Protein 5Z9A (pdb70)

InterPro domains:
  IPR000453 Chorismate synthase [MF_00300] (10-351)
  IPR000453 Chorismate synthase [PF01264] (10-344)
  IPR000453 Chorismate synthase [PIRSF001456] (4-350)
  IPR000453 Chorismate synthase [PTHR21085] (4-356)
  IPR000453 Chorismate synthase [TIGR00033] (10-349)
  IPR000453 Chorismate synthase [cd07304] (10-341)
  IPR020541 Chorismate synthase, conserved site [PS00787] (16-31)
  IPR020541 Chorismate synthase, conserved site [PS00788] (124-140)
  IPR020541 Chorismate synthase, conserved site [PS00789] (318-334)
  IPR035904 Chorismate synthase AroC superfamily [G3DSA:3.60.150.10] (1-361)
  IPR035904 Chorismate synthase AroC superfamily [SSF103263] (4-354)

Organism: Pseudomonas aeruginosa (strain LESB58) (NCBI:txid557722)

Sequence (497 aa):
MSGNTYGKLFTVTTAGESHGPALVAIVDGCPPGLELSARDLQRDLDRRKEVEILSGVFEGKTTGTPIGLLIRNTTAMRVAAGAIAKKYLAGLGIQVRGYMSQLGPIEIPFRSWDSVEQNAFFSPDPDKVPELEAYMDQLRRDQDSVGAKITVVAEGVPPGLGEPIFDRLDAELAHALMSINAVKGVEIGAGFASIAQSNNAGGILGGISSGQPIVAHLALKPTRATPIAEAMMAIVLLDQLLRQRGQMSGNTYGKLFTVTTAGESHGPALVAIVDGCPPGLELSARDLQRDLDRRKDEVEILSGVFEGKTTGTPIGLLIRNTRETAMRVAAGAIAKKYLAGLGIQVRGYMSQLGPIEIPFRSWDSVEQNAFFSPDPDKVPELEAYMDQLRRDQDSVGAKITVVAEGVPPGLGEPIFDRLDAELAHALMSINAVKGVEIGAGFASIAQSNNAGGILGGISSGQPIVAHLALKPTRATPIAEAMMAIVLLDQLLRQRGQ

Solvent-accessible surface area: 21501 Å² total; per-residue (Å²): 182,71,2,45,66,13,28,122,96,0,16,0,53,22,53,46,132,86,184,19,120,21,31,54,0,87,1,70,21,5,18,95,48,20,77,2,32,41,146,12,0,54,144,20,15,89,64,72,182,103,13,87,35,98,49,7,46,143,156,36,117,6,47,40,74,66,0,9,0,19,10,142,48,169,103,17,10,17,3,0,0,0,5,0,0,40,63,30,1,57,67,78,53,5,92,8,67,1,28,21,18,22,22,0,80,16,127,8,49,79,159,43,58,116,9,2,97,139,26,74,19,15,0,0,8,72,122,53,21,86,84,0,90,64,51,91,90,82,28,166,169,70,157,74,50,23,1,11,38,1,2,0,13,0,61,49,2,51,90,34,2,5,14,19,44,1,10,19,0,5,0,13,0,0,12,0,0,0,0,12,60,26,0,18,0,0,3,0,3,28,12,26,61,74,10,52,111,146,54,111,27,0,0,3,116,33,4,55,5,38,36,88,48,0,26,0,32,1,2,14,66,40,144,197,23,1,2,6,1,1,2,0,0,0,1,2,0,0,6,1,16,19,27,38,136,66,153,172,61,4,43,64,15,30,124,94,0,18,0,52,20,60,44,130,44,179,18,118,19,9,49,0,86,1,68,26,5,18,93,46,21,52,4,36,28,163,18,0,29,135,20,5,82,64,49,199,154,78,3,90,34,100,51,7,47,145,151,41,118,5,59,31,75,65,0,9,0,22,0,147,30,166,82,108,37,3,8,9,2,0,0,0,5,0,0,37,68,29,0,57,67,79,54,5,92,8,65,0,28,20,20,35,20,0,78,15,132,6,50,81,156,43,58,116,9,3,97,135,27,88,17,17,0,0,7,70,122,54,21,86,85,0,88,62,49,105,97,84,33,179,186,89,157,61,41,14,1,8,39,1,0,0,13,0,62,48,4,53,91,36,4,6,14,18,64,2,7,21,0,4,0,12,0,0,11,0,0,0,0,11,66,21,1,20,0,0,2,0,4,32,13,14,87,27,24,63,93,146,51,90,22,1,1,3,123,27,4,54,5,37,35,82,49,0,34,0,28,0,2,15,78,33,132,203,20,1,2,6,1,2,2,0,0,0,1,2,0,0,5,1,19,22,34,50,133,61,207

Secondary structure (P-SEA, 3-state):
cccccccccccccccccccccbbbbbbccccccccccaaaaaaaaacccccccccccccccccccbbbbbbccccaaaaaaaaaaaaaaaaacbbbbccccccccccccccccccccccccccccccaaaaaaaaaaaaaaacccccbbbbbbbccccccccccccccaaaaaaaaaaccccccccccccccccccccccccccccccccccbbbbbbbbccccaaaaaaaaaaaaaaaaaaaaaac/cccccccccccccccccccccbbbbbbccccccccccaaaaaaaaaacccccccccccccccccccbbbbbbbccccaaaaaaaaaaaaaaaaaacbbbbccccccccccccccccccccccccccccccaaaaaaaaaaaaaaacccccbbbbbbbccccccccccccccaaaaaaaaaaccccccccccccccccccccccccccccccccccbbbbbbbbccccaaaaaaaaaaaaaaaaaaaaccc

Foldseek 3Di:
DPPQWDFDQFIKGWDDDLQDQKIKIKTAHQDWFQQDDPVLLVVLVVLLVAKDWPDQDDPRIGDRGITMIMGGNCLSRLLSSLSSLQSVCVVLVKHKFKAWQWAVPDGADADDQVVLSVDPRSGNDPVCRVVVVVVVVVCVVVVWGFKTKMKMKMAQQAWFFADDDCTQLQNQLCVLLCVPPQFPDKAWACPPPCPPDDDRVQQGDNSIGDSGMHMMMTIGGTDSVGSSSSSSNSSSSSSRVVVVVVD/DPPQKDFDQFIKGWDDDLPDFKIKIKTAHQDWFQQDDPVLLVVLVVLLLVQKHWPDQDDPRIGDRGITMIIGGNCHVLSRLLSSLSSLQSVCVVLVKHKFKAWQWAAPDGADADDQVVLSVDPHSGNDPVCRVVVVVVVVVCVVVVFWFKTKMKMKMAQQAWFFADDDCTQLQNQLCVLLCPPDQFPDKDWFCPPVPPVDDDRRQQGDNSIGNNHMGMMMTIGGTPSSGSSSSSSNSSSSSSRVSVRVPD

Structure (mmCIF, N/CA/C/O backbone):
data_5Z9A
#
_entry.id   5Z9A
#
_cell.length_a   76.530
_cell.length_b   76.530
_cell.length_c   389.130
_cell.angle_alpha   90.00
_cell.angle_beta   90.00
_cell.angle_gamma   120.00
#
_symmetry.space_group_name_H-M   'P 65 2 2'
#
loop_
_entity.id
_entity.type
_entity.pdbx_description
1 polymer 'Chorismate synthase'
2 water water
#
loop_
_atom_site.group_PDB
_atom_site.id
_atom_site.type_symbol
_atom_site.label_atom_id
_atom_site.label_alt_id
_atom_site.label_comp_id
_atom_site.label_asym_id
_atom_site.label_entity_id
_atom_site.label_seq_id
_atom_site.pdbx_PDB_ins_code
_atom_site.Cartn_x
_atom_site.Cartn_y
_atom_site.Cartn_z
_atom_site.occupancy
_atom_site.B_iso_or_equiv
_atom_site.auth_seq_id
_atom_site.auth_comp_id
_atom_site.auth_asym_id
_atom_site.auth_atom_id
_atom_site.pdbx_PDB_model_num
ATOM 1 N N . MET A 1 1 ? -22.360 10.602 18.868 1.00 120.00 1 MET A N 1
ATOM 2 C CA . MET A 1 1 ? -22.021 9.260 19.305 1.00 123.34 1 MET A CA 1
ATOM 3 C C . MET A 1 1 ? -21.351 9.216 20.697 1.00 115.50 1 MET A C 1
ATOM 4 O O . MET A 1 1 ? -21.545 10.099 21.522 1.00 108.43 1 MET A O 1
ATOM 9 N N . SER A 1 2 ? -20.561 8.173 20.926 1.00 113.70 2 SER A N 1
ATOM 10 C CA . SER A 1 2 ? -20.112 7.738 22.259 1.00 108.08 2 SER A CA 1
ATOM 11 C C . SER A 1 2 ? -18.804 8.340 22.890 1.00 99.17 2 SER A C 1
ATOM 12 O O . SER A 1 2 ? -18.389 7.924 23.989 1.00 100.21 2 SER A O 1
ATOM 15 N N . GLY A 1 3 ? -18.119 9.225 22.177 1.00 86.98 3 GLY A N 1
ATOM 16 C CA . GLY A 1 3 ? -16.985 9.955 22.700 1.00 83.39 3 GLY A CA 1
ATOM 17 C C . GLY A 1 3 ? -17.479 11.272 23.231 1.00 84.71 3 GLY A C 1
ATOM 18 O O . GLY A 1 3 ? -17.115 12.328 22.753 1.00 85.26 3 GLY A O 1
ATOM 19 N N . ASN A 1 4 ? -18.296 11.185 24.270 1.00 86.35 4 ASN A N 1
ATOM 20 C CA . ASN A 1 4 ? -19.048 12.314 24.766 1.00 86.27 4 ASN A CA 1
ATOM 21 C C . ASN A 1 4 ? -18.485 12.907 26.057 1.00 85.09 4 ASN A C 1
ATOM 22 O O . ASN A 1 4 ? -19.093 13.764 26.670 1.00 86.75 4 ASN A O 1
ATOM 27 N N . THR A 1 5 ? -17.300 12.429 26.455 1.00 86.11 5 THR A N 1
ATOM 28 C CA . THR A 1 5 ? -16.632 12.927 27.636 1.00 86.91 5 THR A CA 1
ATOM 29 C C . THR A 1 5 ? -15.182 13.359 27.348 1.00 81.08 5 THR A C 1
ATOM 30 O O . THR A 1 5 ? -14.478 12.766 26.506 1.00 84.46 5 THR A O 1
ATOM 34 N N . TYR A 1 6 ? -14.778 14.413 28.038 1.00 76.11 6 TYR A N 1
ATOM 35 C CA . TYR A 1 6 ? -13.463 14.972 27.905 1.00 80.35 6 TYR A CA 1
ATOM 36 C C . TYR A 1 6 ? -12.964 15.383 29.253 1.00 81.43 6 TYR A C 1
ATOM 37 O O . TYR A 1 6 ? -13.717 15.929 30.047 1.00 82.17 6 TYR A O 1
ATOM 46 N N . GLY A 1 7 ? -11.677 15.155 29.485 1.00 85.92 7 GLY A N 1
ATOM 47 C CA . GLY A 1 7 ? -11.016 15.606 30.706 1.00 89.12 7 GLY A CA 1
ATOM 48 C C . GLY A 1 7 ? -10.811 14.471 31.672 1.00 88.35 7 GLY A C 1
ATOM 49 O O . GLY A 1 7 ? -11.422 13.409 31.541 1.00 85.80 7 GLY A O 1
ATOM 50 N N . LYS A 1 8 ? -9.894 14.692 32.601 1.00 89.00 8 LYS A N 1
ATOM 51 C CA . LYS A 1 8 ? -9.579 13.731 33.638 1.00 98.08 8 LYS A CA 1
ATOM 52 C C . LYS A 1 8 ? -10.080 14.156 34.991 1.00 92.32 8 LYS A C 1
ATOM 53 O O . LYS A 1 8 ? -10.824 13.465 35.630 1.00 86.25 8 LYS A O 1
ATOM 59 N N . LEU A 1 9 ? -9.633 15.323 35.424 1.00 89.31 9 LEU A N 1
ATOM 60 C CA . LEU A 1 9 ? -10.004 15.915 36.727 1.00 91.00 9 LEU A CA 1
ATOM 61 C C . LEU A 1 9 ? -11.143 16.889 36.491 1.00 91.20 9 LEU A C 1
ATOM 62 O O . LEU A 1 9 ? -12.176 16.779 37.106 1.00 89.21 9 LEU A O 1
ATOM 67 N N . PHE A 1 10 ? -10.909 17.888 35.640 1.00 92.38 10 PHE A N 1
ATOM 68 C CA . PHE A 1 10 ? -11.952 18.809 35.192 1.00 88.40 10 PHE A CA 1
ATOM 69 C C . PHE A 1 10 ? -12.530 18.143 33.971 1.00 82.78 10 PHE A C 1
ATOM 70 O O . PHE A 1 10 ? -11.944 18.161 32.921 1.00 79.23 10 PHE A O 1
ATOM 78 N N . THR A 1 11 ? -13.682 17.525 34.159 1.00 83.38 11 THR A N 1
ATOM 79 C CA . THR A 1 11 ? -14.302 16.709 33.137 1.00 84.63 11 THR A CA 1
ATOM 80 C C . THR A 1 11 ? -15.692 17.163 32.724 1.00 84.97 11 THR A C 1
ATOM 81 O O . THR A 1 11 ? -16.538 17.481 33.542 1.00 93.64 11 THR A O 1
ATOM 85 N N . VAL A 1 12 ? -15.901 17.120 31.415 1.00 86.43 12 VAL A N 1
ATOM 86 C CA . VAL A 1 12 ? -17.148 17.487 30.777 1.00 81.48 12 VAL A CA 1
ATOM 87 C C . VAL A 1 12 ? -17.713 16.213 30.172 1.00 80.22 12 VAL A C 1
ATOM 88 O O . VAL A 1 12 ? -17.061 15.559 29.376 1.00 76.15 12 VAL A O 1
ATOM 92 N N . THR A 1 13 ? -18.928 15.862 30.574 1.00 81.26 13 THR A N 1
ATOM 93 C CA . THR A 1 13 ? -19.691 14.786 29.956 1.00 81.64 13 THR A CA 1
ATOM 94 C C . THR A 1 13 ? -20.962 15.423 29.423 1.00 85.60 13 THR A C 1
ATOM 95 O O . THR A 1 13 ? -21.543 16.326 30.014 1.00 85.37 13 THR A O 1
ATOM 99 N N . THR A 1 14 ? -21.324 15.023 28.206 1.00 89.14 14 THR A N 1
ATOM 100 C CA . THR A 1 14 ? -22.402 15.667 27.454 1.00 94.41 14 THR A CA 1
ATOM 101 C C . THR A 1 14 ? -23.309 14.715 26.714 1.00 93.68 14 THR A C 1
ATOM 102 O O . THR A 1 14 ? -22.975 13.580 26.437 1.00 95.02 14 THR A O 1
ATOM 106 N N . ALA A 1 15 ? -24.507 15.211 26.414 1.00 94.69 15 ALA A N 1
ATOM 107 C CA . ALA A 1 15 ? -25.595 14.419 25.819 1.00 95.47 15 ALA A CA 1
ATOM 108 C C . ALA A 1 15 ? -26.651 15.338 25.206 1.00 102.12 15 ALA A C 1
ATOM 109 O O . ALA A 1 15 ? -26.912 16.427 25.730 1.00 95.87 15 ALA A O 1
ATOM 111 N N . GLY A 1 16 ? -27.259 14.872 24.110 1.00 109.93 16 GLY A N 1
ATOM 112 C CA . GLY A 1 16 ? -28.244 15.647 23.361 1.00 115.96 16 GLY A CA 1
ATOM 113 C C . GLY A 1 16 ? -27.924 15.750 21.881 1.00 117.24 16 GLY A C 1
ATOM 114 O O . GLY A 1 16 ? -26.755 15.802 21.495 1.00 111.87 16 GLY A O 1
ATOM 115 N N . GLU A 1 17 ? -28.980 15.781 21.063 1.00 124.72 17 GLU A N 1
ATOM 116 C CA . GLU A 1 17 ? -28.904 16.121 19.645 1.00 127.06 17 GLU A CA 1
ATOM 117 C C . GLU A 1 17 ? -29.477 17.532 19.554 1.00 124.84 17 GLU A C 1
ATOM 118 O O . GLU A 1 17 ? -30.329 17.914 20.361 1.00 112.79 17 GLU A O 1
ATOM 124 N N . SER A 1 18 ? -28.985 18.306 18.591 1.00 130.68 18 SER A N 1
ATOM 125 C CA . SER A 1 18 ? -29.368 19.730 18.443 1.00 130.36 18 SER A CA 1
ATOM 126 C C . SER A 1 18 ? -30.857 19.922 18.107 1.00 133.25 18 SER A C 1
ATOM 127 O O . SER A 1 18 ? -31.436 20.958 18.429 1.00 132.92 18 SER A O 1
ATOM 130 N N . HIS A 1 19 ? -31.456 18.920 17.457 1.00 136.76 19 HIS A N 1
ATOM 131 C CA . HIS A 1 19 ? -32.887 18.907 17.149 1.00 137.59 19 HIS A CA 1
ATOM 132 C C . HIS A 1 19 ? -33.763 18.247 18.224 1.00 135.24 19 HIS A C 1
ATOM 133 O O . HIS A 1 19 ? -34.970 18.415 18.208 1.00 133.04 19 HIS A O 1
ATOM 140 N N . GLY A 1 20 ? -33.173 17.519 19.172 1.00 135.32 20 GLY A N 1
ATOM 141 C CA . GLY A 1 20 ? -33.948 16.870 20.249 1.00 127.52 20 GLY A CA 1
ATOM 142 C C . GLY A 1 20 ? -34.452 17.815 21.346 1.00 119.49 20 GLY A C 1
ATOM 143 O O . GLY A 1 20 ? -34.221 19.006 21.274 1.00 110.28 20 GLY A O 1
ATOM 144 N N . PRO A 1 21 ? -35.154 17.273 22.371 1.00 119.33 21 PRO A N 1
ATOM 145 C CA . PRO A 1 21 ? -35.727 18.063 23.493 1.00 118.28 21 PRO A CA 1
ATOM 146 C C . PRO A 1 21 ? -34.760 19.019 24.219 1.00 118.54 21 PRO A C 1
ATOM 147 O O . PRO A 1 21 ? -35.130 20.131 24.541 1.00 122.27 21 PRO A O 1
ATOM 151 N N . ALA A 1 22 ? -33.527 18.590 24.458 1.00 119.66 22 ALA A N 1
ATOM 152 C CA . ALA A 1 22 ? -32.542 19.431 25.159 1.00 116.78 22 ALA A CA 1
ATOM 153 C C . ALA A 1 22 ? -31.119 18.949 24.924 1.00 115.18 22 ALA A C 1
ATOM 154 O O . ALA A 1 22 ? -30.877 17.839 24.384 1.00 117.53 22 ALA A O 1
ATOM 156 N N . LEU A 1 23 ? -30.188 19.835 25.305 1.00 108.72 23 LEU A N 1
ATOM 157 C CA . LEU A 1 23 ? -28.783 19.488 25.514 1.00 107.73 23 LEU A CA 1
ATOM 158 C C . LEU A 1 23 ? -28.511 19.445 27.013 1.00 105.04 23 LEU A C 1
ATOM 159 O O . LEU A 1 23 ? -29.033 20.247 27.767 1.00 105.13 23 LEU A O 1
ATOM 164 N N . VAL A 1 24 ? -27.718 18.467 27.437 1.00 107.13 24 VAL A N 1
ATOM 165 C CA . VAL A 1 24 ? -27.357 18.347 28.843 1.00 103.49 24 VAL A CA 1
ATOM 166 C C . VAL A 1 24 ? -25.876 18.029 29.043 1.00 97.62 24 VAL A C 1
ATOM 167 O O . VAL A 1 24 ? -25.321 17.174 28.353 1.00 98.58 24 VAL A O 1
ATOM 171 N N . ALA A 1 25 ? -25.240 18.716 29.987 1.00 95.01 25 ALA A N 1
ATOM 172 C CA . ALA A 1 25 ? -23.838 18.444 30.314 1.00 92.19 25 ALA A CA 1
ATOM 173 C C . ALA A 1 25 ? -23.740 18.283 31.814 1.00 93.87 25 ALA A C 1
ATOM 174 O O . ALA A 1 25 ? -24.579 18.786 32.567 1.00 95.18 25 ALA A O 1
ATOM 176 N N . ILE A 1 26 ? -22.714 17.560 32.235 1.00 92.43 26 ILE A N 1
ATOM 177 C CA . ILE A 1 26 ? -22.345 17.470 33.629 1.00 84.91 26 ILE A CA 1
ATOM 178 C C . ILE A 1 26 ? -20.887 17.857 33.655 1.00 81.42 26 ILE A C 1
ATOM 179 O O . ILE A 1 26 ? -20.081 17.243 33.005 1.00 89.24 26 ILE A O 1
ATOM 184 N N . VAL A 1 27 ? -20.552 18.897 34.380 1.00 82.59 27 VAL A N 1
ATOM 185 C CA . VAL A 1 27 ? -19.180 19.360 34.526 1.00 81.52 27 VAL A CA 1
ATOM 186 C C . VAL A 1 27 ? -18.727 19.005 35.937 1.00 83.81 27 VAL A C 1
ATOM 187 O O . VAL A 1 27 ? -19.317 19.420 36.951 1.00 86.22 27 VAL A O 1
ATOM 191 N N . ASP A 1 28 ? -17.621 18.279 35.998 1.00 90.23 28 ASP A N 1
ATOM 192 C CA . ASP A 1 28 ? -17.290 17.444 37.139 1.00 95.27 28 ASP A CA 1
ATOM 193 C C . ASP A 1 28 ? -16.157 17.939 38.028 1.00 98.05 28 ASP A C 1
ATOM 194 O O . ASP A 1 28 ? -16.197 17.706 39.141 1.00 109.31 28 ASP A O 1
ATOM 199 N N . GLY A 1 29 ? -15.268 18.811 37.707 1.00 92.26 29 GLY A N 1
ATOM 200 C CA . GLY A 1 29 ? -14.088 18.982 38.623 1.00 87.67 29 GLY A CA 1
ATOM 201 C C . GLY A 1 29 ? -13.900 20.375 39.173 1.00 85.21 29 GLY A C 1
ATOM 202 O O . GLY A 1 29 ? -12.834 20.688 39.669 1.00 81.59 29 GLY A O 1
ATOM 203 N N . CYS A 1 30 ? -14.926 21.216 39.085 1.00 89.24 30 CYS A N 1
ATOM 204 C CA . CYS A 1 30 ? -14.743 22.637 39.328 1.00 97.43 30 CYS A CA 1
ATOM 205 C C . CYS A 1 30 ? -14.495 22.868 40.814 1.00 98.30 30 CYS A C 1
ATOM 206 O O . CYS A 1 30 ? -15.282 22.422 41.623 1.00 98.69 30 CYS A O 1
ATOM 209 N N . PRO A 1 31 ? -13.396 23.549 41.178 1.00 100.54 31 PRO A N 1
ATOM 210 C CA . PRO A 1 31 ? -13.141 23.803 42.617 1.00 99.90 31 PRO A CA 1
ATOM 211 C C . PRO A 1 31 ? -14.201 24.652 43.301 1.00 98.81 31 PRO A C 1
ATOM 212 O O . PRO A 1 31 ? -14.849 25.491 42.630 1.00 95.74 31 PRO A O 1
ATOM 216 N N . PRO A 1 32 ? -14.378 24.463 44.621 1.00 97.89 32 PRO A N 1
ATOM 217 C CA . PRO A 1 32 ? -15.457 25.248 45.284 1.00 102.60 32 PRO A CA 1
ATOM 218 C C . PRO A 1 32 ? -15.117 26.733 45.424 1.00 99.34 32 PRO A C 1
ATOM 219 O O . PRO A 1 32 ? -13.956 27.096 45.278 1.00 101.57 32 PRO A O 1
ATOM 223 N N . GLY A 1 33 ? -16.124 27.574 45.644 1.00 98.89 33 GLY A N 1
ATOM 224 C CA . GLY A 1 33 ? -15.905 29.003 45.910 1.00 99.70 33 GLY A CA 1
ATOM 225 C C . GLY A 1 33 ? -16.097 29.952 44.752 1.00 103.14 33 GLY A C 1
ATOM 226 O O . GLY A 1 33 ? -16.134 31.180 44.949 1.00 106.22 33 GLY A O 1
ATOM 227 N N . LEU A 1 34 ? -16.225 29.403 43.546 1.00 103.70 34 LEU A N 1
ATOM 228 C CA . LEU A 1 34 ? -16.407 30.221 42.338 1.00 108.90 34 LEU A CA 1
ATOM 229 C C . LEU A 1 34 ? -17.797 30.847 42.291 1.00 106.72 34 LEU A C 1
ATOM 230 O O . LEU A 1 34 ? -18.776 30.105 42.345 1.00 101.59 34 LEU A O 1
ATOM 235 N N . GLU A 1 35 ? -17.888 32.180 42.153 1.00 108.39 35 GLU A N 1
ATOM 236 C CA . GLU A 1 35 ? -19.198 32.839 41.927 1.00 112.59 35 GLU A CA 1
ATOM 237 C C . GLU A 1 35 ? -19.630 32.435 40.521 1.00 104.26 35 GLU A C 1
ATOM 238 O O . GLU A 1 35 ? -18.907 32.721 39.585 1.00 100.56 35 GLU A O 1
ATOM 244 N N . LEU A 1 36 ? -20.768 31.745 40.392 1.00 101.39 36 LEU A N 1
ATOM 245 C CA . LEU A 1 36 ? -21.248 31.246 39.101 1.00 103.76 36 LEU A CA 1
ATOM 246 C C . LEU A 1 36 ? -22.778 31.338 39.012 1.00 107.01 36 LEU A C 1
ATOM 247 O O . LEU A 1 36 ? -23.467 31.052 39.996 1.00 104.69 36 LEU A O 1
ATOM 252 N N . SER A 1 37 ? -23.282 31.712 37.825 1.00 111.13 37 SER A N 1
ATOM 253 C CA . SER A 1 37 ? -24.728 31.824 37.539 1.00 115.81 37 SER A CA 1
ATOM 254 C C . SER A 1 37 ? -25.030 31.652 36.052 1.00 112.84 37 SER A C 1
ATOM 255 O O . SER A 1 37 ? -24.127 31.678 35.258 1.00 111.39 37 SER A O 1
ATOM 258 N N . ALA A 1 38 ? -26.291 31.474 35.673 1.00 112.62 38 ALA A N 1
ATOM 259 C CA . ALA A 1 38 ? -26.642 31.306 34.268 1.00 108.36 38 ALA A CA 1
ATOM 260 C C . ALA A 1 38 ? -26.199 32.450 33.325 1.00 113.07 38 ALA A C 1
ATOM 261 O O . ALA A 1 38 ? -25.850 32.224 32.167 1.00 114.06 38 ALA A O 1
ATOM 263 N N . ARG A 1 39 ? -26.197 33.678 33.809 1.00 117.83 39 ARG A N 1
ATOM 264 C CA . ARG A 1 39 ? -25.714 34.804 32.952 1.00 129.29 39 ARG A CA 1
ATOM 265 C C . ARG A 1 39 ? -24.201 34.770 32.671 1.00 124.02 39 ARG A C 1
ATOM 266 O O . ARG A 1 39 ? -23.752 35.253 31.598 1.00 125.07 39 ARG A O 1
ATOM 274 N N . ASP A 1 40 ? -23.393 34.205 33.575 1.00 119.93 40 ASP A N 1
ATOM 275 C CA . ASP A 1 40 ? -21.941 34.020 33.249 1.00 116.42 40 ASP A CA 1
ATOM 276 C C . ASP A 1 40 ? -21.764 33.123 32.007 1.00 113.66 40 ASP A C 1
ATOM 277 O O . ASP A 1 40 ? -20.924 33.387 31.137 1.00 107.48 40 ASP A O 1
ATOM 282 N N . LEU A 1 41 ? -22.600 32.079 31.931 1.00 112.41 41 LEU A N 1
ATOM 283 C CA . LEU A 1 41 ? -22.639 31.179 30.777 1.00 108.53 41 LEU A CA 1
ATOM 284 C C . LEU A 1 41 ? -23.240 31.811 29.532 1.00 110.77 41 LEU A C 1
ATOM 285 O O . LEU A 1 41 ? -22.803 31.527 28.389 1.00 109.89 41 LEU A O 1
ATOM 290 N N . GLN A 1 42 ? -24.260 32.645 29.752 1.00 116.66 42 GLN A N 1
ATOM 291 C CA . GLN A 1 42 ? -24.926 33.404 28.680 1.00 116.27 42 GLN A CA 1
ATOM 292 C C . GLN A 1 42 ? -23.984 34.333 27.917 1.00 111.45 42 GLN A C 1
ATOM 293 O O . GLN A 1 42 ? -24.058 34.396 26.697 1.00 108.59 42 GLN A O 1
ATOM 299 N N . ARG A 1 43 ? -23.136 35.057 28.629 1.00 109.07 43 ARG A N 1
ATOM 300 C CA . ARG A 1 43 ? -22.191 35.952 27.967 1.00 112.31 43 ARG A CA 1
ATOM 301 C C . ARG A 1 43 ? -21.296 35.225 26.984 1.00 111.78 43 ARG A C 1
ATOM 302 O O . ARG A 1 43 ? -21.088 35.728 25.897 1.00 111.09 43 ARG A O 1
ATOM 310 N N . ASP A 1 44 ? -20.803 34.037 27.343 1.00 113.17 44 ASP A N 1
ATOM 311 C CA . ASP A 1 44 ? -19.934 33.288 26.423 1.00 112.24 44 ASP A CA 1
ATOM 312 C C . ASP A 1 44 ? -20.665 32.676 25.248 1.00 106.67 44 ASP A C 1
ATOM 313 O O . ASP A 1 44 ? -20.137 32.688 24.104 1.00 95.80 44 ASP A O 1
ATOM 318 N N . LEU A 1 45 ? -21.880 32.192 25.526 1.00 101.78 45 LEU A N 1
ATOM 319 C CA . LEU A 1 45 ? -22.743 31.651 24.452 1.00 101.78 45 LEU A CA 1
ATOM 320 C C . LEU A 1 45 ? -23.088 32.681 23.412 1.00 102.34 45 LEU A C 1
ATOM 321 O O . LEU A 1 45 ? -23.086 32.406 22.256 1.00 108.10 45 LEU A O 1
ATOM 326 N N . ASP A 1 46 ? -23.408 33.895 23.845 1.00 109.94 46 ASP A N 1
ATOM 327 C CA . ASP A 1 46 ? -23.793 34.978 22.943 1.00 111.82 46 ASP A CA 1
ATOM 328 C C . ASP A 1 46 ? -22.681 35.481 22.091 1.00 108.37 46 ASP A C 1
ATOM 329 O O . ASP A 1 46 ? -22.967 35.945 21.065 1.00 104.78 46 ASP A O 1
ATOM 334 N N . ARG A 1 47 ? -21.432 35.402 22.534 1.00 110.06 47 ARG A N 1
ATOM 335 C CA . ARG A 1 47 ? -20.290 35.862 21.738 1.00 111.74 47 ARG A CA 1
ATOM 336 C C . ARG A 1 47 ? -20.192 35.127 20.426 1.00 116.97 47 ARG A C 1
ATOM 337 O O . ARG A 1 47 ? -19.608 35.652 19.482 1.00 126.32 47 ARG A O 1
ATOM 345 N N . ARG A 1 48 ? -20.775 33.934 20.362 1.00 119.10 48 ARG A N 1
ATOM 346 C CA . ARG A 1 48 ? -20.788 33.140 19.138 1.00 127.17 48 ARG A CA 1
ATOM 347 C C . ARG A 1 48 ? -21.581 33.807 18.006 1.00 142.99 48 ARG A C 1
ATOM 348 O O . ARG A 1 48 ? -21.163 33.778 16.849 1.00 155.76 48 ARG A O 1
ATOM 356 N N . LYS A 1 49 ? -22.737 34.441 18.340 1.00 147.03 49 LYS A N 1
ATOM 357 C CA . LYS A 1 49 ? -23.592 35.132 17.350 1.00 143.48 49 LYS A CA 1
ATOM 358 C C . LYS A 1 49 ? -23.321 34.855 15.878 1.00 141.57 49 LYS A C 1
ATOM 359 O O . LYS A 1 49 ? -24.128 34.565 15.078 1.00 134.08 49 LYS A O 1
ATOM 365 N N . GLU A 1 64 ? -29.858 30.549 26.922 1.00 141.55 64 GLU A N 1
ATOM 366 C CA . GLU A 1 64 ? -30.783 29.717 27.682 1.00 145.50 64 GLU A CA 1
ATOM 367 C C . GLU A 1 64 ? -30.063 28.539 28.328 1.00 140.05 64 GLU A C 1
ATOM 368 O O . GLU A 1 64 ? -30.010 27.446 27.763 1.00 145.19 64 GLU A O 1
ATOM 374 N N . VAL A 1 65 ? -29.509 28.768 29.514 1.00 128.45 65 VAL A N 1
ATOM 375 C CA . VAL A 1 65 ? -28.796 27.734 30.233 1.00 121.54 65 VAL A CA 1
ATOM 376 C C . VAL A 1 65 ? -29.281 27.727 31.663 1.00 116.08 65 VAL A C 1
ATOM 377 O O . VAL A 1 65 ? -29.279 28.729 32.352 1.00 107.08 65 VAL A O 1
ATOM 381 N N . GLU A 1 66 ? -29.664 26.549 32.093 1.00 115.55 66 GLU A N 1
ATOM 382 C CA . GLU A 1 66 ? -30.129 26.332 33.423 1.00 116.68 66 GLU A CA 1
ATOM 383 C C . GLU A 1 66 ? -29.053 25.542 34.183 1.00 114.72 66 GLU A C 1
ATOM 384 O O . GLU A 1 66 ? -28.614 24.485 33.731 1.00 118.72 66 GLU A O 1
ATOM 390 N N . ILE A 1 67 ? -28.614 26.080 35.314 1.00 109.85 67 ILE A N 1
ATOM 391 C CA . ILE A 1 67 ? -27.744 25.356 36.239 1.00 105.93 67 ILE A CA 1
ATOM 392 C C . ILE A 1 67 ? -28.574 24.452 37.187 1.00 105.58 67 ILE A C 1
ATOM 393 O O . ILE A 1 67 ? -29.221 24.919 38.100 1.00 109.09 67 ILE A O 1
ATOM 398 N N . LEU A 1 68 ? -28.519 23.149 36.966 1.00 110.54 68 LEU A N 1
ATOM 399 C CA . LEU A 1 68 ? -29.291 22.181 37.748 1.00 108.38 68 LEU A CA 1
ATOM 400 C C . LEU A 1 68 ? -28.710 21.797 39.101 1.00 105.81 68 LEU A C 1
ATOM 401 O O . LEU A 1 68 ? -29.426 21.247 39.927 1.00 108.94 68 LEU A O 1
ATOM 406 N N . SER A 1 69 ? -27.427 22.062 39.332 1.00 101.16 69 SER A N 1
ATOM 407 C CA . SER A 1 69 ? -26.756 21.600 40.555 1.00 97.91 69 SER A CA 1
ATOM 408 C C . SER A 1 69 ? -25.369 22.182 40.696 1.00 98.52 69 SER A C 1
ATOM 409 O O . SER A 1 69 ? -24.882 22.879 39.808 1.00 108.28 69 SER A O 1
ATOM 412 N N . GLY A 1 70 ? -24.715 21.869 41.804 1.00 95.73 70 GLY A N 1
ATOM 413 C CA . GLY A 1 70 ? -23.307 22.205 41.988 1.00 97.23 70 GLY A CA 1
ATOM 414 C C . GLY A 1 70 ? -22.975 23.628 42.391 1.00 102.43 70 GLY A C 1
ATOM 415 O O . GLY A 1 70 ? -21.786 23.975 42.471 1.00 102.57 70 GLY A O 1
ATOM 416 N N . VAL A 1 71 ? -24.024 24.426 42.651 1.00 104.73 71 VAL A N 1
ATOM 417 C CA . VAL A 1 71 ? -23.912 25.770 43.205 1.00 111.36 71 VAL A CA 1
ATOM 418 C C . VAL A 1 71 ? -24.933 25.985 44.312 1.00 117.00 71 VAL A C 1
ATOM 419 O O . VAL A 1 71 ? -26.068 25.556 44.175 1.00 117.88 71 VAL A O 1
ATOM 423 N N . PHE A 1 72 ? -24.508 26.650 45.390 1.00 121.46 72 PHE A N 1
ATOM 424 C CA . PHE A 1 72 ? -25.369 27.032 46.507 1.00 126.96 72 PHE A CA 1
ATOM 425 C C . PHE A 1 72 ? -25.184 28.530 46.758 1.00 128.05 72 PHE A C 1
ATOM 426 O O . PHE A 1 72 ? -24.057 29.007 46.799 1.00 124.83 72 PHE A O 1
ATOM 434 N N . GLU A 1 73 ? -26.300 29.250 46.957 1.00 132.33 73 GLU A N 1
ATOM 435 C CA . GLU A 1 73 ? -26.390 30.753 46.973 1.00 132.51 73 GLU A CA 1
ATOM 436 C C . GLU A 1 73 ? -25.373 31.466 46.083 1.00 127.60 73 GLU A C 1
ATOM 437 O O . GLU A 1 73 ? -24.630 32.329 46.532 1.00 125.53 73 GLU A O 1
ATOM 443 N N . GLY A 1 74 ? -25.341 31.079 44.815 1.00 126.77 74 GLY A N 1
ATOM 444 C CA . GLY A 1 74 ? -24.500 31.759 43.821 1.00 122.65 74 GLY A CA 1
ATOM 445 C C . GLY A 1 74 ? -23.011 31.438 43.775 1.00 117.25 74 GLY A C 1
ATOM 446 O O . GLY A 1 74 ? -22.304 32.086 43.048 1.00 114.23 74 GLY A O 1
ATOM 447 N N . LYS A 1 75 ? -22.531 30.457 44.538 1.00 116.82 75 LYS A N 1
ATOM 448 C CA . LYS A 1 75 ? -21.136 30.012 44.490 1.00 115.70 75 LYS A CA 1
ATOM 449 C C . LYS A 1 75 ? -21.062 28.500 44.265 1.00 112.68 75 LYS A C 1
ATOM 450 O O . LYS A 1 75 ? -21.967 27.772 44.669 1.00 118.64 75 LYS A O 1
ATOM 456 N N . THR A 1 76 ? -19.981 28.020 43.651 1.00 102.94 76 THR A N 1
ATOM 457 C CA . THR A 1 76 ? -19.851 26.593 43.424 1.00 98.60 76 THR A CA 1
ATOM 458 C C . THR A 1 76 ? -19.544 25.911 44.742 1.00 95.84 76 THR A C 1
ATOM 459 O O . THR A 1 76 ? -18.658 26.329 45.506 1.00 94.71 76 THR A O 1
ATOM 463 N N . THR A 1 77 ? -20.242 24.799 44.945 1.00 96.71 77 THR A N 1
ATOM 464 C CA . THR A 1 77 ? -19.884 23.791 45.948 1.00 95.81 77 THR A CA 1
ATOM 465 C C . THR A 1 77 ? -18.778 23.013 45.227 1.00 98.53 77 THR A C 1
ATOM 466 O O . THR A 1 77 ? -18.404 23.320 44.195 1.00 109.54 77 THR A O 1
ATOM 470 N N . GLY A 1 78 ? -18.338 21.900 45.627 1.00 98.05 78 GLY A N 1
ATOM 471 C CA . GLY A 1 78 ? -17.376 21.182 44.783 1.00 95.94 78 GLY A CA 1
ATOM 472 C C . GLY A 1 78 ? -18.064 20.136 43.909 1.00 92.03 78 GLY A C 1
ATOM 473 O O . GLY A 1 78 ? -17.415 19.497 43.103 1.00 89.40 78 GLY A O 1
ATOM 474 N N . THR A 1 79 ? -19.379 19.987 44.027 1.00 95.87 79 THR A N 1
ATOM 475 C CA . THR A 1 79 ? -20.090 18.832 43.458 1.00 99.87 79 THR A CA 1
ATOM 476 C C . THR A 1 79 ? -20.327 19.033 41.974 1.00 96.75 79 THR A C 1
ATOM 477 O O . THR A 1 79 ? -20.214 20.145 41.458 1.00 97.98 79 THR A O 1
ATOM 481 N N . PRO A 1 80 ? -20.673 17.956 41.269 1.00 97.34 80 PRO A N 1
ATOM 482 C CA . PRO A 1 80 ? -20.845 18.089 39.807 1.00 94.41 80 PRO A CA 1
ATOM 483 C C . PRO A 1 80 ? -21.885 19.120 39.419 1.00 91.83 80 PRO A C 1
ATOM 484 O O . PRO A 1 80 ? -22.929 19.178 40.067 1.00 95.52 80 PRO A O 1
ATOM 488 N N . ILE A 1 81 ? -21.608 19.905 38.372 1.00 92.82 81 ILE A N 1
ATOM 489 C CA . ILE A 1 81 ? -22.546 20.933 37.867 1.00 89.63 81 ILE A CA 1
ATOM 490 C C . ILE A 1 81 ? -23.328 20.377 36.691 1.00 93.57 81 ILE A C 1
ATOM 491 O O . ILE A 1 81 ? -22.750 19.990 35.682 1.00 97.66 81 ILE A O 1
ATOM 496 N N . GLY A 1 82 ? -24.648 20.310 36.844 1.00 98.43 82 GLY A N 1
ATOM 497 C CA . GLY A 1 82 ? -25.525 19.911 35.755 1.00 98.12 82 GLY A CA 1
ATOM 498 C C . GLY A 1 82 ? -25.918 21.149 34.976 1.00 94.93 82 GLY A C 1
ATOM 499 O O . GLY A 1 82 ? -26.390 22.107 35.577 1.00 102.16 82 GLY A O 1
ATOM 500 N N . LEU A 1 83 ? -25.752 21.092 33.661 1.00 90.05 83 LEU A N 1
ATOM 501 C CA . LEU A 1 83 ? -26.207 22.111 32.752 1.00 90.43 83 LEU A CA 1
ATOM 502 C C . LEU A 1 83 ? -27.296 21.578 31.864 1.00 90.88 83 LEU A C 1
ATOM 503 O O . LEU A 1 83 ? -27.271 20.396 31.448 1.00 83.11 83 LEU A O 1
ATOM 508 N N . LEU A 1 84 ? -28.293 22.422 31.623 1.00 95.23 84 LEU A N 1
ATOM 509 C CA . LEU A 1 84 ? -29.402 22.077 30.751 1.00 98.11 84 LEU A CA 1
ATOM 510 C C . LEU A 1 84 ? -29.695 23.197 29.754 1.00 100.77 84 LEU A C 1
ATOM 511 O O . LEU A 1 84 ? -29.819 24.361 30.135 1.00 100.02 84 LEU A O 1
ATOM 516 N N . ILE A 1 85 ? -29.804 22.839 28.480 1.00 103.49 85 ILE A N 1
ATOM 517 C CA . ILE A 1 85 ? -30.151 23.813 27.414 1.00 106.42 85 ILE A CA 1
ATOM 518 C C . ILE A 1 85 ? -31.363 23.335 26.623 1.00 112.21 85 ILE A C 1
ATOM 519 O O . ILE A 1 85 ? -31.305 22.352 25.838 1.00 105.84 85 ILE A O 1
ATOM 524 N N . ARG A 1 86 ? -32.430 24.143 26.761 1.00 123.50 86 ARG A N 1
ATOM 525 C CA . ARG A 1 86 ? -33.779 23.779 26.311 1.00 125.71 86 ARG A CA 1
ATOM 526 C C . ARG A 1 86 ? -34.120 23.616 24.828 1.00 127.64 86 ARG A C 1
ATOM 527 O O . ARG A 1 86 ? -35.065 23.065 24.476 1.00 126.18 86 ARG A O 1
ATOM 535 N N . ASN A 1 87 ? -33.289 24.120 23.948 1.00 130.63 87 ASN A N 1
ATOM 536 C CA . ASN A 1 87 ? -33.488 23.818 22.534 1.00 136.54 87 ASN A CA 1
ATOM 537 C C . ASN A 1 87 ? -34.761 24.203 21.787 1.00 137.85 87 ASN A C 1
ATOM 538 O O . ASN A 1 87 ? -35.134 23.539 20.824 1.00 128.30 87 ASN A O 1
ATOM 543 N N . THR A 1 88 ? -35.435 25.243 22.242 1.00 143.36 88 THR A N 1
ATOM 544 C CA . THR A 1 88 ? -36.610 25.838 21.493 1.00 151.54 88 THR A CA 1
ATOM 545 C C . THR A 1 88 ? -36.123 26.656 20.296 1.00 148.04 88 THR A C 1
ATOM 546 O O . THR A 1 88 ? -36.884 26.920 19.359 1.00 142.72 88 THR A O 1
ATOM 550 N N . THR A 1 131 ? -22.218 22.744 19.544 1.00 90.87 131 THR A N 1
ATOM 551 C CA . THR A 1 131 ? -21.199 23.578 20.228 1.00 94.68 131 THR A CA 1
ATOM 552 C C . THR A 1 131 ? -21.611 24.230 21.577 1.00 96.52 131 THR A C 1
ATOM 553 O O . THR A 1 131 ? -20.720 24.737 22.325 1.00 92.33 131 THR A O 1
ATOM 557 N N . ALA A 1 132 ? -22.920 24.332 21.843 1.00 96.90 132 ALA A N 1
ATOM 558 C CA . ALA A 1 132 ? -23.435 24.886 23.124 1.00 98.93 132 ALA A CA 1
ATOM 559 C C . ALA A 1 132 ? -22.794 24.445 24.409 1.00 99.35 132 ALA A C 1
ATOM 560 O O . ALA A 1 132 ? -22.256 25.265 25.168 1.00 102.25 132 ALA A O 1
ATOM 562 N N . MET A 1 133 ? -22.797 23.137 24.654 1.00 97.00 133 MET A N 1
ATOM 563 C CA . MET A 1 133 ? -22.244 22.629 25.915 1.00 96.80 133 MET A CA 1
ATOM 564 C C . MET A 1 133 ? -20.754 22.816 26.022 1.00 93.50 133 MET A C 1
ATOM 565 O O . MET A 1 133 ? -20.286 23.139 27.092 1.00 94.99 133 MET A O 1
ATOM 570 N N . ARG A 1 134 ? -20.015 22.687 24.920 1.00 96.79 134 ARG A N 1
ATOM 571 C CA . ARG A 1 134 ? -18.538 22.881 24.936 1.00 96.73 134 ARG A CA 1
ATOM 572 C C . ARG A 1 134 ? -18.250 24.290 25.403 1.00 87.61 134 ARG A C 1
ATOM 573 O O . ARG A 1 134 ? -17.321 24.464 26.187 1.00 86.18 134 ARG A O 1
ATOM 581 N N . VAL A 1 135 ? -19.023 25.267 24.928 1.00 84.11 135 VAL A N 1
ATOM 582 C CA . VAL A 1 135 ? -18.801 26.669 25.288 1.00 85.99 135 VAL A CA 1
ATOM 583 C C . VAL A 1 135 ? -19.232 27.007 26.690 1.00 89.88 135 VAL A C 1
ATOM 584 O O . VAL A 1 135 ? -18.558 27.821 27.367 1.00 92.88 135 VAL A O 1
ATOM 588 N N . ALA A 1 136 ? -20.366 26.431 27.116 1.00 94.84 136 ALA A N 1
ATOM 589 C CA . ALA A 1 136 ? -20.891 26.656 28.464 1.00 94.49 136 ALA A CA 1
ATOM 590 C C . ALA A 1 136 ? -19.941 26.052 29.507 1.00 94.36 136 ALA A C 1
ATOM 591 O O . ALA A 1 136 ? -19.622 26.715 30.499 1.00 93.24 136 ALA A O 1
ATOM 593 N N . ALA A 1 137 ? -19.488 24.821 29.299 1.00 88.04 137 ALA A N 1
ATOM 594 C CA . ALA A 1 137 ? -18.428 24.242 30.133 1.00 86.07 137 ALA A CA 1
ATOM 595 C C . ALA A 1 137 ? -17.162 25.131 30.166 1.00 84.44 137 ALA A C 1
ATOM 596 O O . ALA A 1 137 ? -16.602 25.387 31.202 1.00 91.03 137 ALA A O 1
ATOM 598 N N . GLY A 1 138 ? -16.715 25.612 29.030 1.00 85.25 138 GLY A N 1
ATOM 599 C CA . GLY A 1 138 ? -15.531 26.449 28.999 1.00 84.63 138 GLY A CA 1
ATOM 600 C C . GLY A 1 138 ? -15.659 27.771 29.720 1.00 86.83 138 GLY A C 1
ATOM 601 O O . GLY A 1 138 ? -14.679 28.323 30.194 1.00 87.98 138 GLY A O 1
ATOM 602 N N . ALA A 1 139 ? -16.871 28.298 29.775 1.00 90.05 139 ALA A N 1
ATOM 603 C CA . ALA A 1 139 ? -17.142 29.536 30.485 1.00 92.57 139 ALA A CA 1
ATOM 604 C C . ALA A 1 139 ? -16.850 29.402 31.981 1.00 90.15 139 ALA A C 1
ATOM 605 O O . ALA A 1 139 ? -16.348 30.301 32.595 1.00 86.76 139 ALA A O 1
ATOM 607 N N . ILE A 1 140 ? -17.167 28.245 32.542 1.00 89.55 140 ILE A N 1
ATOM 608 C CA . ILE A 1 140 ? -16.851 27.927 33.922 1.00 89.91 140 ILE A CA 1
ATOM 609 C C . ILE A 1 140 ? -15.323 27.873 34.115 1.00 87.67 140 ILE A C 1
ATOM 610 O O . ILE A 1 140 ? -14.797 28.368 35.112 1.00 88.23 140 ILE A O 1
ATOM 615 N N . ALA A 1 141 ? -14.620 27.265 33.170 1.00 82.34 141 ALA A N 1
ATOM 616 C CA . ALA A 1 141 ? -13.183 27.189 33.270 1.00 85.79 141 ALA A CA 1
ATOM 617 C C . ALA A 1 141 ? -12.521 28.551 33.122 1.00 87.44 141 ALA A C 1
ATOM 618 O O . ALA A 1 141 ? -11.569 28.840 33.834 1.00 85.59 141 ALA A O 1
ATOM 620 N N . LYS A 1 142 ? -13.002 29.368 32.180 1.00 92.57 142 LYS A N 1
ATOM 621 C CA . LYS A 1 142 ? -12.483 30.741 31.979 1.00 93.68 142 LYS A CA 1
ATOM 622 C C . LYS A 1 142 ? -12.655 31.608 33.210 1.00 96.38 142 LYS A C 1
ATOM 623 O O . LYS A 1 142 ? -11.729 32.300 33.628 1.00 100.22 142 LYS A O 1
ATOM 629 N N . LYS A 1 143 ? -13.846 31.534 33.797 1.00 101.17 143 LYS A N 1
ATOM 630 C CA . LYS A 1 143 ? -14.208 32.288 34.998 1.00 102.22 143 LYS A CA 1
ATOM 631 C C . LYS A 1 143 ? -13.322 31.891 36.179 1.00 100.53 143 LYS A C 1
ATOM 632 O O . LYS A 1 143 ? -12.902 32.740 36.945 1.00 103.71 143 LYS A O 1
ATOM 638 N N . TYR A 1 144 ? -13.049 30.599 36.325 1.00 95.36 144 TYR A N 1
ATOM 639 C CA . TYR A 1 144 ? -12.096 30.131 37.328 1.00 94.97 144 TYR A CA 1
ATOM 640 C C . TYR A 1 144 ? -10.645 30.598 37.047 1.00 95.24 144 TYR A C 1
ATOM 641 O O . TYR A 1 144 ? -9.945 31.119 37.950 1.00 98.88 144 TYR A O 1
ATOM 650 N N . LEU A 1 145 ? -10.203 30.392 35.802 1.00 91.01 145 LEU A N 1
ATOM 651 C CA . LEU A 1 145 ? -8.853 30.772 35.370 1.00 90.91 145 LEU A CA 1
ATOM 652 C C . LEU A 1 145 ? -8.584 32.267 35.477 1.00 93.77 145 LEU A C 1
ATOM 653 O O . LEU A 1 145 ? -7.481 32.699 35.821 1.00 88.96 145 LEU A O 1
ATOM 658 N N . ALA A 1 146 ? -9.619 33.049 35.211 1.00 101.72 146 ALA A N 1
ATOM 659 C CA . ALA A 1 146 ? -9.592 34.491 35.451 1.00 107.46 146 ALA A CA 1
ATOM 660 C C . ALA A 1 146 ? -9.203 34.820 36.887 1.00 105.73 146 ALA A C 1
ATOM 661 O O . ALA A 1 146 ? -8.348 35.674 37.103 1.00 108.15 146 ALA A O 1
ATOM 663 N N . GLY A 1 147 ? -9.811 34.117 37.846 1.00 105.90 147 GLY A N 1
ATOM 664 C CA . GLY A 1 147 ? -9.460 34.219 39.267 1.00 103.74 147 GLY A CA 1
ATOM 665 C C . GLY A 1 147 ? -7.995 33.980 39.607 1.00 102.03 147 GLY A C 1
ATOM 666 O O . GLY A 1 147 ? -7.495 34.579 40.535 1.00 108.35 147 GLY A O 1
ATOM 667 N N . LEU A 1 148 ? -7.291 33.150 38.837 1.00 100.99 148 LEU A N 1
ATOM 668 C CA . LEU A 1 148 ? -5.842 32.995 38.994 1.00 96.01 148 LEU A CA 1
ATOM 669 C C . LEU A 1 148 ? -5.032 33.978 38.107 1.00 94.31 148 LEU A C 1
ATOM 670 O O . LEU A 1 148 ? -3.804 33.865 38.005 1.00 89.82 148 LEU A O 1
ATOM 675 N N . GLY A 1 149 ? -5.699 34.946 37.479 1.00 93.51 149 GLY A N 1
ATOM 676 C CA . GLY A 1 149 ? -5.039 35.865 36.547 1.00 94.83 149 GLY A CA 1
ATOM 677 C C . GLY A 1 149 ? -4.609 35.242 35.242 1.00 97.00 149 GLY A C 1
ATOM 678 O O . GLY A 1 149 ? -3.593 35.629 34.687 1.00 98.91 149 GLY A O 1
ATOM 679 N N . ILE A 1 150 ? -5.373 34.258 34.772 1.00 98.29 150 ILE A N 1
ATOM 680 C CA . ILE A 1 150 ? -5.110 33.600 33.506 1.00 96.41 150 ILE A CA 1
ATOM 681 C C . ILE A 1 150 ? -6.228 34.022 32.544 1.00 95.69 150 ILE A C 1
ATOM 682 O O . ILE A 1 150 ? -7.413 33.875 32.843 1.00 91.66 150 ILE A O 1
ATOM 687 N N . GLN A 1 151 ? -5.829 34.530 31.388 1.00 100.59 151 GLN A N 1
ATOM 688 C CA . GLN A 1 151 ? -6.752 34.987 30.354 1.00 106.66 151 GLN A CA 1
ATOM 689 C C . GLN A 1 151 ? -6.577 34.200 29.055 1.00 101.27 151 GLN A C 1
ATOM 690 O O . GLN A 1 151 ? -5.471 34.096 28.555 1.00 98.26 151 GLN A O 1
ATOM 696 N N . VAL A 1 152 ? -7.676 33.651 28.543 1.00 96.07 152 VAL A N 1
ATOM 697 C CA . VAL A 1 152 ? -7.718 32.893 27.308 1.00 88.45 152 VAL A CA 1
ATOM 698 C C . VAL A 1 152 ? -8.543 33.707 26.314 1.00 86.44 152 VAL A C 1
ATOM 699 O O . VAL A 1 152 ? -9.749 33.872 26.463 1.00 83.67 152 VAL A O 1
ATOM 703 N N . ARG A 1 153 ? -7.892 34.207 25.284 1.00 87.84 153 ARG A N 1
ATOM 704 C CA . ARG A 1 153 ? -8.558 35.013 24.280 1.00 90.18 153 ARG A CA 1
ATOM 705 C C . ARG A 1 153 ? -8.118 34.629 22.882 1.00 84.59 153 ARG A C 1
ATOM 706 O O . ARG A 1 153 ? -6.958 34.336 22.671 1.00 88.13 153 ARG A O 1
ATOM 714 N N . GLY A 1 154 ? -9.046 34.699 21.934 1.00 84.71 154 GLY A N 1
ATOM 715 C CA . GLY A 1 154 ? -8.812 34.349 20.525 1.00 85.59 154 GLY A CA 1
ATOM 716 C C . GLY A 1 154 ? -9.101 35.447 19.527 1.00 83.79 154 GLY A C 1
ATOM 717 O O . GLY A 1 154 ? -9.853 36.343 19.794 1.00 84.21 154 GLY A O 1
ATOM 718 N N . TYR A 1 155 ? -8.487 35.349 18.360 1.00 81.36 155 TYR A N 1
ATOM 719 C CA . TYR A 1 155 ? -8.809 36.237 17.255 1.00 81.28 155 TYR A CA 1
ATOM 720 C C . TYR A 1 155 ? -8.611 35.564 15.878 1.00 82.50 155 TYR A C 1
ATOM 721 O O . TYR A 1 155 ? -7.975 34.502 15.775 1.00 86.83 155 TYR A O 1
ATOM 730 N N . MET A 1 156 ? -9.203 36.162 14.851 1.00 81.86 156 MET A N 1
ATOM 731 C CA . MET A 1 156 ? -9.030 35.695 13.474 1.00 86.86 156 MET A CA 1
ATOM 732 C C . MET A 1 156 ? -7.741 36.259 12.886 1.00 85.16 156 MET A C 1
ATOM 733 O O . MET A 1 156 ? -7.540 37.435 12.903 1.00 86.58 156 MET A O 1
ATOM 738 N N . SER A 1 157 ? -6.846 35.392 12.437 1.00 88.77 157 SER A N 1
ATOM 739 C CA . SER A 1 157 ? -5.564 35.802 11.834 1.00 90.86 157 SER A CA 1
ATOM 740 C C . SER A 1 157 ? -5.634 35.877 10.329 1.00 92.56 157 SER A C 1
ATOM 741 O O . SER A 1 157 ? -4.817 36.535 9.695 1.00 88.60 157 SER A O 1
ATOM 744 N N . GLN A 1 158 ? -6.574 35.139 9.746 1.00 89.80 158 GLN A N 1
ATOM 745 C CA . GLN A 1 158 ? -6.661 35.015 8.322 1.00 89.89 158 GLN A CA 1
ATOM 746 C C . GLN A 1 158 ? -8.054 34.549 7.892 1.00 93.10 158 GLN A C 1
ATOM 747 O O . GLN A 1 158 ? -8.652 33.665 8.530 1.00 89.31 158 GLN A O 1
ATOM 753 N N . LEU A 1 159 ? -8.590 35.191 6.846 1.00 92.10 159 LEU A N 1
ATOM 754 C CA . LEU A 1 159 ? -9.851 34.796 6.223 1.00 90.90 159 LEU A CA 1
ATOM 755 C C . LEU A 1 159 ? -9.533 34.624 4.789 1.00 90.87 159 LEU A C 1
ATOM 756 O O . LEU A 1 159 ? -9.377 35.588 4.063 1.00 99.00 159 LEU A O 1
ATOM 761 N N . GLY A 1 160 ? -9.408 33.377 4.384 1.00 90.20 160 GLY A N 1
ATOM 762 C CA . GLY A 1 160 ? -8.980 33.062 3.058 1.00 90.61 160 GLY A CA 1
ATOM 763 C C . GLY A 1 160 ? -7.669 33.672 2.696 1.00 94.77 160 GLY A C 1
ATOM 764 O O . GLY A 1 160 ? -6.712 33.504 3.423 1.00 94.15 160 GLY A O 1
ATOM 765 N N . PRO A 1 161 ? -7.629 34.412 1.576 1.00 103.69 161 PRO A N 1
ATOM 766 C CA . PRO A 1 161 ? -6.362 35.032 1.182 1.00 101.84 161 PRO A CA 1
ATOM 767 C C . PRO A 1 161 ? -5.996 36.293 2.000 1.00 99.10 161 PRO A C 1
ATOM 768 O O . PRO A 1 161 ? -4.874 36.741 1.897 1.00 92.86 161 PRO A O 1
ATOM 772 N N . ILE A 1 162 ? -6.923 36.829 2.798 1.00 99.89 162 ILE A N 1
ATOM 773 C CA . ILE A 1 162 ? -6.700 38.074 3.538 1.00 101.22 162 ILE A CA 1
ATOM 774 C C . ILE A 1 162 ? -6.044 37.762 4.894 1.00 103.63 162 ILE A C 1
ATOM 775 O O . ILE A 1 162 ? -6.717 37.326 5.868 1.00 105.80 162 ILE A O 1
ATOM 780 N N . GLU A 1 163 ? -4.728 37.979 4.953 1.00 107.70 163 GLU A N 1
ATOM 781 C CA . GLU A 1 163 ? -3.963 37.902 6.192 1.00 107.08 163 GLU A CA 1
ATOM 782 C C . GLU A 1 163 ? -4.278 39.156 6.948 1.00 100.63 163 GLU A C 1
ATOM 783 O O . GLU A 1 163 ? -4.077 40.227 6.412 1.00 105.28 163 GLU A O 1
ATOM 789 N N . ILE A 1 164 ? -4.770 39.005 8.178 1.00 100.47 164 ILE A N 1
ATOM 790 C CA . ILE A 1 164 ? -5.084 40.098 9.044 1.00 104.01 164 ILE A CA 1
ATOM 791 C C . ILE A 1 164 ? -4.044 40.189 10.134 1.00 108.85 164 ILE A C 1
ATOM 792 O O . ILE A 1 164 ? -3.928 39.277 10.935 1.00 113.29 164 ILE A O 1
ATOM 797 N N . PRO A 1 165 ? -3.358 41.315 10.218 1.00 112.76 165 PRO A N 1
ATOM 798 C CA . PRO A 1 165 ? -2.360 41.463 11.271 1.00 112.92 165 PRO A CA 1
ATOM 799 C C . PRO A 1 165 ? -2.910 41.910 12.641 1.00 109.92 165 PRO A C 1
ATOM 800 O O . PRO A 1 165 ? -3.970 42.523 12.709 1.00 108.98 165 PRO A O 1
ATOM 804 N N . PHE A 1 166 ? -2.191 41.602 13.723 1.00 109.44 166 PHE A N 1
ATOM 805 C CA . PHE A 1 166 ? -2.703 41.856 15.087 1.00 105.25 166 PHE A CA 1
ATOM 806 C C . PHE A 1 166 ? -2.505 43.333 15.438 1.00 103.60 166 PHE A C 1
ATOM 807 O O . PHE A 1 166 ? -1.400 43.819 15.266 1.00 106.67 166 PHE A O 1
ATOM 815 N N . ARG A 1 167 ? -3.546 44.028 15.919 1.00 101.25 167 ARG A N 1
ATOM 816 C CA . ARG A 1 167 ? -3.398 45.432 16.374 1.00 106.56 167 ARG A CA 1
ATOM 817 C C . ARG A 1 167 ? -3.866 45.689 17.799 1.00 104.91 167 ARG A C 1
ATOM 818 O O . ARG A 1 167 ? -3.188 46.397 18.509 1.00 112.31 167 ARG A O 1
ATOM 826 N N . SER A 1 168 ? -5.003 45.144 18.230 1.00 101.52 168 SER A N 1
ATOM 827 C CA . SER A 1 168 ? -5.346 45.181 19.660 1.00 100.96 168 SER A CA 1
ATOM 828 C C . SER A 1 168 ? -6.376 44.149 20.049 1.00 99.69 168 SER A C 1
ATOM 829 O O . SER A 1 168 ? -7.171 43.712 19.220 1.00 94.84 168 SER A O 1
ATOM 832 N N . TRP A 1 169 ? -6.322 43.751 21.326 1.00 102.45 169 TRP A N 1
ATOM 833 C CA . TRP A 1 169 ? -7.308 42.818 21.906 1.00 107.97 169 TRP A CA 1
ATOM 834 C C . TRP A 1 169 ? -8.711 43.430 21.895 1.00 112.42 169 TRP A C 1
ATOM 835 O O . TRP A 1 169 ? -9.699 42.803 21.467 1.00 107.49 169 TRP A O 1
ATOM 846 N N . ASP A 1 170 ? -8.751 44.688 22.347 1.00 122.76 170 ASP A N 1
ATOM 847 C CA . ASP A 1 170 ? -9.984 45.462 22.448 1.00 124.21 170 ASP A CA 1
ATOM 848 C C . ASP A 1 170 ? -10.741 45.490 21.138 1.00 117.72 170 ASP A C 1
ATOM 849 O O . ASP A 1 170 ? -11.938 45.359 21.135 1.00 111.64 170 ASP A O 1
ATOM 854 N N . SER A 1 171 ? -10.016 45.612 20.032 1.00 114.98 171 SER A N 1
ATOM 855 C CA . SER A 1 171 ? -10.645 45.644 18.713 1.00 118.08 171 SER A CA 1
ATOM 856 C C . SER A 1 171 ? -11.372 44.331 18.357 1.00 114.97 171 SER A C 1
ATOM 857 O O . SER A 1 171 ? -12.225 44.314 17.506 1.00 109.11 171 SER A O 1
ATOM 860 N N . VAL A 1 172 ? -11.013 43.225 18.982 1.00 120.16 172 VAL A N 1
ATOM 861 C CA . VAL A 1 172 ? -11.609 41.922 18.656 1.00 119.86 172 VAL A CA 1
ATOM 862 C C . VAL A 1 172 ? -13.112 41.820 18.983 1.00 124.45 172 VAL A C 1
ATOM 863 O O . VAL A 1 172 ? -13.878 41.177 18.249 1.00 126.76 172 VAL A O 1
ATOM 867 N N . GLU A 1 173 ? -13.533 42.475 20.063 1.00 127.73 173 GLU A N 1
ATOM 868 C CA . GLU A 1 173 ? -14.866 42.362 20.549 1.00 124.99 173 GLU A CA 1
ATOM 869 C C . GLU A 1 173 ? -15.745 43.430 19.900 1.00 119.10 173 GLU A C 1
ATOM 870 O O . GLU A 1 173 ? -16.933 43.464 20.195 1.00 125.56 173 GLU A O 1
ATOM 876 N N . GLN A 1 174 ? -15.153 44.242 19.025 1.00 113.55 174 GLN A N 1
ATOM 877 C CA . GLN A 1 174 ? -15.872 45.287 18.302 1.00 121.62 174 GLN A CA 1
ATOM 878 C C . GLN A 1 174 ? -16.359 44.902 16.893 1.00 119.17 174 GLN A C 1
ATOM 879 O O . GLN A 1 174 ? -17.085 45.676 16.269 1.00 132.15 174 GLN A O 1
ATOM 885 N N . ASN A 1 175 ? -15.977 43.729 16.384 1.00 107.37 175 ASN A N 1
ATOM 886 C CA . ASN A 1 175 ? -16.424 43.336 15.056 1.00 106.95 175 ASN A CA 1
ATOM 887 C C . ASN A 1 175 ? -16.862 41.901 15.015 1.00 107.88 175 ASN A C 1
ATOM 888 O O . ASN A 1 175 ? -16.473 41.101 15.855 1.00 113.90 175 ASN A O 1
ATOM 893 N N . ALA A 1 176 ? -17.641 41.597 13.988 1.00 104.10 176 ALA A N 1
ATOM 894 C CA . ALA A 1 176 ? -18.208 40.287 13.789 1.00 102.32 176 ALA A CA 1
ATOM 895 C C . ALA A 1 176 ? -17.171 39.188 13.442 1.00 99.61 176 ALA A C 1
ATOM 896 O O . ALA A 1 176 ? -17.497 38.013 13.513 1.00 96.12 176 ALA A O 1
ATOM 898 N N . PHE A 1 177 ? -15.952 39.570 13.039 1.00 94.96 177 PHE A N 1
ATOM 899 C CA . PHE A 1 177 ? -14.955 38.621 12.520 1.00 93.58 177 PHE A CA 1
ATOM 900 C C . PHE A 1 177 ? -13.921 38.212 13.546 1.00 91.08 177 PHE A C 1
ATOM 901 O O . PHE A 1 177 ? -13.039 37.441 13.227 1.00 91.71 177 PHE A O 1
ATOM 909 N N . PHE A 1 178 ? -14.004 38.746 14.760 1.00 91.18 178 PHE A N 1
ATOM 910 C CA . PHE A 1 178 ? -12.912 38.631 15.740 1.00 87.10 178 PHE A CA 1
ATOM 911 C C . PHE A 1 178 ? -11.592 39.082 15.137 1.00 88.13 178 PHE A C 1
ATOM 912 O O . PHE A 1 178 ? -10.546 38.463 15.349 1.00 94.16 178 PHE A O 1
ATOM 920 N N . SER A 1 179 ? -11.649 40.152 14.345 1.00 88.90 179 SER A N 1
ATOM 921 C CA . SER A 1 179 ? -10.481 40.690 13.671 1.00 87.34 179 SER A CA 1
ATOM 922 C C . SER A 1 179 ? -9.767 41.613 14.639 1.00 87.06 179 SER A C 1
ATOM 923 O O . SER A 1 179 ? -10.350 42.567 15.066 1.00 84.40 179 SER A O 1
ATOM 926 N N . PRO A 1 180 ? -8.496 41.342 14.978 1.00 89.73 180 PRO A N 1
ATOM 927 C CA . PRO A 1 180 ? -7.746 42.288 15.802 1.00 94.97 180 PRO A CA 1
ATOM 928 C C . PRO A 1 180 ? -7.267 43.577 15.116 1.00 100.24 180 PRO A C 1
ATOM 929 O O . PRO A 1 180 ? -6.543 44.328 15.739 1.00 105.47 180 PRO A O 1
ATOM 933 N N . ASP A 1 181 ? -7.608 43.799 13.847 1.00 107.58 181 ASP A N 1
ATOM 934 C CA . ASP A 1 181 ? -7.271 45.032 13.116 1.00 108.44 181 ASP A CA 1
ATOM 935 C C . ASP A 1 181 ? -8.571 45.572 12.545 1.00 108.05 181 ASP A C 1
ATOM 936 O O . ASP A 1 181 ? -9.145 44.941 11.636 1.00 105.55 181 ASP A O 1
ATOM 941 N N . PRO A 1 182 ? -9.041 46.724 13.076 1.00 111.09 182 PRO A N 1
ATOM 942 C CA . PRO A 1 182 ? -10.350 47.239 12.654 1.00 108.73 182 PRO A CA 1
ATOM 943 C C . PRO A 1 182 ? -10.318 47.865 11.256 1.00 107.56 182 PRO A C 1
ATOM 944 O O . PRO A 1 182 ? -11.376 48.050 10.662 1.00 109.08 182 PRO A O 1
ATOM 948 N N . ASP A 1 183 ? -9.123 48.127 10.721 1.00 105.69 183 ASP A N 1
ATOM 949 C CA . ASP A 1 183 ? -8.965 48.639 9.361 1.00 102.12 183 ASP A CA 1
ATOM 950 C C . ASP A 1 183 ? -9.173 47.582 8.292 1.00 94.65 183 ASP A C 1
ATOM 951 O O . ASP A 1 183 ? -9.358 47.923 7.132 1.00 93.25 183 ASP A O 1
ATOM 956 N N . LYS A 1 184 ? -9.114 46.300 8.662 1.00 95.33 184 LYS A N 1
ATOM 957 C CA . LYS A 1 184 ? -9.395 45.187 7.711 1.00 91.67 184 LYS A CA 1
ATOM 958 C C . LYS A 1 184 ? -10.868 44.801 7.638 1.00 88.13 184 LYS A C 1
ATOM 959 O O . LYS A 1 184 ? -11.257 44.062 6.769 1.00 82.61 184 LYS A O 1
ATOM 965 N N . VAL A 1 185 ? -11.684 45.283 8.569 1.00 89.94 185 VAL A N 1
ATOM 966 C CA . VAL A 1 185 ? -13.102 44.878 8.657 1.00 90.47 185 VAL A CA 1
ATOM 967 C C . VAL A 1 185 ? -13.927 45.187 7.396 1.00 95.09 185 VAL A C 1
ATOM 968 O O . VAL A 1 185 ? -14.736 44.345 6.991 1.00 93.03 185 VAL A O 1
ATOM 972 N N . PRO A 1 186 ? -13.733 46.380 6.780 1.00 101.20 186 PRO A N 1
ATOM 973 C CA . PRO A 1 186 ? -14.408 46.646 5.511 1.00 102.57 186 PRO A CA 1
ATOM 974 C C . PRO A 1 186 ? -14.052 45.640 4.422 1.00 99.48 186 PRO A C 1
ATOM 975 O O . PRO A 1 186 ? -14.926 45.184 3.717 1.00 97.38 186 PRO A O 1
ATOM 979 N N . GLU A 1 187 ? -12.771 45.329 4.285 1.00 100.96 187 GLU A N 1
ATOM 980 C CA . GLU A 1 187 ? -12.308 44.333 3.310 1.00 104.59 187 GLU A CA 1
ATOM 981 C C . GLU A 1 187 ? -12.879 42.914 3.584 1.00 100.68 187 GLU A C 1
ATOM 982 O O . GLU A 1 187 ? -13.360 42.249 2.696 1.00 98.30 187 GLU A O 1
ATOM 988 N N . LEU A 1 188 ? -12.835 42.505 4.841 1.00 99.40 188 LEU A N 1
ATOM 989 C CA . LEU A 1 188 ? -13.419 41.251 5.300 1.00 98.96 188 LEU A CA 1
ATOM 990 C C . LEU A 1 188 ? -14.936 41.136 5.083 1.00 100.20 188 LEU A C 1
ATOM 991 O O . LEU A 1 188 ? -15.444 40.037 4.813 1.00 101.20 188 LEU A O 1
ATOM 996 N N . GLU A 1 189 ? -15.651 42.245 5.255 1.00 102.69 189 GLU A N 1
ATOM 997 C CA . GLU A 1 189 ? -17.089 42.315 4.965 1.00 105.80 189 GLU A CA 1
ATOM 998 C C . GLU A 1 189 ? -17.352 42.162 3.476 1.00 104.74 189 GLU A C 1
ATOM 999 O O . GLU A 1 189 ? -18.224 41.406 3.075 1.00 102.93 189 GLU A O 1
ATOM 1005 N N . ALA A 1 190 ? -16.632 42.900 2.662 1.00 108.66 190 ALA A N 1
ATOM 1006 C CA . ALA A 1 190 ? -16.767 42.887 1.176 1.00 109.67 190 ALA A CA 1
ATOM 1007 C C . ALA A 1 190 ? -16.369 41.550 0.580 1.00 110.27 190 ALA A C 1
ATOM 1008 O O . ALA A 1 190 ? -16.963 41.107 -0.379 1.00 109.46 190 ALA A O 1
ATOM 1010 N N . TYR A 1 191 ? -15.339 40.922 1.129 1.00 110.99 191 TYR A N 1
ATOM 1011 C CA . TYR A 1 191 ? -14.932 39.564 0.724 1.00 111.65 191 TYR A CA 1
ATOM 1012 C C . TYR A 1 191 ? -15.982 38.512 1.039 1.00 111.59 191 TYR A C 1
ATOM 1013 O O . TYR A 1 191 ? -16.284 37.677 0.259 1.00 110.60 191 TYR A O 1
ATOM 1022 N N . MET A 1 192 ? -16.560 38.625 2.238 1.00 114.31 192 MET A N 1
ATOM 1023 C CA . MET A 1 192 ? -17.619 37.717 2.681 1.00 119.38 192 MET A CA 1
ATOM 1024 C C . MET A 1 192 ? -18.841 37.870 1.776 1.00 121.63 192 MET A C 1
ATOM 1025 O O . MET A 1 192 ? -19.442 36.879 1.360 1.00 119.78 192 MET A O 1
ATOM 1030 N N . ASP A 1 193 ? -19.204 39.115 1.473 1.00 126.16 193 ASP A N 1
ATOM 1031 C CA . ASP A 1 193 ? -20.312 39.386 0.517 1.00 126.05 193 ASP A CA 1
ATOM 1032 C C . ASP A 1 193 ? -20.074 38.737 -0.851 1.00 122.49 193 ASP A C 1
ATOM 1033 O O . ASP A 1 193 ? -20.969 38.178 -1.409 1.00 121.80 193 ASP A O 1
ATOM 1038 N N . GLN A 1 194 ? -18.823 38.773 -1.315 1.00 123.56 194 GLN A N 1
ATOM 1039 C CA . GLN A 1 194 ? -18.454 38.161 -2.591 1.00 129.97 194 GLN A CA 1
ATOM 1040 C C . GLN A 1 194 ? -18.703 36.657 -2.517 1.00 136.10 194 GLN A C 1
ATOM 1041 O O . GLN A 1 194 ? -19.243 36.066 -3.451 1.00 137.97 194 GLN A O 1
ATOM 1047 N N . LEU A 1 195 ? -18.328 36.041 -1.394 1.00 139.84 195 LEU A N 1
ATOM 1048 C CA . LEU A 1 195 ? -18.572 34.610 -1.177 1.00 139.97 195 LEU A CA 1
ATOM 1049 C C . LEU A 1 195 ? -20.078 34.318 -1.114 1.00 144.89 195 LEU A C 1
ATOM 1050 O O . LEU A 1 195 ? -20.561 33.352 -1.705 1.00 149.86 195 LEU A O 1
ATOM 1055 N N . ARG A 1 196 ? -20.804 35.168 -0.391 1.00 155.02 196 ARG A N 1
ATOM 1056 C CA . ARG A 1 196 ? -22.283 35.096 -0.276 1.00 165.68 196 ARG A CA 1
ATOM 1057 C C . ARG A 1 196 ? -22.964 35.148 -1.658 1.00 162.59 196 ARG A C 1
ATOM 1058 O O . ARG A 1 196 ? -23.976 34.473 -1.899 1.00 155.76 196 ARG A O 1
ATOM 1066 N N . ARG A 1 197 ? -22.393 35.960 -2.547 1.00 157.92 197 ARG A N 1
ATOM 1067 C CA . ARG A 1 197 ? -22.844 36.061 -3.934 1.00 160.51 197 ARG A CA 1
ATOM 1068 C C . ARG A 1 197 ? -22.577 34.772 -4.731 1.00 162.07 197 ARG A C 1
ATOM 1069 O O . ARG A 1 197 ? -23.422 34.328 -5.510 1.00 163.22 197 ARG A O 1
ATOM 1077 N N . ASP A 1 198 ? -21.397 34.181 -4.528 1.00 162.67 198 ASP A N 1
ATOM 1078 C CA . ASP A 1 198 ? -20.988 32.936 -5.223 1.00 161.07 198 ASP A CA 1
ATOM 1079 C C . ASP A 1 198 ? -21.420 31.626 -4.528 1.00 160.36 198 ASP A C 1
ATOM 1080 O O . ASP A 1 198 ? -21.069 30.536 -4.999 1.00 159.71 198 ASP A O 1
ATOM 1085 N N . GLN A 1 199 ? -22.150 31.732 -3.415 1.00 159.71 199 GLN A N 1
ATOM 1086 C CA . GLN A 1 199 ? -22.605 30.576 -2.611 1.00 156.20 199 GLN A CA 1
ATOM 1087 C C . GLN A 1 199 ? -21.527 29.622 -2.031 1.00 153.61 199 GLN A C 1
ATOM 1088 O O . GLN A 1 199 ? -21.903 28.713 -1.289 1.00 151.87 199 GLN A O 1
ATOM 1094 N N . ASP A 1 200 ? -20.246 29.872 -2.301 1.00 150.51 200 ASP A N 1
ATOM 1095 C CA . ASP A 1 200 ? -19.150 29.036 -1.789 1.00 146.07 200 ASP A CA 1
ATOM 1096 C C . ASP A 1 200 ? -18.484 29.624 -0.534 1.00 134.89 200 ASP A C 1
ATOM 1097 O O . ASP A 1 200 ? -18.528 30.835 -0.316 1.00 133.27 200 ASP A O 1
ATOM 1102 N N . SER A 1 201 ? -17.871 28.768 0.287 1.00 128.38 201 SER A N 1
ATOM 1103 C CA . SER A 1 201 ? -17.214 29.219 1.523 1.00 122.44 201 SER A CA 1
ATOM 1104 C C . SER A 1 201 ? -15.708 28.928 1.434 1.00 113.06 201 SER A C 1
ATOM 1105 O O . SER A 1 201 ? -15.228 28.347 0.459 1.00 109.41 201 SER A O 1
ATOM 1108 N N . VAL A 1 202 ? -14.951 29.425 2.408 1.00 105.89 202 VAL A N 1
ATOM 1109 C CA . VAL A 1 202 ? -13.496 29.252 2.423 1.00 106.36 202 VAL A CA 1
ATOM 1110 C C . VAL A 1 202 ? -12.953 29.146 3.844 1.00 99.32 202 VAL A C 1
ATOM 1111 O O . VAL A 1 202 ? -13.620 29.556 4.794 1.00 99.55 202 VAL A O 1
ATOM 1115 N N . GLY A 1 203 ? -11.749 28.599 3.999 1.00 94.73 203 GLY A N 1
ATOM 1116 C CA . GLY A 1 203 ? -11.196 28.464 5.318 1.00 96.90 203 GLY A CA 1
ATOM 1117 C C . GLY A 1 203 ? -10.740 29.747 6.015 1.00 91.13 203 GLY A C 1
ATOM 1118 O O . GLY A 1 203 ? -10.813 30.849 5.471 1.00 91.39 203 GLY A O 1
ATOM 1119 N N . ALA A 1 204 ? -10.301 29.572 7.249 1.00 86.25 204 ALA A N 1
ATOM 1120 C CA . ALA A 1 204 ? -9.828 30.680 8.088 1.00 87.65 204 ALA A CA 1
ATOM 1121 C C . ALA A 1 204 ? -8.692 30.205 8.977 1.00 80.88 204 ALA A C 1
ATOM 1122 O O . ALA A 1 204 ? -8.545 29.008 9.180 1.00 81.54 204 ALA A O 1
ATOM 1124 N N . LYS A 1 205 ? -7.982 31.138 9.584 1.00 75.96 205 LYS A N 1
ATOM 1125 C CA . LYS A 1 205 ? -7.029 30.827 10.606 1.00 77.48 205 LYS A CA 1
ATOM 1126 C C . LYS A 1 205 ? -7.379 31.543 11.922 1.00 77.40 205 LYS A C 1
ATOM 1127 O O . LYS A 1 205 ? -7.356 32.775 11.960 1.00 77.07 205 LYS A O 1
ATOM 1133 N N . ILE A 1 206 ? -7.699 30.758 12.976 1.00 76.83 206 ILE A N 1
ATOM 1134 C CA . ILE A 1 206 ? -7.940 31.301 14.309 1.00 78.73 206 ILE A CA 1
ATOM 1135 C C . ILE A 1 206 ? -6.655 31.186 15.129 1.00 77.47 206 ILE A C 1
ATOM 1136 O O . ILE A 1 206 ? -5.894 30.247 14.950 1.00 81.79 206 ILE A O 1
ATOM 1141 N N . THR A 1 207 ? -6.434 32.173 15.984 1.00 75.05 207 THR A N 1
ATOM 1142 C CA . THR A 1 207 ? -5.333 32.221 16.908 1.00 78.37 207 THR A CA 1
ATOM 1143 C C . THR A 1 207 ? -5.881 32.372 18.328 1.00 82.23 207 THR A C 1
ATOM 1144 O O . THR A 1 207 ? -6.561 33.344 18.641 1.00 84.80 207 THR A O 1
ATOM 1148 N N . VAL A 1 208 ? -5.502 31.466 19.211 1.00 85.04 208 VAL A N 1
ATOM 1149 C CA . VAL A 1 208 ? -5.965 31.438 20.596 1.00 84.01 208 VAL A CA 1
ATOM 1150 C C . VAL A 1 208 ? -4.744 31.582 21.454 1.00 78.65 208 VAL A C 1
ATOM 1151 O O . VAL A 1 208 ? -3.739 30.917 21.233 1.00 77.39 208 VAL A O 1
ATOM 1155 N N . VAL A 1 209 ? -4.850 32.449 22.447 1.00 81.67 209 VAL A N 1
ATOM 1156 C CA . VAL A 1 209 ? -3.718 32.863 23.300 1.00 82.78 209 VAL A CA 1
ATOM 1157 C C . VAL A 1 209 ? -4.106 32.861 24.773 1.00 81.07 209 VAL A C 1
ATOM 1158 O O . VAL A 1 209 ? -5.103 33.492 25.133 1.00 78.68 209 VAL A O 1
ATOM 1162 N N . ALA A 1 210 ? -3.306 32.174 25.602 1.00 79.32 210 ALA A N 1
ATOM 1163 C CA . ALA A 1 210 ? -3.548 32.095 27.072 1.00 80.79 210 ALA A CA 1
ATOM 1164 C C . ALA A 1 210 ? -2.424 32.804 27.759 1.00 82.74 210 ALA A C 1
ATOM 1165 O O . ALA A 1 210 ? -1.251 32.498 27.486 1.00 87.59 210 ALA A O 1
ATOM 1167 N N . GLU A 1 211 ? -2.757 33.793 28.589 1.00 85.87 211 GLU A N 1
ATOM 1168 C CA . GLU A 1 211 ? -1.733 34.620 29.267 1.00 90.06 211 GLU A CA 1
ATOM 1169 C C . GLU A 1 211 ? -1.809 34.403 30.755 1.00 90.25 211 GLU A C 1
ATOM 1170 O O . GLU A 1 211 ? -2.870 34.082 31.279 1.00 92.20 211 GLU A O 1
ATOM 1176 N N . GLY A 1 212 ? -0.655 34.475 31.411 1.00 88.99 212 GLY A N 1
ATOM 1177 C CA . GLY A 1 212 ? -0.545 34.225 32.845 1.00 86.10 212 GLY A CA 1
ATOM 1178 C C . GLY A 1 212 ? -0.475 32.790 33.300 1.00 86.05 212 GLY A C 1
ATOM 1179 O O . GLY A 1 212 ? -0.452 32.541 34.461 1.00 94.73 212 GLY A O 1
ATOM 1180 N N . VAL A 1 213 ? -0.423 31.832 32.387 1.00 93.04 213 VAL A N 1
ATOM 1181 C CA . VAL A 1 213 ? -0.323 30.453 32.841 1.00 93.12 213 VAL A CA 1
ATOM 1182 C C . VAL A 1 213 ? 1.066 30.201 33.433 1.00 88.24 213 VAL A C 1
ATOM 1183 O O . VAL A 1 213 ? 2.074 30.573 32.832 1.00 90.69 213 VAL A O 1
ATOM 1187 N N . PRO A 1 214 ? 1.121 29.571 34.605 1.00 84.03 214 PRO A N 1
ATOM 1188 C CA . PRO A 1 214 ? 2.385 29.248 35.220 1.00 82.90 214 PRO A CA 1
ATOM 1189 C C . PRO A 1 214 ? 3.154 28.168 34.514 1.00 84.44 214 PRO A C 1
ATOM 1190 O O . PRO A 1 214 ? 2.585 27.395 33.730 1.00 86.65 214 PRO A O 1
ATOM 1194 N N . PRO A 1 215 ? 4.455 28.091 34.821 1.00 87.74 215 PRO A N 1
ATOM 1195 C CA . PRO A 1 215 ? 5.248 27.010 34.240 1.00 87.42 215 PRO A CA 1
ATOM 1196 C C . PRO A 1 215 ? 4.923 25.710 34.953 1.00 87.24 215 PRO A C 1
ATOM 1197 O O . PRO A 1 215 ? 4.513 25.741 36.099 1.00 93.38 215 PRO A O 1
ATOM 1201 N N . GLY A 1 216 ? 5.095 24.584 34.272 1.00 86.00 216 GLY A N 1
ATOM 1202 C CA . GLY A 1 216 ? 4.966 23.274 34.896 1.00 82.17 216 GLY A CA 1
ATOM 1203 C C . GLY A 1 216 ? 3.811 22.458 34.373 1.00 82.79 216 GLY A C 1
ATOM 1204 O O . GLY A 1 216 ? 3.800 21.235 34.558 1.00 80.91 216 GLY A O 1
ATOM 1205 N N . LEU A 1 217 ? 2.840 23.109 33.722 1.00 83.74 217 LEU A N 1
ATOM 1206 C CA . LEU A 1 217 ? 1.676 22.398 33.205 1.00 84.93 217 LEU A CA 1
ATOM 1207 C C . LEU A 1 217 ? 2.005 21.461 32.061 1.00 81.85 217 LEU A C 1
ATOM 1208 O O . LEU A 1 217 ? 2.664 21.876 31.103 1.00 77.18 217 LEU A O 1
ATOM 1213 N N . GLY A 1 218 ? 1.509 20.226 32.165 1.00 78.35 218 GLY A N 1
ATOM 1214 C CA . GLY A 1 218 ? 1.710 19.213 31.148 1.00 76.17 218 GLY A CA 1
ATOM 1215 C C . GLY A 1 218 ? 2.255 17.981 31.762 1.00 77.71 218 GLY A C 1
ATOM 1216 O O . GLY A 1 218 ? 3.054 18.065 32.683 1.00 76.43 218 GLY A O 1
ATOM 1217 N N . GLU A 1 219 ? 1.837 16.823 31.249 1.00 79.19 219 GLU A N 1
ATOM 1218 C CA . GLU A 1 219 ? 2.226 15.535 31.831 1.00 80.91 219 GLU A CA 1
ATOM 1219 C C . GLU A 1 219 ? 2.778 14.530 30.803 1.00 78.10 219 GLU A C 1
ATOM 1220 O O . GLU A 1 219 ? 2.108 13.605 30.444 1.00 79.59 219 GLU A O 1
ATOM 1226 N N . PRO A 1 220 ? 4.027 14.695 30.355 1.00 79.35 220 PRO A N 1
ATOM 1227 C CA . PRO A 1 220 ? 4.669 13.716 29.464 1.00 78.11 220 PRO A CA 1
ATOM 1228 C C . PRO A 1 220 ? 4.512 12.302 29.884 1.00 80.25 220 PRO A C 1
ATOM 1229 O O . PRO A 1 220 ? 4.255 12.082 31.049 1.00 81.71 220 PRO A O 1
ATOM 1233 N N . ILE A 1 221 ? 4.637 11.309 29.006 1.00 87.08 221 ILE A N 1
ATOM 1234 C CA . ILE A 1 221 ? 4.941 11.357 27.557 1.00 80.04 221 ILE A CA 1
ATOM 1235 C C . ILE A 1 221 ? 3.728 11.679 26.675 1.00 76.11 221 ILE A C 1
ATOM 1236 O O . ILE A 1 221 ? 3.800 12.480 25.709 1.00 79.42 221 ILE A O 1
ATOM 1241 N N . PHE A 1 222 ? 2.604 11.067 27.017 1.00 73.86 222 PHE A N 1
ATOM 1242 C CA . PHE A 1 222 ? 1.415 11.059 26.159 1.00 72.76 222 PHE A CA 1
ATOM 1243 C C . PHE A 1 222 ? 0.462 12.223 26.373 1.00 74.15 222 PHE A C 1
ATOM 1244 O O . PHE A 1 222 ? -0.245 12.583 25.449 1.00 84.06 222 PHE A O 1
ATOM 1252 N N . ASP A 1 223 ? 0.465 12.816 27.555 1.00 74.42 223 ASP A N 1
ATOM 1253 C CA . ASP A 1 223 ? -0.456 13.904 27.888 1.00 82.42 223 ASP A CA 1
ATOM 1254 C C . ASP A 1 223 ? 0.272 15.242 28.052 1.00 79.47 223 ASP A C 1
ATOM 1255 O O . ASP A 1 223 ? -0.013 16.013 28.957 1.00 82.88 223 ASP A O 1
ATOM 1260 N N . ARG A 1 224 ? 1.129 15.508 27.062 1.00 79.62 224 ARG A N 1
ATOM 1261 C CA . ARG A 1 224 ? 1.906 16.741 26.940 1.00 76.11 224 ARG A CA 1
ATOM 1262 C C . ARG A 1 224 ? 0.910 17.879 26.738 1.00 75.60 224 ARG A C 1
ATOM 1263 O O . ARG A 1 224 ? -0.170 17.685 26.168 1.00 75.01 224 ARG A O 1
ATOM 1271 N N . LEU A 1 225 ? 1.261 19.081 27.175 1.00 75.87 225 LEU A N 1
ATOM 1272 C CA . LEU A 1 225 ? 0.255 20.136 27.131 1.00 73.33 225 LEU A CA 1
ATOM 1273 C C . LEU A 1 225 ? -0.133 20.478 25.674 1.00 74.36 225 LEU A C 1
ATOM 1274 O O . LEU A 1 225 ? -1.317 20.710 25.369 1.00 76.41 225 LEU A O 1
ATOM 1279 N N . ASP A 1 226 ? 0.847 20.489 24.778 1.00 69.95 226 ASP A N 1
ATOM 1280 C CA . ASP A 1 226 ? 0.576 20.744 23.382 1.00 69.83 226 ASP A CA 1
ATOM 1281 C C . ASP A 1 226 ? -0.304 19.636 22.778 1.00 72.25 226 ASP A C 1
ATOM 1282 O O . ASP A 1 226 ? -1.178 19.937 21.970 1.00 70.45 226 ASP A O 1
ATOM 1287 N N . ALA A 1 227 ? -0.060 18.373 23.178 1.00 73.07 227 ALA A N 1
ATOM 1288 C CA . ALA A 1 227 ? -0.874 17.230 22.769 1.00 71.97 227 ALA A CA 1
ATOM 1289 C C . ALA A 1 227 ? -2.330 17.275 23.286 1.00 73.52 227 ALA A C 1
ATOM 1290 O O . ALA A 1 227 ? -3.231 16.942 22.558 1.00 72.27 227 ALA A O 1
ATOM 1292 N N . GLU A 1 228 ? -2.554 17.664 24.536 1.00 76.23 228 GLU A N 1
ATOM 1293 C CA . GLU A 1 228 ? -3.917 17.750 25.071 1.00 82.32 228 GLU A CA 1
ATOM 1294 C C . GLU A 1 228 ? -4.692 18.900 24.413 1.00 82.02 228 GLU A C 1
ATOM 1295 O O . GLU A 1 228 ? -5.879 18.787 24.142 1.00 81.64 228 GLU A O 1
ATOM 1301 N N . LEU A 1 229 ? -4.011 20.004 24.158 1.00 81.88 229 LEU A N 1
ATOM 1302 C CA . LEU A 1 229 ? -4.582 21.112 23.418 1.00 79.64 229 LEU A CA 1
ATOM 1303 C C . LEU A 1 229 ? -4.947 20.734 21.975 1.00 80.38 229 LEU A C 1
ATOM 1304 O O . LEU A 1 229 ? -5.966 21.148 21.434 1.00 83.32 229 LEU A O 1
ATOM 1309 N N . ALA A 1 230 ? -4.081 19.980 21.340 1.00 74.09 230 ALA A N 1
ATOM 1310 C CA . ALA A 1 230 ? -4.338 19.522 20.031 1.00 74.56 230 ALA A CA 1
ATOM 1311 C C . ALA A 1 230 ? -5.597 18.668 19.979 1.00 73.89 230 ALA A C 1
ATOM 1312 O O . ALA A 1 230 ? -6.406 18.818 19.108 1.00 80.83 230 ALA A O 1
ATOM 1314 N N . HIS A 1 231 ? -5.742 17.755 20.912 1.00 74.76 231 HIS A N 1
ATOM 1315 C CA . HIS A 1 231 ? -6.941 16.934 21.040 1.00 75.87 231 HIS A CA 1
ATOM 1316 C C . HIS A 1 231 ? -8.195 17.812 21.156 1.00 76.21 231 HIS A C 1
ATOM 1317 O O . HIS A 1 231 ? -9.140 17.698 20.369 1.00 67.43 231 HIS A O 1
ATOM 1324 N N . ALA A 1 232 ? -8.186 18.699 22.133 1.00 74.87 232 ALA A N 1
ATOM 1325 C CA . ALA A 1 232 ? -9.370 19.496 22.411 1.00 78.67 232 ALA A CA 1
ATOM 1326 C C . ALA A 1 232 ? -9.722 20.474 21.269 1.00 77.62 232 ALA A C 1
ATOM 1327 O O . ALA A 1 232 ? -10.871 20.650 20.924 1.00 76.33 232 ALA A O 1
ATOM 1329 N N . LEU A 1 233 ? -8.721 21.085 20.666 1.00 76.71 233 LEU A N 1
ATOM 1330 C CA . LEU A 1 233 ? -8.951 22.004 19.565 1.00 74.20 233 LEU A CA 1
ATOM 1331 C C . LEU A 1 233 ? -9.324 21.315 18.253 1.00 73.33 233 LEU A C 1
ATOM 1332 O O . LEU A 1 233 ? -10.213 21.752 17.543 1.00 69.79 233 LEU A O 1
ATOM 1337 N N . MET A 1 234 ? -8.669 20.199 17.961 1.00 73.03 234 MET A N 1
ATOM 1338 C CA . MET A 1 234 ? -8.941 19.447 16.747 1.00 73.08 234 MET A CA 1
ATOM 1339 C C . MET A 1 234 ? -10.301 18.738 16.828 1.00 73.05 234 MET A C 1
ATOM 1340 O O . MET A 1 234 ? -10.825 18.258 15.801 1.00 80.59 234 MET A O 1
ATOM 1345 N N . SER A 1 235 ? -10.902 18.691 18.021 1.00 71.71 235 SER A N 1
ATOM 1346 C CA . SER A 1 235 ? -12.218 18.070 18.184 1.00 76.35 235 SER A CA 1
ATOM 1347 C C . SER A 1 235 ? -13.295 18.954 17.626 1.00 78.75 235 SER A C 1
ATOM 1348 O O . SER A 1 235 ? -14.375 18.460 17.267 1.00 80.82 235 SER A O 1
ATOM 1351 N N . ILE A 1 236 ? -13.014 20.256 17.533 1.00 79.29 236 ILE A N 1
ATOM 1352 C CA . ILE A 1 236 ? -13.924 21.184 16.822 1.00 77.27 236 ILE A CA 1
ATOM 1353 C C . ILE A 1 236 ? -14.003 20.757 15.364 1.00 77.60 236 ILE A C 1
ATOM 1354 O O . ILE A 1 236 ? -12.997 20.401 14.730 1.00 83.31 236 ILE A O 1
ATOM 1359 N N . ASN A 1 237 ? -15.221 20.706 14.862 1.00 80.59 237 ASN A N 1
ATOM 1360 C CA . ASN A 1 237 ? -15.468 20.051 13.595 1.00 88.32 237 ASN A CA 1
ATOM 1361 C C . ASN A 1 237 ? -14.770 20.745 12.427 1.00 88.21 237 ASN A C 1
ATOM 1362 O O . ASN A 1 237 ? -14.258 20.073 11.531 1.00 85.04 237 ASN A O 1
ATOM 1367 N N . ALA A 1 238 ? -14.787 22.077 12.427 1.00 88.71 238 ALA A N 1
ATOM 1368 C CA . ALA A 1 238 ? -14.130 22.862 11.382 1.00 90.00 238 ALA A CA 1
ATOM 1369 C C . ALA A 1 238 ? -12.611 22.745 11.359 1.00 89.70 238 ALA A C 1
ATOM 1370 O O . ALA A 1 238 ? -12.013 22.937 10.326 1.00 89.89 238 ALA A O 1
ATOM 1372 N N . VAL A 1 239 ? -11.999 22.462 12.517 1.00 87.51 239 VAL A N 1
ATOM 1373 C CA . VAL A 1 239 ? -10.540 22.480 12.673 1.00 80.66 239 VAL A CA 1
ATOM 1374 C C . VAL A 1 239 ? -9.948 21.259 12.077 1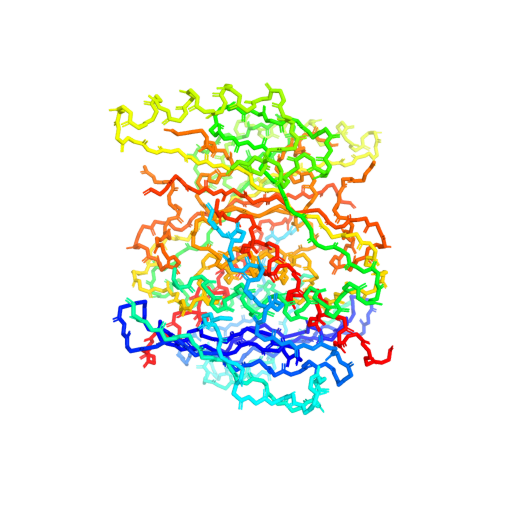.00 77.45 239 VAL A C 1
ATOM 1375 O O . VAL A 1 239 ? -10.270 20.123 12.531 1.00 75.21 239 VAL A O 1
ATOM 1379 N N . LYS A 1 240 ? -9.099 21.496 11.082 1.00 77.51 240 LYS A N 1
ATOM 1380 C CA . LYS A 1 240 ? -8.330 20.448 10.390 1.00 83.45 240 LYS A CA 1
ATOM 1381 C C . LYS A 1 240 ? -6.845 20.481 10.688 1.00 77.89 240 LYS A C 1
ATOM 1382 O O . LYS A 1 240 ? -6.130 19.619 10.206 1.00 84.10 240 LYS A O 1
ATOM 1388 N N . GLY A 1 241 ? -6.365 21.483 11.420 1.00 73.37 241 GLY A N 1
ATOM 1389 C CA . GLY A 1 241 ? -4.956 21.623 11.741 1.00 72.86 241 GLY A CA 1
ATOM 1390 C C . GLY A 1 241 ? -4.743 22.389 13.015 1.00 73.78 241 GLY A C 1
ATOM 1391 O O . GLY A 1 241 ? -5.495 23.284 13.260 1.00 76.64 241 GLY A O 1
ATOM 1392 N N . VAL A 1 242 ? -3.714 22.063 13.793 1.00 76.79 242 VAL A N 1
ATOM 1393 C CA . VAL A 1 242 ? -3.332 22.810 14.995 1.00 77.50 242 VAL A CA 1
ATOM 1394 C C . VAL A 1 242 ? -1.805 23.041 15.077 1.00 79.77 242 VAL A C 1
ATOM 1395 O O . VAL A 1 242 ? -1.019 22.143 14.800 1.00 77.84 242 VAL A O 1
ATOM 1399 N N . GLU A 1 243 ? -1.408 24.232 15.505 1.00 80.64 243 GLU A N 1
ATOM 1400 C CA . GLU A 1 243 ? -0.017 24.627 15.687 1.00 82.63 243 GLU A CA 1
ATOM 1401 C C . GLU A 1 243 ? 0.137 25.240 17.054 1.00 80.92 243 GLU A C 1
ATOM 1402 O O . GLU A 1 243 ? -0.648 26.106 17.398 1.00 79.64 243 GLU A O 1
ATOM 1408 N N . ILE A 1 244 ? 1.173 24.873 17.790 1.00 78.40 244 ILE A N 1
ATOM 1409 C CA . ILE A 1 244 ? 1.553 25.636 18.948 1.00 80.67 244 ILE A CA 1
ATOM 1410 C C . ILE A 1 244 ? 2.761 26.426 18.508 1.00 80.14 244 ILE A C 1
ATOM 1411 O O . ILE A 1 244 ? 3.705 25.874 17.955 1.00 83.84 244 ILE A O 1
ATOM 1416 N N . GLY A 1 245 ? 2.718 27.731 18.730 1.00 82.89 245 GLY A N 1
ATOM 1417 C CA . GLY A 1 245 ? 3.787 28.613 18.270 1.00 84.56 245 GLY A CA 1
ATOM 1418 C C . GLY A 1 245 ? 3.838 28.833 16.777 1.00 86.64 245 GLY A C 1
ATOM 1419 O O . GLY A 1 245 ? 2.792 28.806 16.069 1.00 86.68 245 GLY A O 1
ATOM 1420 N N . ALA A 1 246 ? 5.074 29.025 16.304 1.00 89.00 246 ALA A N 1
ATOM 1421 C CA . ALA A 1 246 ? 5.282 29.265 14.874 1.00 93.39 246 ALA A CA 1
ATOM 1422 C C . ALA A 1 246 ? 4.853 28.085 13.969 1.00 91.88 246 ALA A C 1
ATOM 1423 O O . ALA A 1 246 ? 4.193 28.300 12.933 1.00 93.36 246 ALA A O 1
ATOM 1425 N N . GLY A 1 247 ? 5.176 26.867 14.394 1.00 89.44 247 GLY A N 1
ATOM 1426 C CA . GLY A 1 247 ? 4.737 25.670 13.694 1.00 90.50 247 GLY A CA 1
ATOM 1427 C C . GLY A 1 247 ? 5.160 25.607 12.242 1.00 93.50 247 GLY A C 1
ATOM 1428 O O . GLY A 1 247 ? 6.278 25.927 11.891 1.00 102.34 247 GLY A O 1
ATOM 1429 N N . PHE A 1 248 ? 4.238 25.222 11.375 1.00 92.83 248 PHE A N 1
ATOM 1430 C CA . PHE A 1 248 ? 4.555 24.982 9.932 1.00 90.65 248 PHE A CA 1
ATOM 1431 C C . PHE A 1 248 ? 5.112 26.236 9.332 1.00 95.56 248 PHE A C 1
ATOM 1432 O O . PHE A 1 248 ? 5.884 26.196 8.419 1.00 95.16 248 PHE A O 1
ATOM 1440 N N . ALA A 1 249 ? 4.660 27.399 9.792 1.00 109.94 249 ALA A N 1
ATOM 1441 C CA . ALA A 1 249 ? 5.320 28.595 9.335 1.00 118.54 249 ALA A CA 1
ATOM 1442 C C . ALA A 1 249 ? 6.735 28.487 9.958 1.00 126.68 249 ALA A C 1
ATOM 1443 O O . ALA A 1 249 ? 6.930 27.998 10.996 1.00 117.42 249 ALA A O 1
ATOM 1445 N N . SER A 1 250 ? 7.735 28.820 9.211 1.00 143.68 250 SER A N 1
ATOM 1446 C CA . SER A 1 250 ? 9.168 28.796 9.617 1.00 160.37 250 SER A CA 1
ATOM 1447 C C . SER A 1 250 ? 9.627 27.355 9.955 1.00 153.02 250 SER A C 1
ATOM 1448 O O . SER A 1 250 ? 10.274 27.145 10.995 1.00 160.32 250 SER A O 1
ATOM 1451 N N . ILE A 1 251 ? 9.246 26.403 9.123 1.00 138.72 251 ILE A N 1
ATOM 1452 C CA . ILE A 1 251 ? 9.727 25.060 9.296 1.00 130.24 251 ILE A CA 1
ATOM 1453 C C . ILE A 1 251 ? 11.197 25.322 9.033 1.00 126.14 251 ILE A C 1
ATOM 1454 O O . ILE A 1 251 ? 12.083 24.662 9.576 1.00 123.51 251 ILE A O 1
ATOM 1459 N N . ALA A 1 252 ? 11.427 26.315 8.175 1.00 120.74 252 ALA A N 1
ATOM 1460 C CA . ALA A 1 252 ? 12.763 26.699 7.737 1.00 128.12 252 ALA A CA 1
ATOM 1461 C C . ALA A 1 252 ? 13.551 27.349 8.869 1.00 141.77 252 ALA A C 1
ATOM 1462 O O . ALA A 1 252 ? 13.152 28.386 9.401 1.00 150.68 252 ALA A O 1
ATOM 1464 N N . GLN A 1 253 ? 14.671 26.734 9.234 1.00 150.02 253 GLN A N 1
ATOM 1465 C CA . GLN A 1 253 ? 15.516 27.251 10.304 1.00 153.63 253 GLN A CA 1
ATOM 1466 C C . GLN A 1 253 ? 16.975 26.859 10.091 1.00 138.98 253 GLN A C 1
ATOM 1467 O O . GLN A 1 253 ? 17.875 27.417 10.719 1.00 121.40 253 GLN A O 1
ATOM 1473 C CA . SER A 1 269 ? 9.169 37.231 20.905 1.00 125.93 269 SER A CA 1
ATOM 1474 C C . SER A 1 269 ? 9.332 35.696 20.990 1.00 132.73 269 SER A C 1
ATOM 1475 O O . SER A 1 269 ? 10.429 35.228 21.358 1.00 120.13 269 SER A O 1
ATOM 1478 N N . ASN A 1 270 ? 8.249 34.926 20.924 1.00 138.94 270 ASN A N 1
ATOM 1479 C CA . ASN A 1 270 ? 8.374 33.473 21.102 1.00 134.97 270 ASN A CA 1
ATOM 1480 C C . ASN A 1 270 ? 7.654 32.552 20.134 1.00 123.34 270 ASN A C 1
ATOM 1481 O O . ASN A 1 270 ? 6.470 32.678 19.880 1.00 119.64 270 ASN A O 1
ATOM 1486 N N . ASN A 1 271 ? 8.391 31.570 19.665 1.00 118.49 271 ASN A N 1
ATOM 1487 C CA . ASN A 1 271 ? 7.908 30.561 18.708 1.00 122.54 271 ASN A CA 1
ATOM 1488 C C . ASN A 1 271 ? 7.959 29.179 19.279 1.00 114.73 271 ASN A C 1
ATOM 1489 O O . ASN A 1 271 ? 8.032 28.218 18.585 1.00 121.22 271 ASN A O 1
ATOM 1494 N N . ALA A 1 272 ? 7.891 29.025 20.563 1.00 106.26 272 ALA A N 1
ATOM 1495 C CA . ALA A 1 272 ? 7.750 27.766 21.223 1.00 99.27 272 ALA A CA 1
ATOM 1496 C C . ALA A 1 272 ? 6.293 27.753 21.528 1.00 92.10 272 ALA A C 1
ATOM 1497 O O . ALA A 1 272 ? 5.749 26.699 21.740 1.00 104.59 272 ALA A O 1
ATOM 1499 N N . GLY A 1 273 ? 5.688 28.928 21.493 1.00 80.63 273 GLY A N 1
ATOM 1500 C CA . GLY A 1 273 ? 4.307 29.133 21.695 1.00 77.71 273 GLY A CA 1
ATOM 1501 C C . GLY A 1 273 ? 3.897 28.872 23.123 1.00 83.26 273 GLY A C 1
ATOM 1502 O O . GLY A 1 273 ? 2.762 28.536 23.363 1.00 86.23 273 GLY A O 1
ATOM 1503 N N . GLY A 1 274 ? 4.832 29.003 24.063 1.00 82.38 274 GLY A N 1
ATOM 1504 C CA . GLY A 1 274 ? 4.645 28.889 25.508 1.00 78.24 274 GLY A CA 1
ATOM 1505 C C . GLY A 1 274 ? 4.901 27.494 26.046 1.00 77.88 274 GLY A C 1
ATOM 1506 O O . GLY A 1 274 ? 4.784 27.279 27.225 1.00 81.64 274 GLY A O 1
ATOM 1507 N N . ILE A 1 275 ? 5.255 26.539 25.186 1.00 78.23 275 ILE A N 1
ATOM 1508 C CA . ILE A 1 275 ? 5.386 25.135 25.553 1.00 78.41 275 ILE A CA 1
ATOM 1509 C C . ILE A 1 275 ? 6.765 24.562 25.124 1.00 79.24 275 ILE A C 1
ATOM 1510 O O . ILE A 1 275 ? 7.073 24.587 23.964 1.00 76.76 275 ILE A O 1
ATOM 1515 N N . LEU A 1 276 ? 7.537 23.996 26.062 1.00 81.71 276 LEU A N 1
ATOM 1516 C CA . LEU A 1 276 ? 8.840 23.375 25.787 1.00 86.56 276 LEU A CA 1
ATOM 1517 C C . LEU A 1 276 ? 8.877 21.956 26.302 1.00 85.60 276 LEU A C 1
ATOM 1518 O O . LEU A 1 276 ? 8.653 21.745 27.501 1.00 82.22 276 LEU A O 1
ATOM 1523 N N . GLY A 1 277 ? 9.178 20.978 25.428 1.00 85.12 277 GLY A N 1
ATOM 1524 C CA . GLY A 1 277 ? 9.131 19.548 25.813 1.00 79.14 277 GLY A CA 1
ATOM 1525 C C . GLY A 1 277 ? 7.772 19.102 26.375 1.00 78.57 277 GLY A C 1
ATOM 15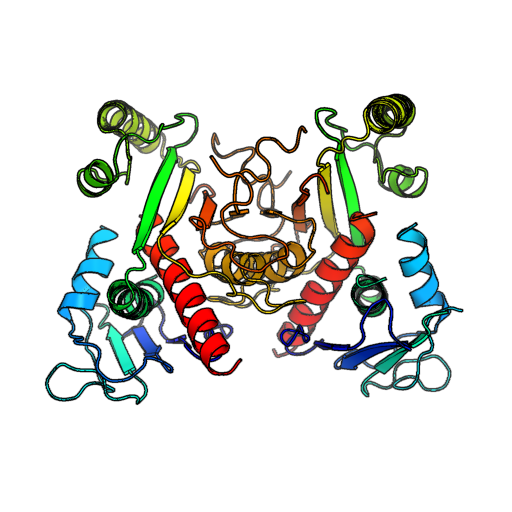26 O O . GLY A 1 277 ? 7.688 18.147 27.175 1.00 76.46 277 GLY A O 1
ATOM 1527 N N . GLY A 1 278 ? 6.707 19.785 25.920 1.00 78.67 278 GLY A N 1
ATOM 1528 C CA . GLY A 1 278 ? 5.344 19.519 26.321 1.00 77.58 278 GLY A CA 1
ATOM 1529 C C . GLY A 1 278 ? 4.961 20.022 27.674 1.00 79.52 278 GLY A C 1
ATOM 1530 O O . GLY A 1 278 ? 3.873 19.691 28.137 1.00 83.28 278 GLY A O 1
ATOM 1531 N N . ILE A 1 279 ? 5.829 20.816 28.311 1.00 80.65 279 ILE A N 1
ATOM 1532 C CA . ILE A 1 279 ? 5.495 21.519 29.562 1.00 78.86 279 ILE A CA 1
ATOM 1533 C C . ILE A 1 279 ? 5.457 23.020 29.294 1.00 77.43 279 ILE A C 1
ATOM 1534 O O . ILE A 1 279 ? 6.254 23.515 28.519 1.00 81.53 279 ILE A O 1
ATOM 1539 N N . SER A 1 280 ? 4.554 23.740 29.953 1.00 75.75 280 SER A N 1
ATOM 1540 C CA . SER A 1 280 ? 4.452 25.195 29.807 1.00 75.74 280 SER A CA 1
ATOM 1541 C C . SER A 1 280 ? 5.685 25.923 30.315 1.00 76.22 280 SER A C 1
ATOM 1542 O O . SER A 1 280 ? 6.243 25.517 31.309 1.00 79.57 280 SER A O 1
ATOM 1545 N N . SER A 1 281 ? 6.083 26.996 29.625 1.00 78.64 281 SER A N 1
ATOM 1546 C CA . SER A 1 281 ? 7.216 27.884 29.975 1.00 82.45 281 SER A CA 1
ATOM 1547 C C . SER A 1 281 ? 6.903 28.858 31.065 1.00 86.19 281 SER A C 1
ATOM 1548 O O . SER A 1 281 ? 7.750 29.123 31.899 1.00 94.17 281 SER A O 1
ATOM 1551 N N . GLY A 1 282 ? 5.702 29.424 31.044 1.00 86.12 282 GLY A N 1
ATOM 1552 C CA . GLY A 1 282 ? 5.417 30.633 31.809 1.00 86.43 282 GLY A CA 1
ATOM 1553 C C . GLY A 1 282 ? 5.185 31.773 30.862 1.00 83.69 282 GLY A C 1
ATOM 1554 O O . GLY A 1 282 ? 4.550 32.735 31.193 1.00 82.92 282 GLY A O 1
ATOM 1555 N N .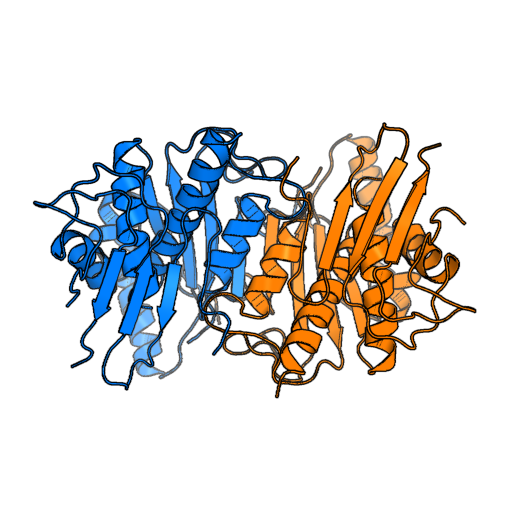 GLN A 1 283 ? 5.717 31.643 29.664 1.00 88.34 283 GLN A N 1
ATOM 1556 C CA . GLN A 1 283 ? 5.381 32.494 28.546 1.00 90.19 283 GLN A CA 1
ATOM 1557 C C . GLN A 1 283 ? 3.895 32.400 28.136 1.00 85.45 283 GLN A C 1
ATOM 1558 O O . GLN A 1 283 ? 3.082 31.673 28.741 1.00 86.46 283 GLN A O 1
ATOM 1564 N N . PRO A 1 284 ? 3.497 33.220 27.162 1.00 87.81 284 PRO A N 1
ATOM 1565 C CA . PRO A 1 284 ? 2.108 33.079 26.719 1.00 87.34 284 PRO A CA 1
ATOM 1566 C C . PRO A 1 284 ? 1.976 31.888 25.825 1.00 83.42 284 PRO A C 1
ATOM 1567 O O . PRO A 1 284 ? 2.866 31.630 25.009 1.00 90.34 284 PRO A O 1
ATOM 1571 N N . ILE A 1 285 ? 0.880 31.168 25.989 1.00 80.53 285 ILE A N 1
ATOM 1572 C CA . ILE A 1 285 ? 0.643 29.966 25.211 1.00 81.42 285 ILE A CA 1
ATOM 1573 C C . ILE A 1 285 ? -0.136 30.390 23.997 1.00 81.70 285 ILE A C 1
ATOM 1574 O O . ILE A 1 285 ? -1.231 30.961 24.157 1.00 84.02 285 ILE A O 1
ATOM 1579 N N . VAL A 1 286 ? 0.406 30.078 22.813 1.00 76.13 286 VAL A N 1
ATOM 1580 C CA . VAL A 1 286 ? -0.198 30.483 21.542 1.00 77.39 286 VAL A CA 1
ATOM 1581 C C . VAL A 1 286 ? -0.481 29.322 20.588 1.00 70.95 286 VAL A C 1
ATOM 1582 O O . VAL A 1 286 ? 0.459 28.697 20.103 1.00 69.54 286 VAL A O 1
ATOM 1586 N N . ALA A 1 287 ? -1.761 29.109 20.276 1.00 68.79 287 ALA A N 1
ATOM 1587 C CA . ALA A 1 287 ? -2.175 28.096 19.322 1.00 76.11 287 ALA A CA 1
ATOM 1588 C C . ALA A 1 287 ? -2.792 28.728 18.113 1.00 81.08 287 ALA A C 1
ATOM 1589 O O . ALA A 1 287 ? -3.603 29.647 18.229 1.00 86.72 287 ALA A O 1
ATOM 1591 N N . HIS A 1 288 ? -2.470 28.177 16.940 1.00 80.51 288 HIS A N 1
ATOM 1592 C CA . HIS A 1 288 ? -3.040 28.625 15.682 1.00 79.43 288 HIS A CA 1
ATOM 1593 C C . HIS A 1 288 ? -3.942 27.503 15.221 1.00 78.10 288 HIS A C 1
ATOM 1594 O O . HIS A 1 288 ? -3.567 26.359 15.247 1.00 75.84 288 HIS A O 1
ATOM 1601 N N . LEU A 1 289 ? -5.131 27.838 14.785 1.00 81.01 289 LEU A N 1
ATOM 1602 C CA . LEU A 1 289 ? -6.073 26.836 14.273 1.00 80.56 289 LEU A CA 1
ATOM 1603 C C . LEU A 1 289 ? -6.380 27.053 12.785 1.00 81.71 289 LEU A C 1
ATOM 1604 O O . LEU A 1 289 ? -6.757 28.171 12.371 1.00 85.84 289 LEU A O 1
ATOM 1609 N N . ALA A 1 290 ? -6.300 25.973 12.001 1.00 78.99 290 ALA A N 1
ATOM 1610 C CA . ALA A 1 290 ? -6.750 25.968 10.614 1.00 76.87 290 ALA A CA 1
ATOM 1611 C C . ALA A 1 290 ? -8.192 25.489 10.487 1.00 78.22 290 ALA A C 1
ATOM 1612 O O . ALA A 1 290 ? -8.487 24.344 10.898 1.00 77.01 290 ALA A O 1
ATOM 1614 N N . LEU A 1 291 ? -9.060 26.298 9.890 1.00 83.40 291 LEU A N 1
ATOM 1615 C CA . LEU A 1 291 ? -10.456 25.910 9.724 1.00 87.45 291 LEU A CA 1
ATOM 1616 C C . LEU A 1 291 ? -10.795 25.633 8.261 1.00 91.38 291 LEU A C 1
ATOM 1617 O O . LEU A 1 291 ? -10.548 26.462 7.386 1.00 96.64 291 LEU A O 1
ATOM 1622 N N . LYS A 1 292 ? -11.362 24.457 8.010 1.00 101.58 292 LYS A N 1
ATOM 1623 C CA . LYS A 1 292 ? -11.756 24.048 6.660 1.00 107.79 292 LYS A CA 1
ATOM 1624 C C . LYS A 1 292 ? -13.038 24.735 6.180 1.00 117.25 292 L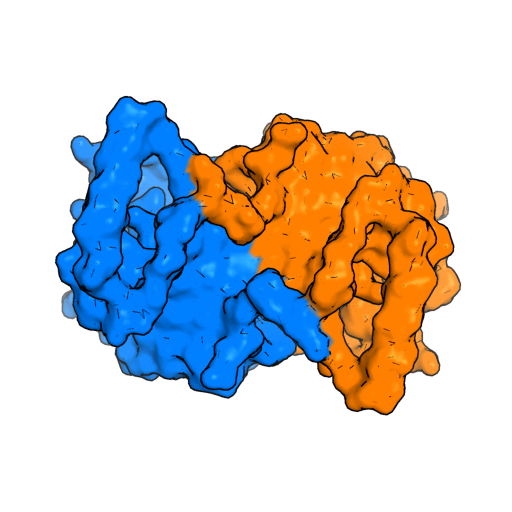YS A C 1
ATOM 1625 O O . LYS A 1 292 ? -13.870 25.139 6.993 1.00 115.57 292 LYS A O 1
ATOM 1631 N N . PRO A 1 293 ? -13.229 24.825 4.882 1.00 138.05 293 PRO A N 1
ATOM 1632 C CA . PRO A 1 293 ? -14.457 25.412 4.379 1.00 143.74 293 PRO A CA 1
ATOM 1633 C C . PRO A 1 293 ? -15.630 24.629 4.949 1.00 151.01 293 PRO A C 1
ATOM 1634 O O . PRO A 1 293 ? -15.598 23.404 4.949 1.00 146.28 293 PRO A O 1
ATOM 1638 N N . THR A 1 294 ? -16.645 25.329 5.438 1.00 159.92 294 THR A N 1
ATOM 1639 C CA . THR A 1 294 ? -17.816 24.684 6.026 1.00 164.09 294 THR A CA 1
ATOM 1640 C C . THR A 1 294 ? -18.423 23.613 5.132 1.00 163.77 294 THR A C 1
ATOM 1641 O O . THR A 1 294 ? -19.557 23.181 5.353 1.00 156.72 294 THR A O 1
ATOM 1645 N N . ARG A 1 326 ? -17.449 32.466 13.835 1.00 117.10 326 ARG A N 1
ATOM 1646 C CA . ARG A 1 326 ? -18.067 31.976 15.055 1.00 114.08 326 ARG A CA 1
ATOM 1647 C C . ARG A 1 326 ? -17.205 30.849 15.689 1.00 111.02 326 ARG A C 1
ATOM 1648 O O . ARG A 1 326 ? -17.678 30.178 16.585 1.00 109.12 326 ARG A O 1
ATOM 1656 N N . ALA A 1 327 ? -15.969 30.599 15.210 1.00 112.37 327 ALA A N 1
ATOM 1657 C CA . ALA A 1 327 ? -15.095 29.532 15.766 1.00 106.95 327 ALA A CA 1
ATOM 1658 C C . ALA A 1 327 ? -14.228 29.983 16.918 1.00 103.98 327 ALA A C 1
ATOM 1659 O O . ALA A 1 327 ? -13.794 29.123 17.671 1.00 110.12 327 ALA A O 1
ATOM 1661 N N . THR A 1 328 ? -14.000 31.295 17.071 1.00 100.39 328 THR A N 1
ATOM 1662 C CA . THR A 1 328 ? -13.170 31.807 18.157 1.00 101.72 328 THR A CA 1
ATOM 1663 C C . THR A 1 328 ? -13.632 31.495 19.590 1.00 100.29 328 THR A C 1
ATOM 1664 O O . THR A 1 328 ? -12.796 31.226 20.434 1.00 101.66 328 THR A O 1
ATOM 1668 N N . PRO A 1 329 ? -14.936 31.597 19.871 1.00 96.70 329 PRO A N 1
ATOM 1669 C CA . PRO A 1 329 ? -15.384 31.371 21.231 1.00 97.18 329 PRO A CA 1
ATOM 1670 C C . PRO A 1 329 ? -15.295 29.906 21.652 1.00 91.92 329 PRO A C 1
ATOM 1671 O O . PRO A 1 329 ? -14.986 29.611 22.802 1.00 89.13 329 PRO A O 1
ATOM 1675 N N . ILE A 1 330 ? -15.551 29.021 20.696 1.00 88.86 330 ILE A N 1
ATOM 1676 C CA . ILE A 1 330 ? -15.463 27.600 20.922 1.00 88.85 330 ILE A CA 1
ATOM 1677 C C . ILE A 1 330 ? -14.002 27.099 21.007 1.00 84.01 330 ILE A C 1
ATOM 1678 O O . ILE A 1 330 ? -13.706 26.219 21.782 1.00 80.72 330 ILE A O 1
ATOM 1683 N N . ALA A 1 331 ? -13.085 27.718 20.277 1.00 83.02 331 ALA A N 1
ATOM 1684 C CA . ALA A 1 331 ? -11.648 27.493 20.489 1.00 79.76 331 ALA A CA 1
ATOM 1685 C C . ALA A 1 331 ? -11.143 27.960 21.874 1.00 77.87 331 ALA A C 1
ATOM 1686 O O . ALA A 1 331 ? -10.360 27.287 22.500 1.00 76.94 331 ALA A O 1
ATOM 1688 N N . GLU A 1 332 ? -11.556 29.129 22.320 1.00 83.20 332 GLU A N 1
ATOM 1689 C CA . GLU A 1 332 ? -11.206 29.634 23.651 1.00 85.67 332 GLU A CA 1
ATOM 1690 C C . GLU A 1 332 ? -11.751 28.734 24.745 1.00 88.59 332 GLU A C 1
ATOM 1691 O O . GLU A 1 332 ? -11.104 28.504 25.773 1.00 89.95 332 GLU A O 1
ATOM 1697 N N . ALA A 1 333 ? -12.939 28.196 24.514 1.00 85.16 333 ALA A N 1
ATOM 1698 C CA . ALA A 1 333 ? -13.570 27.347 25.493 1.00 82.92 333 ALA A CA 1
ATOM 1699 C C . ALA A 1 333 ? -12.772 26.070 25.698 1.00 82.39 333 ALA A C 1
ATOM 1700 O O . ALA A 1 333 ? -12.495 25.714 26.839 1.00 83.08 333 ALA A O 1
ATOM 1702 N N . MET A 1 334 ? -12.389 25.432 24.592 1.00 80.77 334 MET A N 1
ATOM 1703 C CA . MET A 1 334 ? -11.599 24.209 24.624 1.00 81.49 334 MET A CA 1
ATOM 1704 C C . MET A 1 334 ? -10.232 24.464 25.250 1.00 82.14 334 MET A C 1
ATOM 1705 O O . MET A 1 334 ? -9.755 23.658 26.049 1.00 81.43 334 MET A O 1
ATOM 1710 N N . MET A 1 335 ? -9.597 25.581 24.895 1.00 78.63 335 MET A N 1
ATOM 1711 C CA . MET A 1 335 ? -8.312 25.898 25.498 1.00 83.36 335 MET A CA 1
ATOM 1712 C C . MET A 1 335 ? -8.375 26.072 27.015 1.00 81.59 335 MET A C 1
ATOM 1713 O O . MET A 1 335 ? -7.493 25.629 27.745 1.00 92.20 335 MET A O 1
ATOM 1718 N N . ALA A 1 336 ? -9.442 26.688 27.488 1.00 79.93 336 ALA A N 1
ATOM 1719 C CA . ALA A 1 336 ? -9.648 26.897 28.908 1.00 74.93 336 ALA A CA 1
ATOM 1720 C C . ALA A 1 336 ? -9.899 25.591 29.653 1.00 72.15 336 ALA A C 1
ATOM 1721 O O . ALA A 1 336 ? -9.365 25.374 30.730 1.00 75.32 336 ALA A O 1
ATOM 1723 N N . ILE A 1 337 ? -10.691 24.714 29.062 1.00 69.84 337 ILE A N 1
ATOM 1724 C CA . ILE A 1 337 ? -10.992 23.426 29.657 1.00 69.10 337 ILE A CA 1
ATOM 1725 C C . ILE A 1 337 ? -9.730 22.631 29.855 1.00 70.19 337 ILE A C 1
ATOM 1726 O O . ILE A 1 337 ? -9.576 22.053 30.883 1.00 73.69 337 ILE A O 1
ATOM 1731 N N . VAL A 1 338 ? -8.845 22.596 28.868 1.00 70.52 338 VAL A N 1
ATOM 1732 C CA . VAL A 1 338 ? -7.626 21.798 28.930 1.00 67.70 338 VAL A CA 1
ATOM 1733 C C . VAL A 1 338 ? -6.678 22.401 29.956 1.00 72.28 338 VAL A C 1
ATOM 1734 O O . VAL A 1 338 ? -6.048 21.676 30.733 1.00 67.54 338 VAL A O 1
ATOM 1738 N N . LEU A 1 339 ? -6.520 23.724 29.924 1.00 76.47 339 LEU A N 1
ATOM 1739 C CA . LEU A 1 339 ? -5.635 24.396 30.890 1.00 80.41 339 LEU A CA 1
ATOM 1740 C C . LEU A 1 339 ? -6.061 24.185 32.344 1.00 80.63 339 LEU A C 1
ATOM 1741 O O . LEU A 1 339 ? -5.200 24.004 33.209 1.00 79.13 339 LEU A O 1
ATOM 1746 N N . LEU A 1 340 ? -7.374 24.245 32.607 1.00 79.98 340 LEU A N 1
ATOM 1747 C CA . LEU A 1 340 ? -7.896 24.023 33.950 1.00 75.80 340 LEU A CA 1
ATOM 1748 C C . LEU A 1 340 ? -7.700 22.573 34.340 1.00 77.83 340 LEU A C 1
ATOM 1749 O O . LEU A 1 340 ? -7.347 22.298 35.475 1.00 82.40 340 LEU A O 1
ATOM 1754 N N . ASP A 1 341 ? -7.927 21.644 33.417 1.00 74.76 341 ASP A N 1
ATOM 1755 C CA . ASP A 1 341 ? -7.757 20.230 33.711 1.00 75.98 341 ASP A CA 1
ATOM 1756 C C . ASP A 1 341 ? -6.323 19.920 34.093 1.00 72.94 341 ASP A C 1
ATOM 1757 O O . ASP A 1 341 ? -6.065 19.234 35.065 1.00 71.65 341 ASP A O 1
ATOM 1762 N N . GLN A 1 342 ? -5.395 20.456 33.331 1.00 77.15 342 GLN A N 1
ATOM 1763 C CA . GLN A 1 342 ? -3.962 20.251 33.590 1.00 82.60 342 GLN A CA 1
ATOM 1764 C C . GLN A 1 342 ? -3.491 20.936 34.855 1.00 82.97 342 GLN A C 1
ATOM 1765 O O . GLN A 1 342 ? -2.618 20.443 35.537 1.00 92.16 342 GLN A O 1
ATOM 1771 N N . LEU A 1 343 ? -4.048 22.098 35.132 1.00 83.03 343 LEU A N 1
ATOM 1772 C CA . LEU A 1 343 ? -3.732 22.835 36.328 1.00 88.02 343 LEU A CA 1
ATOM 1773 C C . LEU A 1 343 ? -4.145 22.077 37.573 1.00 85.89 343 LEU A C 1
ATOM 1774 O O . LEU A 1 343 ? -3.363 22.034 38.443 1.00 83.71 343 LEU A O 1
ATOM 1779 N N . LEU A 1 344 ? -5.349 21.500 37.616 1.00 86.58 344 LEU A N 1
ATOM 1780 C CA . LEU A 1 344 ? -5.783 20.675 38.722 1.00 83.69 344 LEU A CA 1
ATOM 1781 C C . LEU A 1 344 ? -4.964 19.412 38.872 1.00 86.73 344 LEU A C 1
ATOM 1782 O O . LEU A 1 344 ? -4.831 18.968 39.931 1.00 93.49 344 LEU A O 1
ATOM 1787 N N . ARG A 1 345 ? -4.492 18.793 37.814 1.00 88.63 345 ARG A N 1
ATOM 1788 C CA . ARG A 1 345 ? -3.598 17.622 37.930 1.00 92.72 345 ARG A CA 1
ATOM 1789 C C . ARG A 1 345 ? -2.182 17.944 38.503 1.00 92.92 345 ARG A C 1
ATOM 1790 O O . ARG A 1 345 ? -1.521 17.126 39.197 1.00 96.12 345 ARG A O 1
ATOM 1798 N N . GLN A 1 346 ? -1.842 19.236 38.445 1.00 97.66 346 GLN A N 1
ATOM 1799 C CA . GLN A 1 346 ? -0.631 19.793 39.093 1.00 108.72 346 GLN A CA 1
ATOM 1800 C C . GLN A 1 346 ? -0.579 19.875 40.670 1.00 109.88 346 GLN A C 1
ATOM 1801 O O . GLN A 1 346 ? 0.443 19.530 41.263 1.00 123.08 346 GLN A O 1
ATOM 1807 N N . ARG A 1 347 ? -1.665 20.324 41.326 1.00 110.95 347 ARG A N 1
ATOM 1808 C CA . ARG A 1 347 ? -1.773 20.455 42.695 1.00 122.10 347 ARG A CA 1
ATOM 1809 C C . ARG A 1 347 ? -1.470 19.067 43.268 1.00 131.44 347 ARG A C 1
ATOM 1810 O O . ARG A 1 347 ? -0.783 18.923 44.227 1.00 148.27 347 ARG A O 1
ATOM 1818 N N . GLY A 1 348 ? -1.980 18.050 42.579 1.00 133.79 348 GLY A N 1
ATOM 1819 C CA . GLY A 1 348 ? -1.757 16.673 42.972 1.00 144.24 348 GLY A CA 1
ATOM 1820 C C . GLY A 1 348 ? -0.271 16.387 42.899 1.00 154.02 348 GLY A C 1
ATOM 1821 O O . GLY A 1 348 ? 0.282 15.719 43.773 1.00 160.45 348 GLY A O 1
ATOM 1822 N N . GLN A 1 349 ? 0.361 16.914 41.862 1.00 153.05 349 GLN A N 1
ATOM 1823 C CA . GLN A 1 349 ? 1.780 16.745 41.648 1.00 146.85 349 GLN A CA 1
ATOM 1824 C C . GLN A 1 349 ? 2.060 15.421 40.955 1.00 136.03 349 GLN A C 1
ATOM 1825 O O . GLN A 1 349 ? 1.949 15.315 39.734 1.00 119.29 349 GLN A O 1
ATOM 1831 N N . MET B 1 1 ? 7.431 11.545 33.252 1.00 108.97 1 MET B N 1
ATOM 1832 C CA . MET B 1 1 ? 6.461 11.748 34.365 1.00 113.98 1 MET B CA 1
ATOM 1833 C C . MET B 1 1 ? 5.201 10.918 34.160 1.00 109.48 1 MET B C 1
ATOM 1834 O O . MET B 1 1 ? 5.249 9.838 33.538 1.00 91.95 1 MET B O 1
ATOM 1839 N N . SER B 1 2 ? 4.075 11.414 34.666 1.00 115.65 2 SER B N 1
ATOM 1840 C CA . SER B 1 2 ? 2.897 10.556 34.931 1.00 107.99 2 SER B CA 1
ATOM 1841 C C . SER B 1 2 ? 1.907 10.266 33.786 1.00 95.31 2 SER B C 1
ATOM 1842 O O . SER B 1 2 ? 1.134 9.319 33.867 1.00 100.80 2 SER B O 1
ATOM 1845 N N . GLY B 1 3 ? 1.903 11.056 32.733 1.00 86.79 3 GLY B N 1
ATOM 1846 C CA . GLY B 1 3 ? 1.095 10.740 31.542 1.00 80.26 3 GLY B CA 1
ATOM 1847 C C . GLY B 1 3 ? 1.717 9.654 30.703 1.00 75.28 3 GLY B C 1
ATOM 1848 O O . GLY B 1 3 ? 2.131 9.893 29.623 1.00 72.94 3 GLY B O 1
ATOM 1849 N N . ASN B 1 4 ? 1.756 8.434 31.213 1.00 70.67 4 ASN B N 1
ATOM 1850 C CA . ASN B 1 4 ? 2.533 7.382 30.629 1.00 68.72 4 ASN B CA 1
ATOM 1851 C C . ASN B 1 4 ? 1.684 6.278 29.970 1.00 68.21 4 ASN B C 1
ATOM 1852 O O . ASN B 1 4 ? 2.171 5.214 29.622 1.00 67.66 4 ASN B O 1
ATOM 1857 N N . THR B 1 5 ? 0.404 6.529 29.809 1.00 63.68 5 THR B N 1
ATOM 1858 C CA . THR B 1 5 ? -0.447 5.594 29.170 1.00 64.30 5 THR B CA 1
ATOM 1859 C C . THR B 1 5 ? -1.239 6.257 28.038 1.00 62.31 5 THR B C 1
ATOM 1860 O O . THR B 1 5 ? -1.666 7.398 28.151 1.00 71.60 5 THR B O 1
ATOM 1864 N N . TYR B 1 6 ? -1.450 5.521 26.946 1.00 63.67 6 TYR B N 1
ATOM 1865 C CA . TYR B 1 6 ? -2.272 5.971 25.791 1.00 66.93 6 TYR B CA 1
ATOM 1866 C C . TYR B 1 6 ? -3.234 4.870 25.359 1.00 66.30 6 TYR B C 1
ATOM 1867 O O . TYR B 1 6 ? -2.834 3.714 25.290 1.00 66.39 6 TYR B O 1
ATOM 1876 N N . GLY B 1 7 ? -4.473 5.251 25.025 1.00 67.95 7 GLY B N 1
ATOM 1877 C CA . GLY B 1 7 ? -5.474 4.331 24.430 1.00 74.42 7 GLY B CA 1
ATOM 1878 C C . GLY B 1 7 ? -6.575 3.899 25.398 1.00 76.71 7 GLY B C 1
ATOM 1879 O O . GLY B 1 7 ? -6.362 3.963 26.584 1.00 78.65 7 GLY B O 1
ATOM 1880 N N . LYS B 1 8 ? -7.740 3.523 24.861 1.00 79.12 8 LYS B N 1
ATOM 1881 C CA . LYS B 1 8 ? -8.864 2.954 25.582 1.00 84.08 8 LYS B CA 1
ATOM 1882 C C . LYS B 1 8 ? -8.916 1.405 25.508 1.00 83.12 8 LYS B C 1
ATOM 1883 O O . LYS B 1 8 ? -9.083 0.731 26.529 1.00 86.60 8 LYS B O 1
ATOM 1889 N N . LEU B 1 9 ? -8.847 0.861 24.285 1.00 81.56 9 LEU B N 1
ATOM 1890 C CA . LEU B 1 9 ? -9.023 -0.568 24.032 1.00 77.47 9 LEU B CA 1
ATOM 1891 C C . LEU B 1 9 ? -7.697 -1.157 23.700 1.00 73.39 9 LEU B C 1
ATOM 1892 O O . LEU B 1 9 ? -7.307 -2.135 24.289 1.00 76.16 9 LEU B O 1
ATOM 1897 N N . PHE B 1 10 ? -7.016 -0.588 22.719 1.00 75.34 10 PHE B N 1
ATOM 1898 C CA . PHE B 1 10 ? -5.634 -0.940 22.432 1.00 72.11 10 PHE B CA 1
ATOM 1899 C C . PHE B 1 10 ? -4.840 0.100 23.171 1.00 73.97 10 PHE B C 1
ATOM 1900 O O . PHE B 1 10 ? -4.873 1.323 22.850 1.00 70.36 10 PHE B O 1
ATOM 1908 N N . THR B 1 11 ? -4.277 -0.340 24.288 1.00 74.81 11 THR B N 1
ATOM 1909 C CA . THR B 1 11 ? -3.583 0.562 25.186 1.00 76.97 11 THR B CA 1
ATOM 1910 C C . THR B 1 11 ? -2.134 0.226 25.440 1.00 71.31 11 THR B C 1
ATOM 1911 O O . THR B 1 11 ? -1.733 -0.935 25.515 1.00 74.69 11 THR B O 1
ATOM 1915 N N . VAL B 1 12 ? -1.361 1.290 25.571 1.00 67.71 12 VAL B N 1
ATOM 1916 C CA . VAL B 1 12 ? 0.062 1.208 25.817 1.00 66.77 12 VAL B CA 1
ATOM 1917 C C . VAL B 1 12 ? 0.353 1.916 27.089 1.00 64.02 12 VAL B C 1
ATOM 1918 O O . VAL B 1 12 ? 0.051 3.069 27.211 1.00 66.94 12 VAL B O 1
ATOM 1922 N N . THR B 1 13 ? 0.971 1.240 28.034 1.00 68.27 13 THR B N 1
ATOM 1923 C CA . THR B 1 13 ? 1.413 1.846 29.299 1.00 65.86 13 THR B CA 1
ATOM 1924 C C . THR B 1 13 ? 2.935 1.641 29.399 1.00 64.59 13 THR B C 1
ATOM 1925 O O . THR B 1 13 ? 3.415 0.574 29.048 1.00 67.58 13 THR B O 1
ATOM 1929 N N . THR B 1 14 ? 3.680 2.631 29.859 1.00 64.43 14 THR B N 1
ATOM 1930 C CA . THR B 1 14 ? 5.125 2.625 29.723 1.00 65.48 14 THR B CA 1
ATOM 1931 C C . THR B 1 14 ? 5.846 3.065 30.989 1.00 62.88 14 THR B C 1
ATOM 1932 O O . THR B 1 14 ? 5.312 3.789 31.833 1.00 67.51 14 THR B O 1
ATOM 1936 N N . ALA B 1 15 ? 7.118 2.740 31.040 1.00 65.45 15 ALA B N 1
ATOM 1937 C CA . ALA B 1 15 ? 7.968 3.135 32.131 1.00 67.27 15 ALA B CA 1
ATOM 1938 C C . ALA B 1 15 ? 9.453 3.033 31.789 1.00 68.02 15 ALA B C 1
ATOM 1939 O O . ALA B 1 15 ? 9.862 2.218 30.977 1.00 71.84 15 ALA B O 1
ATOM 1941 N N . GLY B 1 16 ? 10.279 3.823 32.453 1.00 74.20 16 GLY B N 1
ATOM 1942 C CA . GLY B 1 16 ? 11.751 3.771 32.233 1.00 76.63 16 GLY B CA 1
ATOM 1943 C C . GLY B 1 16 ? 12.315 5.101 31.798 1.00 74.13 16 GLY B C 1
ATOM 1944 O O . GLY B 1 16 ? 11.642 5.865 31.152 1.00 69.57 16 GLY B O 1
ATOM 1945 N N . GLU B 1 17 ? 13.528 5.383 32.229 1.00 87.08 17 GLU B N 1
ATOM 1946 C CA . GLU B 1 17 ? 14.264 6.562 31.815 1.00 96.45 17 GLU B CA 1
ATOM 1947 C C . GLU B 1 17 ? 15.255 6.009 30.814 1.00 97.95 17 GLU B C 1
ATOM 1948 O O . GLU B 1 17 ? 15.638 4.826 30.907 1.00 97.17 17 GLU B O 1
ATOM 1954 N N . SER B 1 18 ? 15.676 6.834 29.856 1.00 108.50 18 SER B N 1
ATOM 1955 C CA . SER B 1 18 ? 16.618 6.369 28.799 1.00 116.14 18 SER B CA 1
ATOM 1956 C C . SER B 1 18 ? 17.999 5.985 29.359 1.00 116.04 18 SER B C 1
ATOM 1957 O O . SER B 1 18 ? 18.688 5.131 28.777 1.00 117.68 18 SER B O 1
ATOM 1960 N N . HIS B 1 19 ? 18.378 6.593 30.489 1.00 113.33 19 HIS B N 1
ATOM 1961 C CA . HIS B 1 19 ? 19.616 6.246 31.202 1.00 115.39 19 HIS B CA 1
ATOM 1962 C C . HIS B 1 19 ? 19.485 5.141 32.285 1.00 105.10 19 HIS B C 1
ATOM 1963 O O . HIS B 1 19 ? 20.485 4.581 32.706 1.00 104.42 19 HIS B O 1
ATOM 1970 N N . GLY B 1 20 ? 18.276 4.788 32.710 1.00 100.15 20 GLY B N 1
ATOM 1971 C CA . GLY B 1 20 ? 18.102 3.752 33.750 1.00 96.02 20 GLY B CA 1
ATOM 1972 C C . GLY B 1 20 ? 18.344 2.300 33.327 1.00 94.47 20 GLY B C 1
ATOM 1973 O O . GLY B 1 20 ? 18.802 2.045 32.242 1.00 105.29 20 GLY B O 1
ATOM 1974 N N . PRO B 1 21 ? 18.035 1.329 34.193 1.00 95.19 21 PRO B N 1
ATOM 1975 C CA . PRO B 1 21 ? 18.240 -0.104 33.878 1.00 93.57 21 PRO B CA 1
ATOM 1976 C C . PRO B 1 21 ? 17.480 -0.649 32.673 1.00 90.37 21 PRO B C 1
ATOM 1977 O O . PRO B 1 21 ? 18.001 -1.498 31.970 1.00 93.67 21 PRO B O 1
ATOM 1981 N N . ALA B 1 22 ? 16.261 -0.178 32.431 1.00 88.86 22 ALA B N 1
ATOM 1982 C CA . ALA B 1 22 ? 15.463 -0.657 31.299 1.00 85.17 22 ALA B CA 1
ATOM 1983 C C . ALA B 1 22 ? 14.295 0.267 31.021 1.00 82.51 22 ALA B C 1
ATOM 1984 O O . ALA B 1 22 ? 14.003 1.233 31.736 1.00 84.04 22 ALA B O 1
ATOM 1986 N N . LEU B 1 23 ? 13.705 -0.007 29.870 1.00 82.17 23 LEU B N 1
ATOM 1987 C CA . LEU B 1 23 ? 12.435 0.502 29.428 1.00 75.47 23 LEU B CA 1
ATOM 1988 C C . LEU B 1 23 ? 11.497 -0.686 29.444 1.00 70.53 23 LEU B C 1
ATOM 1989 O O . LEU B 1 23 ? 11.866 -1.793 29.123 1.00 73.99 23 LEU B O 1
ATOM 1994 N N . VAL B 1 24 ? 10.261 -0.400 29.797 1.00 69.06 24 VAL B N 1
ATOM 1995 C CA . VAL B 1 24 ? 9.191 -1.361 29.859 1.00 70.57 24 VAL B CA 1
ATOM 1996 C C . VAL B 1 24 ? 7.876 -0.763 29.360 1.00 67.92 24 VAL B C 1
ATOM 1997 O O . VAL B 1 24 ? 7.509 0.289 29.767 1.00 70.33 24 VAL B O 1
ATOM 2001 N N . ALA B 1 25 ? 7.176 -1.511 28.534 1.00 67.06 25 ALA B N 1
ATOM 2002 C CA . ALA B 1 25 ? 5.835 -1.171 28.148 1.00 65.15 25 ALA B CA 1
ATOM 2003 C C . ALA B 1 25 ? 4.999 -2.400 28.426 1.00 64.89 25 ALA B C 1
ATOM 2004 O O . ALA B 1 25 ? 5.503 -3.539 28.470 1.00 64.85 25 ALA B O 1
ATOM 2006 N N . ILE B 1 26 ? 3.704 -2.173 28.607 1.00 66.53 26 ILE B N 1
ATOM 2007 C CA . ILE B 1 26 ? 2.728 -3.244 28.635 1.00 65.90 26 ILE B CA 1
ATOM 2008 C C . ILE B 1 26 ? 1.731 -2.835 27.600 1.00 65.18 26 ILE B C 1
ATOM 2009 O O . ILE B 1 26 ? 1.162 -1.779 27.713 1.00 71.22 26 ILE B O 1
ATOM 2014 N N . VAL B 1 27 ? 1.506 -3.683 26.615 1.00 65.54 27 VAL B N 1
ATOM 2015 C CA . VAL B 1 27 ? 0.531 -3.427 25.555 1.00 68.07 27 VAL B CA 1
ATOM 2016 C C . VAL B 1 27 ? -0.699 -4.321 25.772 1.00 69.01 27 VAL B C 1
ATOM 2017 O O . VAL B 1 27 ? -0.638 -5.558 25.775 1.00 74.12 27 VAL B O 1
ATOM 2021 N N . ASP B 1 28 ? -1.828 -3.689 25.904 1.00 69.99 28 ASP B N 1
ATOM 2022 C CA . ASP B 1 28 ? -3.042 -4.328 26.388 1.00 76.60 28 ASP B CA 1
ATOM 2023 C C . ASP B 1 28 ? -4.038 -4.157 25.230 1.00 76.19 28 ASP B C 1
ATOM 2024 O O . ASP B 1 28 ? -4.046 -3.199 24.579 1.00 77.27 28 ASP B O 1
ATOM 2029 N N . GLY B 1 29 ? -4.699 -5.168 24.796 1.00 77.16 29 GLY B N 1
ATOM 2030 C CA . GLY B 1 29 ? -5.829 -5.054 23.862 1.00 72.28 29 GLY B CA 1
ATOM 2031 C C . GLY B 1 29 ? -5.599 -5.689 22.488 1.00 73.55 29 GLY B C 1
ATOM 2032 O O . GLY B 1 29 ? -6.490 -5.687 21.650 1.00 76.57 29 GLY B O 1
ATOM 2033 N N . CYS B 1 30 ? -4.410 -6.219 22.223 1.00 77.03 30 CYS B N 1
ATOM 2034 C CA . CYS B 1 30 ? -4.103 -6.762 20.905 1.00 81.79 30 CYS B CA 1
ATOM 2035 C C . CYS B 1 30 ? -4.930 -7.998 20.680 1.00 82.64 30 CYS B C 1
ATOM 2036 O O . CYS B 1 30 ? -4.919 -8.893 21.548 1.00 83.88 30 CYS B O 1
ATOM 2039 N N . PRO B 1 31 ? -5.625 -8.083 19.526 1.00 79.87 31 PRO B N 1
ATOM 2040 C CA . PRO B 1 31 ? -6.458 -9.290 19.327 1.00 84.73 31 PRO B CA 1
ATOM 2041 C C . PRO B 1 31 ? -5.628 -10.582 19.234 1.00 86.58 31 PRO B C 1
ATOM 2042 O O . PRO B 1 31 ? -4.464 -10.548 18.802 1.00 84.50 31 PRO B O 1
ATOM 2046 N N . PRO B 1 32 ? -6.205 -11.711 19.663 1.00 83.37 32 PRO B N 1
ATOM 2047 C CA . PRO B 1 32 ? -5.433 -12.958 19.556 1.00 82.14 32 PRO B CA 1
ATOM 2048 C C . PRO B 1 32 ? -5.193 -13.406 18.115 1.00 77.78 32 PRO B C 1
ATOM 2049 O O . PRO B 1 32 ? -5.899 -13.006 17.225 1.00 76.17 32 PRO B O 1
ATOM 2053 N N . GLY B 1 33 ? -4.207 -14.245 17.887 1.00 78.33 33 GLY B N 1
ATOM 2054 C CA . GLY B 1 33 ? -3.991 -14.812 16.550 1.00 77.39 33 GLY B CA 1
ATOM 2055 C C . GLY B 1 33 ? -2.868 -14.227 15.726 1.00 78.28 33 GLY B C 1
ATOM 2056 O O . GLY B 1 33 ? -2.453 -14.846 14.757 1.00 85.73 33 GLY B O 1
ATOM 2057 N N . LEU B 1 34 ? -2.349 -13.068 16.113 1.00 76.85 34 LEU B N 1
ATOM 2058 C CA . LEU B 1 34 ? -1.293 -12.387 15.370 1.00 75.55 34 LEU B CA 1
ATOM 2059 C C . LEU B 1 34 ? 0.017 -13.078 15.540 1.00 76.59 34 LEU B C 1
ATOM 2060 O O . LEU B 1 34 ? 0.426 -13.295 16.676 1.00 79.22 34 LEU B O 1
ATOM 2065 N N . GLU B 1 35 ? 0.678 -13.421 14.424 1.00 84.96 35 GLU B N 1
ATOM 2066 C CA . GLU B 1 35 ? 2.055 -13.982 14.441 1.00 85.49 35 GLU B CA 1
ATOM 2067 C C . GLU B 1 35 ? 2.972 -12.840 14.926 1.00 84.07 35 GLU B C 1
ATOM 2068 O O . GLU B 1 35 ? 2.988 -11.798 14.317 1.00 93.36 35 GLU B O 1
ATOM 2070 N N . LEU B 1 36 ? 3.641 -12.991 16.060 1.00 79.60 36 LEU B N 1
ATOM 2071 C CA . LEU B 1 36 ? 4.447 -11.903 16.617 1.00 80.46 36 LEU B CA 1
ATOM 2072 C C . LEU B 1 36 ? 5.713 -12.463 17.299 1.00 77.38 36 LEU B C 1
ATOM 2073 O O . LEU B 1 36 ? 5.650 -13.461 17.964 1.00 77.85 36 LEU B O 1
ATOM 20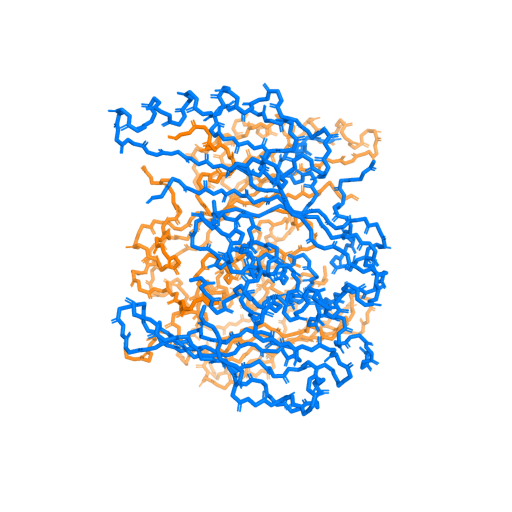78 N N . SER B 1 37 ? 6.845 -11.790 17.127 1.00 76.89 37 SER B N 1
ATOM 2079 C CA . SER B 1 37 ? 8.100 -12.128 17.811 1.00 77.27 37 SER B CA 1
ATOM 2080 C C . SER B 1 37 ? 8.965 -10.879 17.976 1.00 79.08 37 SER B C 1
ATOM 2081 O O . SER B 1 37 ? 8.617 -9.774 17.431 1.00 71.79 37 SER B O 1
ATOM 2084 N N . ALA B 1 38 ? 10.078 -11.051 18.700 1.00 78.99 38 ALA B N 1
ATOM 2085 C CA . ALA B 1 38 ? 10.995 -9.945 18.889 1.00 80.54 38 ALA B CA 1
ATOM 2086 C C . ALA B 1 38 ? 11.581 -9.360 17.579 1.00 81.97 38 ALA B C 1
ATOM 2087 O O . ALA B 1 38 ? 11.805 -8.153 17.479 1.00 82.98 38 ALA B O 1
ATOM 2089 N N . ARG B 1 39 ? 11.799 -10.184 16.566 1.00 89.63 39 ARG B N 1
ATOM 2090 C CA . ARG B 1 39 ? 12.313 -9.616 15.281 1.00 96.01 39 ARG B CA 1
ATOM 2091 C C . ARG B 1 39 ? 11.296 -8.688 14.560 1.00 88.05 39 ARG B C 1
ATOM 2092 O O . ARG B 1 39 ? 11.710 -7.743 13.889 1.00 84.48 39 ARG B O 1
ATOM 2100 N N . ASP B 1 40 ? 9.999 -8.932 14.697 1.00 84.43 40 ASP B N 1
ATOM 2101 C CA . ASP B 1 40 ? 9.015 -8.044 14.070 1.00 82.81 40 ASP B CA 1
ATOM 2102 C C . ASP B 1 40 ? 9.151 -6.630 14.671 1.00 79.96 40 ASP B C 1
ATOM 2103 O O . ASP B 1 40 ? 9.049 -5.638 13.938 1.00 84.96 40 ASP B O 1
ATOM 2108 N N . LEU B 1 41 ? 9.421 -6.549 15.980 1.00 79.43 41 LEU B N 1
ATOM 2109 C CA . LEU B 1 41 ? 9.651 -5.293 16.690 1.00 79.77 41 LEU B CA 1
ATOM 2110 C C . LEU B 1 41 ? 10.991 -4.659 16.338 1.00 79.14 41 LEU B C 1
ATOM 2111 O O . LEU B 1 41 ? 11.113 -3.420 16.247 1.00 81.27 41 LEU B O 1
ATOM 2116 N N . GLN B 1 42 ? 12.004 -5.505 16.162 1.00 83.99 42 GLN B N 1
ATOM 2117 C CA . GLN B 1 42 ? 13.366 -5.057 15.765 1.00 85.73 42 GLN B CA 1
ATOM 2118 C C . GLN B 1 42 ? 13.429 -4.316 14.440 1.00 83.39 42 GLN B C 1
ATOM 2119 O O . GLN B 1 42 ? 14.153 -3.344 14.306 1.00 85.17 42 GLN B O 1
ATOM 2125 N N . ARG B 1 43 ? 12.670 -4.811 13.471 1.00 85.97 43 ARG B N 1
ATOM 2126 C CA . ARG B 1 43 ? 12.601 -4.213 12.143 1.00 92.44 43 ARG B CA 1
ATOM 2127 C C . ARG B 1 43 ? 12.167 -2.756 12.231 1.00 93.89 43 ARG B C 1
ATOM 2128 O O . ARG B 1 43 ? 12.775 -1.875 11.554 1.00 94.52 43 ARG B O 1
ATOM 2136 N N . ASP B 1 44 ? 11.132 -2.487 13.039 1.00 88.38 44 ASP B N 1
ATOM 2137 C CA . ASP B 1 44 ? 10.658 -1.101 13.122 1.00 91.87 44 ASP B CA 1
ATOM 2138 C C . ASP B 1 44 ? 11.612 -0.200 13.887 1.00 84.27 44 ASP B C 1
ATOM 2139 O O . ASP B 1 44 ? 11.797 0.978 13.500 1.00 76.10 44 ASP B O 1
ATOM 2144 N N . LEU B 1 45 ? 12.230 -0.759 14.931 1.00 80.13 45 LEU B N 1
ATOM 2145 C CA . LEU B 1 45 ? 13.209 -0.001 15.741 1.00 80.26 45 LEU B CA 1
ATOM 2146 C C . LEU B 1 45 ? 14.410 0.502 14.913 1.00 79.14 45 LEU B C 1
ATOM 2147 O O . LEU B 1 45 ? 14.832 1.609 15.084 1.00 76.92 45 LEU B O 1
ATOM 2152 N N . ASP B 1 46 ? 14.946 -0.374 14.049 1.00 83.33 46 ASP B N 1
ATOM 2153 C CA . ASP B 1 46 ? 16.138 -0.114 13.202 1.00 83.36 46 ASP B CA 1
ATOM 2154 C C . ASP B 1 46 ? 15.930 0.955 12.106 1.00 81.32 46 ASP B C 1
ATOM 2155 O O . ASP B 1 46 ? 16.836 1.777 11.721 1.00 88.30 46 ASP B O 1
ATOM 2160 N N . ARG B 1 47 ? 14.682 1.000 11.642 1.00 82.11 47 ARG B N 1
ATOM 2161 C CA . ARG B 1 47 ? 14.218 2.071 10.741 1.00 87.28 47 ARG B CA 1
ATOM 2162 C C . ARG B 1 47 ? 14.300 3.477 11.376 1.00 87.51 47 ARG B C 1
ATOM 2163 O O . ARG B 1 47 ? 14.238 4.455 10.673 1.00 96.89 47 ARG B O 1
ATOM 2171 N N . ARG B 1 48 ? 14.478 3.496 12.698 1.00 92.89 48 ARG B N 1
ATOM 2172 C CA . ARG B 1 48 ? 14.696 4.703 13.485 1.00 99.87 48 ARG B CA 1
ATOM 2173 C C . ARG B 1 48 ? 16.027 5.255 13.062 1.00 109.91 48 ARG B C 1
ATOM 2174 O O . ARG B 1 48 ? 16.179 6.449 12.900 1.00 108.81 48 ARG B O 1
ATOM 2182 N N . LYS B 1 49 ? 17.001 4.369 12.881 1.00 125.65 49 LYS B N 1
ATOM 2183 C CA . LYS B 1 49 ? 18.339 4.776 12.470 1.00 130.72 49 LYS B CA 1
ATOM 2184 C C . LYS B 1 49 ? 18.286 5.688 11.249 1.00 137.95 49 LYS B C 1
ATOM 2185 O O . LYS B 1 49 ? 19.276 6.331 10.899 1.00 151.03 49 LYS B O 1
ATOM 2191 N N . ASP B 1 63 ? 15.910 -9.190 18.761 1.00 107.66 63 ASP B N 1
ATOM 2192 C CA . ASP B 1 63 ? 17.240 -8.942 19.407 1.00 117.02 63 ASP B CA 1
ATOM 2193 C C . ASP B 1 63 ? 17.179 -8.024 20.675 1.00 113.02 63 ASP B C 1
ATOM 2194 O O . ASP B 1 63 ? 17.368 -8.518 21.801 1.00 108.23 63 ASP B O 1
ATOM 2199 N N . GLU B 1 64 ? 17.023 -6.722 20.495 1.00 109.11 64 GLU B N 1
ATOM 2200 C CA . GLU B 1 64 ? 16.956 -5.769 21.602 1.00 105.88 64 GLU B CA 1
ATOM 2201 C C . GLU B 1 64 ? 15.760 -5.811 22.546 1.00 101.93 64 GLU B C 1
ATOM 2202 O O . GLU B 1 64 ? 15.885 -5.534 23.717 1.00 111.83 64 GLU B O 1
ATOM 2208 N N . VAL B 1 65 ? 14.597 -6.104 21.999 1.00 92.65 65 VAL B N 1
ATOM 2209 C CA . VAL B 1 65 ? 13.327 -6.107 22.684 1.00 82.07 65 VAL B CA 1
ATOM 2210 C C . VAL B 1 65 ? 13.093 -7.559 23.077 1.00 83.86 65 VAL B C 1
ATOM 2211 O O . VAL B 1 65 ? 13.242 -8.491 22.265 1.00 83.58 65 VAL B O 1
ATOM 2215 N N . GLU B 1 66 ? 12.667 -7.739 24.316 1.00 83.98 66 GLU B N 1
ATOM 2216 C CA . GLU B 1 66 ? 12.239 -9.018 24.826 1.00 85.33 66 GLU B CA 1
ATOM 2217 C C . GLU B 1 66 ? 10.731 -8.959 25.052 1.00 86.15 66 GLU B C 1
ATOM 2218 O O . GLU B 1 66 ? 10.232 -8.061 25.758 1.00 94.38 66 GLU B O 1
ATOM 2224 N N . ILE B 1 67 ? 10.016 -9.895 24.430 1.00 80.57 67 ILE B N 1
ATOM 2225 C CA . ILE B 1 67 ? 8.600 -10.113 24.707 1.00 76.97 67 ILE B CA 1
ATOM 2226 C C . ILE B 1 67 ? 8.463 -11.011 25.956 1.00 77.75 67 ILE B C 1
ATOM 2227 O O . ILE B 1 67 ? 8.744 -12.215 25.922 1.00 78.76 67 ILE B O 1
ATOM 2232 N N . LEU B 1 68 ? 8.002 -10.421 27.044 1.00 77.17 68 LEU B N 1
ATOM 2233 C CA . LEU B 1 68 ? 7.841 -11.111 28.300 1.00 77.26 68 LEU B CA 1
ATOM 2234 C C . LEU B 1 68 ? 6.540 -11.870 28.442 1.00 74.19 68 LEU B C 1
ATOM 2235 O O . LEU B 1 68 ? 6.433 -12.715 29.295 1.00 76.04 68 LEU B O 1
ATOM 2240 N N . SER B 1 69 ? 5.543 -11.587 27.637 1.00 74.00 69 SER B N 1
ATOM 2241 C CA . SER B 1 69 ? 4.226 -12.218 27.826 1.00 79.49 69 SER B CA 1
ATOM 2242 C C . SER B 1 69 ? 3.321 -11.982 26.645 1.00 79.93 69 SER B C 1
ATOM 2243 O O . SER B 1 69 ? 3.649 -11.239 25.727 1.00 89.94 69 SER B O 1
ATOM 2246 N N . GLY B 1 70 ? 2.169 -12.618 26.695 1.00 80.47 70 GLY B N 1
ATOM 2247 C CA . GLY B 1 70 ? 1.099 -12.343 25.759 1.00 81.40 70 GLY B CA 1
ATOM 2248 C C . GLY B 1 70 ? 1.186 -13.055 24.429 1.00 80.51 70 GLY B C 1
ATOM 2249 O O . GLY B 1 70 ? 0.364 -12.751 23.570 1.00 76.10 70 GLY B O 1
ATOM 2250 N N . VAL B 1 71 ? 2.167 -13.961 24.262 1.00 81.77 71 VAL B N 1
ATOM 2251 C CA . VAL B 1 71 ? 2.326 -14.795 23.058 1.00 87.88 71 VAL B CA 1
ATOM 2252 C C . VAL B 1 71 ? 2.637 -16.240 23.433 1.00 94.38 71 VAL B C 1
ATOM 2253 O O . VAL B 1 71 ? 3.463 -16.473 24.278 1.00 90.85 71 VAL B O 1
ATOM 2257 N N . PHE B 1 72 ? 1.974 -17.197 22.788 1.00 103.96 72 PHE B N 1
ATOM 2258 C CA . PHE B 1 72 ? 2.222 -18.618 22.976 1.00 99.08 72 PHE B CA 1
ATOM 2259 C C . PHE B 1 72 ? 2.485 -19.222 21.596 1.00 102.63 72 PHE B C 1
ATOM 2260 O O . PHE B 1 72 ? 1.720 -19.008 20.653 1.00 88.97 72 PHE B O 1
ATOM 2268 N N . GLU B 1 73 ? 3.555 -20.026 21.519 1.00 113.52 73 GLU B N 1
ATOM 2269 C CA . GLU B 1 73 ? 4.192 -20.532 20.238 1.00 112.74 73 GLU B CA 1
ATOM 2270 C C . GLU B 1 73 ? 4.039 -19.607 19.071 1.00 103.29 73 GLU B C 1
ATOM 2271 O O . GLU B 1 73 ? 3.461 -19.970 18.046 1.00 97.20 73 GLU B O 1
ATOM 2277 N N . GLY B 1 74 ? 4.554 -18.404 19.260 1.00 92.82 74 GLY B N 1
ATOM 2278 C CA . GLY B 1 74 ? 4.672 -17.457 18.196 1.00 83.96 74 GLY B CA 1
ATOM 2279 C C . GLY B 1 74 ? 3.428 -16.687 17.787 1.00 86.17 74 GLY B C 1
ATOM 2280 O O . GLY B 1 74 ? 3.516 -15.932 16.823 1.00 91.71 74 GLY B O 1
ATOM 2281 N N . LYS B 1 75 ? 2.297 -16.818 18.499 1.00 86.63 75 LYS B N 1
ATOM 2282 C CA . LYS B 1 75 ? 1.064 -16.048 18.209 1.00 84.01 75 LYS B CA 1
ATOM 2283 C C . LYS B 1 75 ? 0.507 -15.326 19.444 1.00 79.66 75 LYS B C 1
ATOM 2284 O O . LYS B 1 75 ? 0.697 -15.770 20.552 1.00 82.31 75 LYS B O 1
ATOM 2290 N N . THR B 1 76 ? -0.187 -14.218 19.259 1.00 75.00 76 THR B N 1
ATOM 2291 C CA . THR B 1 76 ? -0.683 -13.471 20.405 1.00 71.20 76 THR B CA 1
ATOM 2292 C C . THR B 1 76 ? -1.880 -14.159 21.009 1.00 75.85 76 THR B C 1
ATOM 2293 O O . THR B 1 76 ? -2.773 -14.605 20.279 1.00 77.13 76 THR B O 1
ATOM 2297 N N . THR B 1 77 ? -1.881 -14.251 22.344 1.00 76.91 77 THR B N 1
ATOM 2298 C CA . THR B 1 77 ? -2.959 -14.892 23.090 1.00 73.27 77 THR B CA 1
ATOM 2299 C C . THR B 1 77 ? -4.123 -13.996 23.408 1.00 73.23 77 THR B C 1
ATOM 2300 O O . THR B 1 77 ? -5.122 -14.437 23.733 1.00 72.88 77 THR B O 1
ATOM 2304 N N . GLY B 1 78 ? -3.979 -12.720 23.400 1.00 70.86 78 GLY B N 1
ATOM 2305 C CA . GLY B 1 78 ? -5.079 -11.811 23.708 1.00 71.90 78 GLY B CA 1
ATOM 2306 C C . GLY B 1 78 ? -4.803 -11.188 25.063 1.00 72.87 78 GLY B C 1
ATOM 2307 O O . GLY B 1 78 ? -5.309 -10.128 25.380 1.00 79.63 78 GLY B O 1
ATOM 2308 N N . THR B 1 79 ? -3.952 -11.825 25.866 1.00 79.55 79 THR B N 1
ATOM 2309 C CA . THR B 1 79 ? -3.550 -11.298 27.190 1.00 77.16 79 THR B CA 1
ATOM 2310 C C . THR B 1 79 ? -2.542 -10.163 26.991 1.00 74.83 79 THR B C 1
ATOM 2311 O O . THR B 1 79 ? -1.991 -10.025 25.921 1.00 78.59 79 THR B O 1
ATOM 2315 N N . PRO B 1 80 ? -2.313 -9.338 28.016 1.00 73.62 80 PRO B N 1
ATOM 2316 C CA . PRO B 1 80 ? -1.412 -8.205 27.853 1.00 67.43 80 PRO B CA 1
ATOM 2317 C C . PRO B 1 80 ? 0.007 -8.603 27.444 1.00 65.52 80 PRO B C 1
ATOM 2318 O O . PRO B 1 80 ? 0.512 -9.605 27.903 1.00 67.06 80 PRO B O 1
ATOM 2322 N N . ILE B 1 81 ? 0.631 -7.813 26.596 1.00 65.59 81 ILE B N 1
ATOM 2323 C CA . ILE B 1 81 ? 2.000 -8.087 26.134 1.00 73.04 81 ILE B CA 1
ATOM 2324 C C . ILE B 1 81 ? 2.990 -7.208 26.916 1.00 72.04 81 ILE B C 1
ATOM 2325 O O . ILE B 1 81 ? 2.953 -5.975 26.864 1.00 71.64 81 ILE B O 1
ATOM 2330 N N . GLY B 1 82 ? 3.886 -7.840 27.628 1.00 67.88 82 GLY B N 1
ATOM 2331 C CA . GLY B 1 82 ? 4.903 -7.099 28.299 1.00 69.88 82 GLY B CA 1
ATOM 2332 C C . GLY B 1 82 ? 6.131 -7.020 27.442 1.00 68.47 82 GLY B C 1
ATOM 2333 O O . GLY B 1 82 ? 6.547 -8.059 26.902 1.00 69.33 82 GLY B O 1
ATOM 2334 N N . LEU B 1 83 ? 6.680 -5.808 27.310 1.00 67.44 83 LEU B N 1
ATOM 2335 C CA . LEU B 1 83 ? 7.899 -5.542 26.547 1.00 67.62 83 LEU B CA 1
ATOM 2336 C C . LEU B 1 83 ? 8.949 -4.962 27.442 1.00 69.73 83 LEU B C 1
ATOM 2337 O O . LEU B 1 83 ? 8.641 -4.113 28.384 1.00 75.56 83 LEU B O 1
ATOM 2342 N N . LEU B 1 84 ? 10.174 -5.429 27.183 1.00 72.37 84 LEU B N 1
ATOM 2343 C CA . LEU B 1 84 ? 11.351 -5.054 27.956 1.00 75.98 84 LEU B CA 1
ATOM 2344 C C . LEU B 1 84 ? 12.525 -4.763 27.036 1.00 78.17 84 LEU B C 1
ATOM 2345 O O . LEU B 1 84 ? 12.914 -5.619 26.271 1.00 72.78 84 LEU B O 1
ATOM 2350 N N . ILE B 1 85 ? 13.082 -3.556 27.170 1.00 81.19 85 ILE B N 1
ATOM 2351 C CA . ILE B 1 85 ? 14.289 -3.096 26.455 1.00 78.38 85 ILE B CA 1
ATOM 2352 C C . ILE B 1 85 ? 15.353 -2.772 27.477 1.00 80.26 85 ILE B C 1
ATOM 2353 O O . ILE B 1 85 ? 15.248 -1.778 28.176 1.00 74.02 85 ILE B O 1
ATOM 2358 N N . ARG B 1 86 ? 16.374 -3.620 27.517 1.00 90.03 86 ARG B N 1
ATOM 2359 C CA . ARG B 1 86 ? 17.506 -3.424 28.395 1.00 95.56 86 ARG B C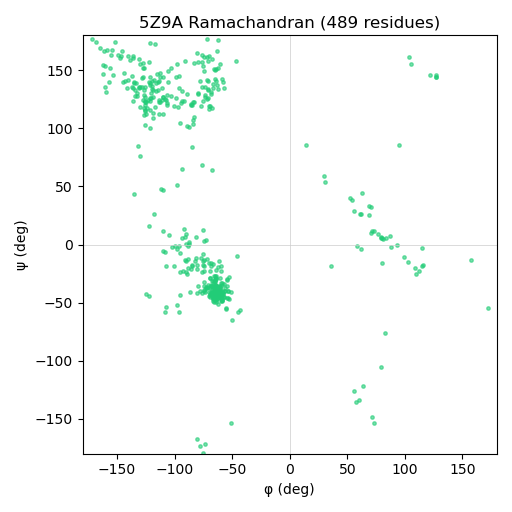A 1
ATOM 2360 C C . ARG B 1 86 ? 18.333 -2.251 27.881 1.00 97.81 86 ARG B C 1
ATOM 2361 O O . ARG B 1 86 ? 18.521 -2.076 26.677 1.00 103.94 86 ARG B O 1
ATOM 2369 N N . ASN B 1 87 ? 18.819 -1.456 28.820 1.00 109.04 87 ASN B N 1
ATOM 2370 C CA . ASN B 1 87 ? 19.659 -0.276 28.563 1.00 125.70 87 ASN B CA 1
ATOM 2371 C C . ASN B 1 87 ? 21.171 -0.370 28.694 1.00 126.49 87 ASN B C 1
ATOM 2372 O O . ASN B 1 87 ? 21.766 0.542 29.186 1.00 123.61 87 ASN B O 1
ATOM 2377 N N . THR B 1 88 ? 21.757 -1.368 28.041 1.00 137.51 88 THR B N 1
ATOM 2378 C CA . THR B 1 88 ? 23.206 -1.391 27.820 1.00 144.53 88 THR B CA 1
ATOM 2379 C C . THR B 1 88 ? 23.597 -0.355 26.769 1.00 148.56 88 THR B C 1
ATOM 2380 O O . THR B 1 88 ? 24.724 0.120 26.728 1.00 155.65 88 THR B O 1
ATOM 2384 N N . ARG B 1 129 ? 16.004 6.612 22.251 1.00 130.78 129 ARG B N 1
ATOM 2385 C CA . ARG B 1 129 ? 15.781 5.674 23.352 1.00 134.65 129 ARG B CA 1
ATOM 2386 C C . ARG B 1 129 ? 14.399 5.783 24.063 1.00 129.81 129 ARG B C 1
ATOM 2387 O O . ARG B 1 129 ? 13.692 4.792 24.191 1.00 132.22 129 ARG B O 1
ATOM 2395 N N . GLU B 1 130 ? 14.033 6.969 24.549 1.00 126.70 130 GLU B N 1
ATOM 2396 C CA . GLU B 1 130 ? 12.627 7.290 24.976 1.00 119.90 130 GLU B CA 1
ATOM 2397 C C . GLU B 1 130 ? 11.527 6.994 23.923 1.00 109.86 130 GLU B C 1
ATOM 2398 O O . GLU B 1 130 ? 10.378 6.685 24.249 1.00 105.96 130 GLU B O 1
ATOM 2404 N N . THR B 1 131 ? 11.904 7.064 22.657 1.00 98.55 131 THR B N 1
ATOM 2405 C CA . THR B 1 131 ? 11.020 6.743 21.539 1.00 86.04 131 THR B CA 1
ATOM 2406 C C . THR B 1 131 ? 10.874 5.225 21.233 1.00 80.50 131 THR B C 1
ATOM 2407 O O . THR B 1 131 ? 9.906 4.864 20.590 1.00 74.17 131 THR B O 1
ATOM 2411 N N . ALA B 1 132 ? 11.833 4.376 21.674 1.00 78.68 132 ALA B N 1
ATOM 2412 C CA . ALA B 1 132 ? 11.761 2.906 21.562 1.00 75.28 132 ALA B CA 1
ATOM 2413 C C . ALA B 1 132 ? 10.423 2.267 21.889 1.00 76.85 132 ALA B C 1
ATOM 2414 O O . ALA B 1 132 ? 9.896 1.571 21.051 1.00 79.33 132 ALA B O 1
ATOM 2416 N N . MET B 1 133 ? 9.852 2.480 23.075 1.00 75.61 133 MET B N 1
ATOM 2417 C CA . MET B 1 133 ? 8.586 1.784 23.374 1.00 74.33 133 MET B CA 1
ATOM 2418 C C . MET B 1 133 ? 7.431 2.222 22.495 1.00 72.74 133 MET B C 1
ATOM 2419 O O . MET B 1 133 ? 6.634 1.381 22.080 1.00 74.01 133 MET B O 1
ATOM 2424 N N . ARG B 1 134 ? 7.364 3.506 22.153 1.00 74.37 134 ARG B N 1
ATOM 2425 C CA . ARG B 1 134 ? 6.323 3.996 21.248 1.00 74.51 134 ARG B CA 1
ATOM 2426 C C . ARG B 1 134 ? 6.427 3.248 19.897 1.00 72.85 134 ARG B C 1
ATOM 2427 O O . ARG B 1 134 ? 5.418 2.827 19.316 1.00 69.29 134 ARG B O 1
ATOM 2435 N N . VAL B 1 135 ? 7.654 3.026 19.431 1.00 70.34 135 VAL B N 1
ATOM 2436 C CA . VAL B 1 135 ? 7.862 2.352 18.148 1.00 69.92 135 VAL B CA 1
ATOM 2437 C C . VAL B 1 135 ? 7.589 0.849 18.191 1.00 67.51 135 VAL B C 1
ATOM 2438 O O . VAL B 1 135 ? 7.004 0.287 17.286 1.00 70.10 135 VAL B O 1
ATOM 2442 N N . ALA B 1 136 ? 8.006 0.223 19.258 1.00 69.09 136 ALA B N 1
ATOM 2443 C CA . ALA B 1 136 ? 7.758 -1.166 19.479 1.00 72.94 136 ALA B CA 1
ATOM 2444 C C . ALA B 1 136 ? 6.245 -1.504 19.688 1.00 70.56 136 ALA B C 1
ATOM 2445 O O . ALA B 1 136 ? 5.738 -2.437 19.100 1.00 64.41 136 ALA B O 1
ATOM 2447 N N . ALA B 1 137 ? 5.528 -0.753 20.494 1.00 70.38 137 ALA B N 1
ATOM 2448 C CA . ALA B 1 137 ? 4.053 -0.886 20.550 1.00 69.98 137 ALA B CA 1
ATOM 2449 C C . ALA B 1 137 ? 3.403 -0.654 19.205 1.00 70.66 137 ALA B C 1
ATOM 2450 O O . ALA B 1 137 ? 2.474 -1.366 18.826 1.00 75.89 137 ALA B O 1
ATOM 2452 N N . GLY B 1 138 ? 3.866 0.360 18.484 1.00 69.20 138 GLY B N 1
ATOM 2453 C CA . GLY B 1 138 ? 3.306 0.642 17.167 1.00 75.26 138 GLY B CA 1
ATOM 2454 C C . GLY B 1 138 ? 3.554 -0.450 16.138 1.00 76.92 138 GLY B C 1
ATOM 2455 O O . GLY B 1 138 ? 2.734 -0.633 15.217 1.00 76.92 138 GLY B O 1
ATOM 2456 N N . ALA B 1 139 ? 4.669 -1.175 16.292 1.00 71.45 139 ALA B N 1
ATOM 2457 C CA . ALA B 1 139 ? 4.971 -2.316 15.416 1.00 69.91 139 ALA B CA 1
ATOM 2458 C C . ALA B 1 139 ? 3.885 -3.416 15.520 1.00 73.59 139 ALA B C 1
ATOM 2459 O O . ALA B 1 139 ? 3.525 -4.048 14.514 1.00 75.69 139 ALA B O 1
ATOM 2461 N N . ILE B 1 140 ? 3.374 -3.630 16.738 1.00 69.85 140 ILE B N 1
ATOM 2462 C CA . ILE B 1 140 ? 2.346 -4.599 16.969 1.00 68.36 140 ILE B CA 1
ATOM 2463 C C . ILE B 1 140 ? 1.072 -4.148 16.247 1.00 71.54 140 ILE B C 1
ATOM 2464 O O . ILE B 1 140 ? 0.354 -4.976 15.638 1.00 72.31 140 ILE B O 1
ATOM 2469 N N . ALA B 1 141 ? 0.786 -2.850 16.303 1.00 70.55 141 ALA B N 1
ATOM 2470 C CA . ALA B 1 141 ? -0.416 -2.330 15.655 1.00 70.97 141 ALA B CA 1
ATOM 2471 C C . ALA B 1 141 ? -0.314 -2.389 14.146 1.00 72.93 141 ALA B C 1
ATOM 2472 O O . ALA B 1 141 ? -1.276 -2.745 13.463 1.00 74.98 141 ALA B O 1
ATOM 2474 N N . LYS B 1 142 ? 0.846 -2.030 13.611 1.00 77.30 142 LYS B N 1
ATOM 2475 C CA . LYS B 1 142 ? 1.071 -2.099 12.151 1.00 75.91 142 LYS B CA 1
ATOM 2476 C C . LYS B 1 142 ? 0.887 -3.524 11.680 1.00 72.31 142 LYS B C 1
ATOM 2477 O O . LYS B 1 142 ? 0.191 -3.767 10.730 1.00 74.10 142 LYS B O 1
ATOM 2483 N N . LYS B 1 143 ? 1.521 -4.457 12.366 1.00 72.68 143 LYS B N 1
ATOM 2484 C CA . LYS B 1 143 ? 1.468 -5.870 11.999 1.00 77.63 143 LYS B CA 1
ATOM 2485 C C . LYS B 1 143 ? 0.046 -6.419 12.022 1.00 75.44 143 LYS B C 1
ATOM 2486 O O . LYS B 1 143 ? -0.323 -7.143 11.127 1.00 82.60 143 LYS B O 1
ATOM 2492 N N . TYR B 1 144 ? -0.755 -6.060 13.017 1.00 75.59 144 TYR B N 1
ATOM 2493 C CA . TYR B 1 144 ? -2.179 -6.372 12.991 1.00 71.91 144 TYR B CA 1
ATOM 2494 C C . TYR B 1 144 ? -2.908 -5.681 11.808 1.00 74.54 144 TYR B C 1
ATOM 2495 O O . TYR B 1 144 ? -3.664 -6.334 11.033 1.00 80.49 144 TYR B O 1
ATOM 2504 N N . LEU B 1 145 ? -2.714 -4.366 11.677 1.00 71.88 145 LEU B N 1
ATOM 2505 C CA . LEU B 1 145 ? -3.429 -3.572 10.654 1.00 69.87 145 LEU B CA 1
ATOM 2506 C C . LEU B 1 145 ? -3.130 -4.042 9.226 1.00 72.84 145 LEU B C 1
ATOM 2507 O O . LEU B 1 145 ? -4.017 -4.069 8.348 1.00 74.56 145 LEU B O 1
ATOM 2512 N N . ALA B 1 146 ? -1.879 -4.417 8.998 1.00 76.15 146 ALA B N 1
ATOM 2513 C CA . ALA B 1 146 ? -1.452 -5.037 7.740 1.00 72.29 146 ALA B CA 1
ATOM 2514 C C . ALA B 1 146 ? -2.332 -6.233 7.402 1.00 75.08 146 ALA B C 1
ATOM 2515 O O . ALA B 1 146 ? -2.804 -6.339 6.304 1.00 77.78 146 ALA B O 1
ATOM 2517 N N . GLY B 1 147 ? -2.583 -7.115 8.358 1.00 76.55 147 GLY B N 1
ATOM 2518 C CA . GLY B 1 147 ? -3.504 -8.217 8.154 1.00 77.14 147 GLY B CA 1
ATOM 2519 C C . GLY B 1 147 ? -4.907 -7.843 7.678 1.00 78.48 147 GLY B C 1
ATOM 2520 O O . GLY B 1 147 ? -5.568 -8.671 7.052 1.00 78.94 147 GLY B O 1
ATOM 2521 N N . LEU B 1 148 ? -5.417 -6.656 8.035 1.00 76.66 148 LEU B N 1
ATOM 2522 C CA . LEU B 1 148 ? -6.714 -6.201 7.508 1.00 75.68 148 LEU B CA 1
ATOM 2523 C C . LEU B 1 148 ? -6.498 -5.381 6.221 1.00 77.19 148 LEU B C 1
ATOM 2524 O O . LEU B 1 148 ? -7.395 -4.714 5.754 1.00 81.21 148 LEU B O 1
ATOM 2529 N N . GLY B 1 149 ? -5.313 -5.410 5.627 1.00 77.01 149 GLY B N 1
ATOM 2530 C CA . GLY B 1 149 ? -5.026 -4.592 4.454 1.00 75.15 149 GLY B CA 1
ATOM 2531 C C . GLY B 1 149 ? -4.952 -3.106 4.720 1.00 73.87 149 GLY B C 1
ATOM 2532 O O . GLY B 1 149 ? -5.310 -2.306 3.848 1.00 76.31 149 GLY B O 1
ATOM 2533 N N . ILE B 1 150 ? -4.470 -2.733 5.906 1.00 74.17 150 ILE B N 1
ATOM 2534 C CA . ILE B 1 150 ? -4.267 -1.323 6.248 1.00 73.58 150 ILE B CA 1
ATOM 2535 C C . ILE B 1 150 ? -2.791 -1.063 6.381 1.00 70.53 150 ILE B C 1
ATOM 2536 O O . ILE B 1 150 ? -2.114 -1.701 7.147 1.00 80.17 150 ILE B O 1
ATOM 2541 N N . GLN B 1 151 ? -2.298 -0.124 5.607 1.00 75.13 151 GLN B N 1
ATOM 2542 C CA . GLN B 1 151 ? -0.895 0.224 5.580 1.00 81.58 151 GLN B CA 1
ATOM 2543 C C . GLN B 1 151 ? -0.734 1.661 6.100 1.00 77.68 151 GLN B C 1
ATOM 2544 O O . GLN B 1 151 ? -1.474 2.550 5.693 1.00 76.58 151 GLN B O 1
ATOM 2550 N N . VAL B 1 152 ? 0.221 1.849 7.005 1.00 73.19 152 VAL B N 1
ATOM 2551 C CA . VAL B 1 152 ? 0.629 3.147 7.542 1.00 71.63 152 VAL B CA 1
ATOM 2552 C C . VAL B 1 152 ? 2.102 3.408 7.157 1.00 69.94 152 VAL B C 1
ATOM 2553 O O . VAL B 1 152 ? 3.019 2.657 7.552 1.00 68.53 152 VAL B O 1
ATOM 2557 N N . ARG B 1 153 ? 2.318 4.474 6.387 1.00 67.15 153 ARG B N 1
ATOM 2558 C CA . ARG B 1 153 ? 3.628 4.814 5.871 1.00 68.11 153 ARG B CA 1
ATOM 2559 C C . ARG B 1 153 ? 3.818 6.312 5.835 1.00 65.87 153 ARG B C 1
ATOM 2560 O O . ARG B 1 153 ? 2.879 7.082 5.591 1.00 64.24 153 ARG B O 1
ATOM 2568 N N . GLY B 1 154 ? 5.071 6.717 6.037 1.00 66.07 154 GLY B N 1
ATOM 2569 C CA . GLY B 1 154 ? 5.464 8.122 6.185 1.00 62.35 154 GLY B CA 1
ATOM 2570 C C . GLY B 1 154 ? 6.614 8.516 5.327 1.00 61.63 154 GLY B C 1
ATOM 2571 O O . GLY B 1 154 ? 7.359 7.681 4.893 1.00 65.18 154 GLY B O 1
ATOM 2572 N N . TYR B 1 155 ? 6.756 9.807 5.081 1.00 63.89 155 TYR B N 1
ATOM 2573 C CA . TYR B 1 155 ? 7.919 10.327 4.367 1.00 67.00 155 TYR B CA 1
ATOM 2574 C C . TYR B 1 155 ? 8.134 11.793 4.752 1.00 72.69 155 TYR B C 1
ATOM 2575 O O . TYR B 1 155 ? 7.215 12.451 5.267 1.00 74.93 155 TYR B O 1
ATOM 2584 N N . MET B 1 156 ? 9.343 12.286 4.463 1.00 74.87 156 MET B N 1
ATOM 2585 C CA . MET B 1 156 ? 9.699 13.666 4.656 1.00 75.15 156 MET B CA 1
ATOM 2586 C C . MET B 1 156 ? 9.251 14.466 3.438 1.00 73.71 156 MET B C 1
ATOM 2587 O O . MET B 1 156 ? 9.624 14.157 2.344 1.00 76.96 156 MET B O 1
ATOM 2592 N N . SER B 1 157 ? 8.426 15.469 3.652 1.00 72.05 157 SER B N 1
ATOM 2593 C CA . SER B 1 157 ? 7.956 16.396 2.616 1.00 75.50 157 SER B CA 1
ATOM 2594 C C . SER B 1 157 ? 8.837 17.653 2.507 1.00 77.56 157 SER B C 1
ATOM 2595 O O . SER B 1 157 ? 8.799 18.347 1.494 1.00 75.90 157 SER B O 1
ATOM 2598 N N . GLN B 1 158 ? 9.557 17.995 3.573 1.00 77.87 158 GLN B N 1
ATOM 2599 C CA . GLN B 1 158 ? 10.295 19.225 3.613 1.00 77.28 158 GLN B CA 1
ATOM 2600 C C . GLN B 1 158 ? 11.419 19.205 4.653 1.00 71.48 158 GLN B C 1
ATOM 2601 O O . GLN B 1 158 ? 11.228 18.800 5.732 1.00 70.34 158 GLN B O 1
ATOM 2607 N N . LEU B 1 159 ? 12.606 19.601 4.247 1.00 73.53 159 LEU B N 1
ATOM 2608 C CA . LEU B 1 159 ? 13.743 19.739 5.103 1.00 74.53 159 LEU B CA 1
ATOM 2609 C C . LEU B 1 159 ? 14.185 21.199 4.992 1.00 78.69 159 LEU B C 1
ATOM 2610 O O . LEU B 1 159 ? 14.805 21.620 4.031 1.00 82.33 159 LEU B O 1
ATOM 2615 N N . GLY B 1 160 ? 13.789 21.965 5.983 1.00 80.92 160 GLY B N 1
ATOM 2616 C CA . GLY B 1 160 ? 14.031 23.366 6.034 1.00 80.48 160 GLY B CA 1
ATOM 2617 C C . GLY B 1 160 ? 13.323 24.033 4.920 1.00 83.46 160 GLY B C 1
ATOM 2618 O O . GLY B 1 160 ? 12.103 23.875 4.812 1.00 81.77 160 GLY B O 1
ATOM 2619 N N . PRO B 1 161 ? 14.080 24.751 4.063 1.00 88.00 161 PRO B N 1
ATOM 2620 C CA . PRO B 1 161 ? 13.516 25.409 2.885 1.00 88.94 161 PRO B CA 1
ATOM 2621 C C . PRO B 1 161 ? 13.317 24.495 1.705 1.00 85.66 161 PRO B C 1
ATOM 2622 O O . PRO B 1 161 ? 12.656 24.919 0.779 1.00 88.99 161 PRO B O 1
ATOM 2626 N N . ILE B 1 162 ? 13.877 23.273 1.738 1.00 87.73 162 ILE B N 1
ATOM 2627 C CA . ILE B 1 162 ? 13.831 22.336 0.607 1.00 85.74 162 ILE B CA 1
ATOM 2628 C C . ILE B 1 162 ? 12.513 21.590 0.677 1.00 90.98 162 ILE B C 1
ATOM 2629 O O . ILE B 1 162 ? 12.351 20.694 1.506 1.00 86.47 162 ILE B O 1
ATOM 2634 N N . GLU B 1 163 ? 11.580 21.989 -0.192 1.00 92.53 163 GLU B N 1
ATOM 2635 C CA . GLU B 1 163 ? 10.359 21.236 -0.432 1.00 93.23 163 GLU B CA 1
ATOM 2636 C C . GLU B 1 163 ? 10.757 20.015 -1.258 1.00 86.96 163 GLU B C 1
ATOM 2637 O O . GLU B 1 163 ? 11.437 20.136 -2.243 1.00 86.93 163 GLU B O 1
ATOM 2643 N N . ILE B 1 164 ? 10.361 18.836 -0.824 1.00 83.82 164 ILE B N 1
ATOM 2644 C CA . ILE B 1 164 ? 10.686 17.623 -1.512 1.00 84.32 164 ILE B CA 1
ATOM 2645 C C . ILE B 1 164 ? 9.396 16.935 -1.970 1.00 82.20 164 ILE B C 1
ATOM 2646 O O . ILE B 1 164 ? 8.625 16.516 -1.155 1.00 81.90 164 ILE B O 1
ATOM 2651 N N . PRO B 1 165 ? 9.152 16.839 -3.296 1.00 89.06 165 PRO B N 1
ATOM 2652 C CA . PRO B 1 165 ? 7.851 16.315 -3.829 1.00 84.74 165 PRO B CA 1
ATOM 2653 C C . PRO B 1 165 ? 7.781 14.814 -3.814 1.00 80.50 165 PRO B C 1
ATOM 2654 O O . PRO B 1 165 ? 8.830 14.153 -3.858 1.00 79.24 165 PRO B O 1
ATOM 2658 N N . PHE B 1 166 ? 6.574 14.276 -3.812 1.00 74.58 166 PHE B N 1
ATOM 2659 C CA . PHE B 1 166 ? 6.427 12.838 -3.733 1.00 78.61 166 PHE B CA 1
ATOM 2660 C C . PHE B 1 166 ? 6.657 12.153 -5.084 1.00 81.20 166 PHE B C 1
ATOM 2661 O O . PHE B 1 166 ? 6.038 12.512 -6.056 1.00 80.14 166 PHE B O 1
ATOM 2669 N N . ARG B 1 167 ? 7.492 11.123 -5.134 1.00 84.58 167 ARG B N 1
ATOM 2670 C CA . ARG B 1 167 ? 7.651 10.356 -6.383 1.00 91.02 167 ARG B CA 1
ATOM 2671 C C . ARG B 1 167 ? 7.331 8.862 -6.234 1.00 92.38 167 ARG B C 1
ATOM 2672 O O . ARG B 1 167 ? 6.668 8.275 -7.077 1.00 91.96 167 ARG B O 1
ATOM 2680 N N . SER B 1 168 ? 7.800 8.223 -5.178 1.00 98.80 168 SER B N 1
ATOM 2681 C CA . SER B 1 168 ? 7.391 6.832 -4.931 1.00 100.52 168 SER B CA 1
ATOM 2682 C C . SER B 1 168 ? 7.519 6.442 -3.472 1.00 92.30 168 SER B C 1
ATOM 2683 O O . SER B 1 168 ? 8.378 6.941 -2.745 1.00 87.06 168 SER B O 1
ATOM 2686 N N . TRP B 1 169 ? 6.683 5.506 -3.079 1.00 89.86 169 TRP B N 1
ATOM 2687 C CA . TRP B 1 169 ? 6.817 4.867 -1.790 1.00 89.46 169 TRP B CA 1
ATOM 2688 C C . TRP B 1 169 ? 8.118 4.092 -1.688 1.00 96.32 169 TRP B C 1
ATOM 2689 O O . TRP B 1 169 ? 8.822 4.201 -0.688 1.00 105.64 169 TRP B O 1
ATOM 2700 N N . ASP B 1 170 ? 8.423 3.293 -2.710 1.00 109.37 170 ASP B N 1
ATOM 2701 C CA . ASP B 1 170 ? 9.632 2.452 -2.705 1.00 118.85 170 ASP B CA 1
ATOM 2702 C C . ASP B 1 170 ? 10.874 3.296 -2.423 1.00 116.65 170 ASP B C 1
ATOM 2703 O O . ASP B 1 170 ? 11.725 2.866 -1.658 1.00 104.08 170 ASP B O 1
ATOM 2708 N N . SER B 1 171 ? 10.936 4.504 -2.994 1.00 119.86 171 SER B N 1
ATOM 2709 C CA . SER B 1 171 ? 12.073 5.417 -2.773 1.00 113.02 171 SER B CA 1
ATOM 2710 C C . SER B 1 171 ? 12.238 5.845 -1.320 1.00 105.45 171 SER B C 1
ATOM 2711 O O . SER B 1 171 ? 13.305 6.224 -0.892 1.00 90.35 171 SER B O 1
ATOM 2714 N N . VAL B 1 172 ? 11.197 5.706 -0.535 1.00 115.57 172 VAL B N 1
ATOM 2715 C CA . VAL B 1 172 ? 11.265 6.121 0.873 1.00 119.29 172 VAL B CA 1
ATOM 2716 C C . VAL B 1 172 ? 12.252 5.325 1.751 1.00 115.11 172 VAL B C 1
ATOM 2717 O O . VAL B 1 172 ? 12.917 5.878 2.628 1.00 108.88 172 VAL B O 1
ATOM 2721 N N . GLU B 1 173 ? 12.336 4.031 1.501 1.00 107.77 173 GLU B N 1
ATOM 2722 C CA . GLU B 1 173 ? 13.132 3.135 2.264 1.00 111.33 173 GLU B CA 1
ATOM 2723 C C . GLU B 1 173 ? 14.514 2.955 1.643 1.00 113.28 173 GLU B C 1
ATOM 2724 O O . GLU B 1 173 ? 15.287 2.214 2.228 1.00 119.87 173 GLU B O 1
ATOM 2730 N N . GLN B 1 174 ? 14.814 3.709 0.586 1.00 105.07 174 GLN B N 1
ATOM 2731 C CA . GLN B 1 174 ? 16.120 3.682 -0.065 1.00 104.37 174 GLN B CA 1
ATOM 2732 C C . GLN B 1 174 ? 17.088 4.813 0.353 1.00 100.29 174 GLN B C 1
ATOM 2733 O O . GLN B 1 174 ? 18.234 4.822 -0.095 1.00 103.55 174 GLN B O 1
ATOM 2739 N N . ASN B 1 175 ? 16.655 5.757 1.195 1.00 88.31 175 ASN B N 1
ATOM 2740 C CA . ASN B 1 175 ? 17.562 6.844 1.613 1.00 84.55 175 ASN B CA 1
ATOM 2741 C C . ASN B 1 175 ? 17.391 7.191 3.073 1.00 83.44 175 ASN B C 1
ATOM 2742 O O . ASN B 1 175 ? 16.387 6.866 3.686 1.00 92.50 175 ASN B O 1
ATOM 2747 N N . ALA B 1 176 ? 18.386 7.879 3.610 1.00 80.17 176 ALA B N 1
ATOM 2748 C CA . ALA B 1 176 ? 18.448 8.217 5.005 1.00 79.02 176 ALA B CA 1
ATOM 2749 C C . ALA B 1 176 ? 17.520 9.318 5.387 1.00 83.27 176 ALA B C 1
ATOM 2750 O O . ALA B 1 176 ? 17.408 9.565 6.548 1.00 90.59 176 ALA B O 1
ATOM 2752 N N . PHE B 1 177 ? 16.861 9.985 4.434 1.00 88.35 177 PHE B N 1
ATOM 2753 C CA . PHE B 1 177 ? 15.967 11.124 4.707 1.00 86.85 177 PHE B CA 1
ATOM 2754 C C . PHE B 1 177 ? 14.498 10.807 4.675 1.00 82.55 177 PHE B C 1
ATOM 2755 O O . PHE B 1 177 ? 13.689 11.676 4.997 1.00 85.45 177 PHE B O 1
ATOM 2763 N N . PHE B 1 178 ? 14.129 9.573 4.366 1.00 79.80 178 PHE B N 1
ATOM 2764 C CA . PHE B 1 178 ? 12.714 9.256 4.088 1.00 80.72 178 PHE B CA 1
ATOM 2765 C C . PHE B 1 178 ? 12.163 10.161 2.997 1.00 75.83 178 PHE B C 1
ATOM 2766 O O . PHE B 1 178 ? 11.014 10.610 3.037 1.00 77.26 178 PHE B O 1
ATOM 2774 N N . SER B 1 179 ? 13.020 10.428 2.026 1.00 75.13 179 SER B N 1
ATOM 2775 C CA . SER B 1 179 ? 12.710 11.308 0.897 1.00 72.48 179 SER B CA 1
ATOM 2776 C C . SER B 1 179 ? 12.028 10.510 -0.158 1.00 68.23 179 SER B C 1
ATOM 2777 O O . SER B 1 179 ? 12.620 9.581 -0.640 1.00 67.95 179 SER B O 1
ATOM 2780 N N . PRO B 1 180 ? 10.796 10.875 -0.535 1.00 67.33 180 PRO B N 1
ATOM 2781 C CA . PRO B 1 180 ? 10.132 10.117 -1.592 1.00 75.72 180 PRO B CA 1
ATOM 2782 C C . PRO B 1 180 ? 10.561 10.512 -3.012 1.00 83.45 180 PRO B C 1
ATOM 2783 O O . PRO B 1 180 ? 9.951 10.038 -3.975 1.00 86.76 180 PRO B O 1
ATOM 2787 N N . ASP B 1 181 ? 11.566 11.384 -3.127 1.00 85.63 181 ASP B N 1
ATOM 2788 C CA . ASP B 1 181 ? 12.170 11.707 -4.383 1.00 89.77 181 ASP B CA 1
ATOM 2789 C C . ASP B 1 181 ? 13.662 11.444 -4.266 1.00 86.53 181 ASP B C 1
ATOM 2790 O O . ASP B 1 181 ? 14.365 12.132 -3.535 1.00 85.28 181 ASP B O 1
ATOM 2795 N N . PRO B 1 182 ? 14.153 10.434 -4.993 1.00 86.67 182 PRO B N 1
ATOM 2796 C CA . PRO B 1 182 ? 15.581 10.115 -4.844 1.00 84.77 182 PRO B CA 1
ATOM 2797 C C . PRO B 1 182 ? 16.486 11.109 -5.548 1.00 81.29 182 PRO B C 1
ATOM 2798 O O . PRO B 1 182 ? 17.685 11.138 -5.267 1.00 77.19 182 PRO B O 1
ATOM 2802 N N . ASP B 1 183 ? 15.918 11.932 -6.424 1.00 85.53 183 ASP B N 1
ATOM 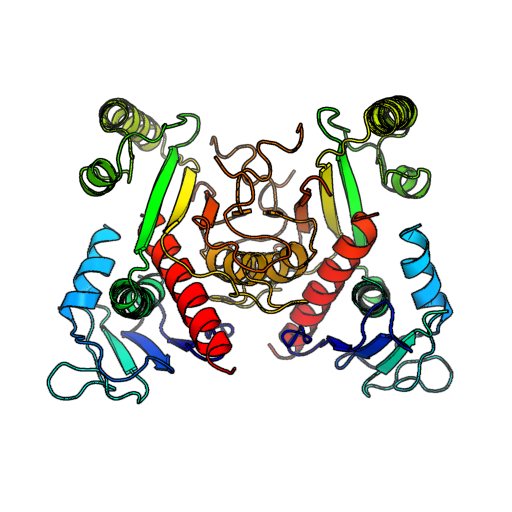2803 C CA . ASP B 1 183 ? 16.688 12.983 -7.088 1.00 95.31 183 ASP B CA 1
ATOM 2804 C C . ASP B 1 183 ? 17.020 14.174 -6.180 1.00 94.87 183 ASP B C 1
ATOM 2805 O O . ASP B 1 183 ? 17.951 14.923 -6.474 1.00 97.40 183 ASP B O 1
ATOM 2810 N N . LYS B 1 184 ? 16.285 14.319 -5.067 1.00 93.96 184 LYS B N 1
ATOM 2811 C CA . LYS B 1 184 ? 16.566 15.347 -4.062 1.00 90.51 184 LYS B CA 1
ATOM 2812 C C . LYS B 1 184 ? 17.653 14.975 -3.084 1.00 85.93 184 LYS B C 1
ATOM 2813 O O . LYS B 1 184 ? 18.143 15.853 -2.385 1.00 82.25 184 LYS B O 1
ATOM 2819 N N . VAL B 1 185 ? 18.023 13.694 -3.032 1.00 84.79 185 VAL B N 1
ATOM 2820 C CA . VAL B 1 185 ? 18.941 13.181 -2.000 1.00 86.49 185 VAL B CA 1
ATOM 2821 C C . VAL B 1 185 ? 20.342 13.846 -1.991 1.00 84.00 185 VAL B C 1
ATOM 2822 O O . VAL B 1 185 ? 20.857 14.176 -0.919 1.00 96.52 185 VAL B O 1
ATOM 2826 N N . PRO B 1 186 ? 20.941 14.080 -3.154 1.00 83.33 186 PRO B N 1
ATOM 2827 C CA . PRO B 1 186 ? 22.213 14.805 -3.136 1.00 83.08 186 PRO B CA 1
ATOM 2828 C C . PRO B 1 186 ? 22.146 16.231 -2.573 1.00 81.01 186 PRO B C 1
ATOM 2829 O O . PRO B 1 186 ? 23.011 16.611 -1.786 1.00 87.51 186 PRO B O 1
ATOM 2833 N N . GLU B 1 187 ? 21.109 16.975 -2.957 1.00 79.58 187 GLU B N 1
ATOM 2834 C CA . GLU B 1 187 ? 20.812 18.286 -2.370 1.00 80.46 187 GLU B CA 1
ATOM 2835 C C . GLU B 1 187 ? 20.574 18.198 -0.834 1.00 80.95 187 GLU B C 1
ATOM 2836 O O . GLU B 1 187 ? 21.126 18.982 -0.067 1.00 82.93 187 GLU B O 1
ATOM 2842 N N . LEU B 1 188 ? 19.755 17.244 -0.392 1.00 78.47 188 LEU B N 1
ATOM 2843 C CA . LEU B 1 188 ? 19.448 17.056 1.013 1.00 75.22 188 LEU B CA 1
ATOM 2844 C C . LEU B 1 188 ? 20.656 16.735 1.816 1.00 76.44 188 LEU B C 1
ATOM 2845 O O . LEU B 1 188 ? 20.729 17.150 2.950 1.00 82.09 188 LEU B O 1
ATOM 2850 N N . GLU B 1 189 ? 21.554 15.930 1.261 1.00 80.21 189 GLU B N 1
ATOM 2851 C CA . GLU B 1 189 ? 22.854 15.664 1.920 1.00 92.75 189 GLU B CA 1
ATOM 2852 C C . GLU B 1 189 ? 23.768 16.804 2.091 1.00 104.22 189 GLU B C 1
ATOM 2853 O O . GLU B 1 189 ? 24.243 16.974 3.163 1.00 130.13 189 GLU B O 1
ATOM 2859 N N . ALA B 1 190 ? 24.040 17.587 1.096 1.00 101.30 190 ALA B N 1
ATOM 2860 C CA . ALA B 1 190 ? 24.830 18.845 1.058 1.00 95.22 190 ALA B CA 1
ATOM 2861 C C . ALA B 1 190 ? 24.174 19.924 1.837 1.00 98.59 190 ALA B C 1
ATOM 2862 O O . ALA B 1 190 ? 24.907 20.681 2.405 1.00 103.52 190 ALA B O 1
ATOM 2864 N N . TYR B 1 191 ? 22.840 19.985 1.908 1.00 93.93 191 TYR B N 1
ATOM 2865 C CA . TYR B 1 191 ? 22.211 20.880 2.861 1.00 94.78 191 TYR B CA 1
ATOM 2866 C C . TYR B 1 191 ? 22.744 20.344 4.193 1.00 97.86 191 TYR B C 1
ATOM 2867 O O . TYR B 1 191 ? 23.207 21.127 5.054 1.00 104.51 191 TYR B O 1
ATOM 2876 N N . MET B 1 192 ? 22.816 19.031 4.387 1.00 108.27 192 MET B N 1
ATOM 2877 C CA . MET B 1 192 ? 23.151 18.600 5.769 1.00 113.88 192 MET B CA 1
ATOM 2878 C C . MET B 1 192 ? 24.565 18.969 6.330 1.00 119.36 192 MET B C 1
ATOM 2879 O O . MET B 1 192 ? 24.707 19.210 7.516 1.00 123.51 192 MET B O 1
ATOM 2884 N N . ASP B 1 193 ? 25.568 19.038 5.455 1.00 122.76 193 ASP B N 1
ATOM 2885 C CA . ASP B 1 193 ? 26.960 19.298 5.716 1.00 125.79 193 ASP B CA 1
ATOM 2886 C C . ASP B 1 193 ? 27.059 20.847 5.580 1.00 130.46 193 ASP B C 1
ATOM 2887 O O . ASP B 1 193 ? 28.152 21.422 5.572 1.00 147.49 193 ASP B O 1
ATOM 2892 N N . GLN B 1 194 ? 25.933 21.538 5.407 1.00 134.90 194 GLN B N 1
ATOM 2893 C CA . GLN B 1 194 ? 25.987 22.967 5.479 1.00 138.09 194 GLN B CA 1
ATOM 2894 C C . GLN B 1 194 ? 25.599 23.273 6.912 1.00 136.44 194 GLN B C 1
ATOM 2895 O O . GLN B 1 194 ? 26.196 24.084 7.558 1.00 142.45 194 GLN B O 1
ATOM 2901 N N . LEU B 1 195 ? 24.567 22.584 7.405 1.00 127.94 195 LEU B N 1
ATOM 2902 C CA . LEU B 1 195 ? 24.135 22.717 8.803 1.00 127.13 195 LEU B CA 1
ATOM 2903 C C . LEU B 1 195 ? 25.190 22.183 9.792 1.00 124.06 195 LEU B C 1
ATOM 2904 O O . LEU B 1 195 ? 25.475 22.807 10.814 1.00 126.75 195 LEU B O 1
ATOM 2909 N N . ARG B 1 196 ? 25.756 21.021 9.464 1.00 124.18 196 ARG B N 1
ATOM 2910 C CA . ARG B 1 196 ? 26.814 20.368 10.235 1.00 126.25 196 ARG B CA 1
ATOM 2911 C C . ARG B 1 196 ? 28.100 21.242 10.357 1.00 125.61 196 ARG B C 1
ATOM 2912 O O . ARG B 1 196 ? 28.752 21.275 11.379 1.00 125.80 196 ARG B O 1
ATOM 2920 N N . ARG B 1 197 ? 28.422 21.966 9.325 1.00 129.84 197 ARG B N 1
ATOM 2921 C CA . ARG B 1 197 ? 29.437 22.987 9.376 1.00 138.66 197 ARG B CA 1
ATOM 2922 C C . ARG B 1 197 ? 29.111 24.090 10.437 1.00 142.21 197 ARG B C 1
ATOM 2923 O O . ARG B 1 197 ? 29.959 24.451 11.254 1.00 151.88 197 ARG B O 1
ATOM 2931 N N . ASP B 1 198 ? 27.879 24.608 10.404 1.00 141.43 198 ASP B N 1
ATOM 2932 C CA . ASP B 1 198 ? 27.448 25.766 11.224 1.00 137.17 198 ASP B CA 1
ATOM 2933 C C . ASP B 1 198 ? 26.929 25.416 12.623 1.00 134.99 198 ASP B C 1
ATOM 2934 O O . ASP B 1 198 ? 26.521 26.307 13.347 1.00 128.94 198 ASP B O 1
ATOM 2939 N N . GLN B 1 199 ? 26.917 24.124 12.973 1.00 139.53 199 GLN B N 1
ATOM 2940 C CA . GLN B 1 199 ? 26.428 23.592 14.262 1.00 144.18 199 GLN B CA 1
ATOM 2941 C C . GLN B 1 199 ? 24.967 23.810 14.597 1.00 141.87 199 GLN B C 1
ATOM 2942 O O . GLN B 1 199 ? 24.481 23.295 15.625 1.00 142.24 199 GLN B O 1
ATOM 2948 N N . ASP B 1 200 ? 24.267 24.536 13.727 1.00 142.35 200 ASP B N 1
ATOM 2949 C CA . ASP B 1 200 ? 22.838 24.815 13.876 1.00 149.24 200 ASP B CA 1
ATOM 2950 C C . ASP B 1 200 ? 21.965 23.767 13.171 1.00 141.37 200 ASP B C 1
ATOM 2951 O O . ASP B 1 200 ? 22.421 23.083 12.254 1.00 128.19 200 ASP B O 1
ATOM 2956 N N . SER B 1 201 ? 20.713 23.649 13.607 1.00 134.33 201 SER B N 1
ATOM 2957 C CA . SER B 1 201 ? 19.770 22.711 13.041 1.00 123.56 201 SER B CA 1
ATOM 2958 C C . SER B 1 201 ? 18.605 23.522 12.540 1.00 113.14 201 SER B C 1
ATOM 2959 O O . SER B 1 201 ? 18.538 24.780 12.664 1.00 121.59 201 SER B O 1
ATOM 2962 N N . VAL B 1 202 ? 17.726 22.781 11.863 1.00 104.84 202 VAL B N 1
ATOM 2963 C CA . VAL B 1 202 ? 16.512 23.280 11.229 1.00 106.69 202 VAL B CA 1
ATOM 2964 C C . VAL B 1 202 ? 15.402 22.226 11.290 1.00 97.35 202 VAL B C 1
ATOM 2965 O O . VAL B 1 202 ? 15.661 21.045 11.522 1.00 89.57 202 VAL B O 1
ATOM 2969 N N . GLY B 1 203 ? 14.168 22.671 11.080 1.00 92.44 203 GLY B N 1
ATOM 2970 C CA . GLY B 1 203 ? 12.981 21.832 11.134 1.00 90.01 203 GLY B CA 1
ATOM 2971 C C . GLY B 1 203 ? 12.739 20.977 9.926 1.00 91.23 203 GLY B C 1
ATOM 2972 O O . GLY B 1 203 ? 13.529 20.960 9.007 1.00 93.12 203 GLY B O 1
ATOM 2973 N N . ALA B 1 204 ? 11.583 20.311 9.919 1.00 87.54 204 ALA B N 1
ATOM 2974 C CA . ALA B 1 204 ? 11.148 19.431 8.830 1.00 79.43 204 ALA B CA 1
ATOM 2975 C C . ALA B 1 204 ? 9.640 19.241 8.836 1.00 76.26 204 ALA B C 1
ATOM 2976 O O . ALA B 1 204 ? 8.964 19.587 9.782 1.00 72.97 204 ALA B O 1
ATOM 2978 N N . LYS B 1 205 ? 9.130 18.689 7.756 1.00 76.55 205 LYS B N 1
ATOM 2979 C CA . LYS B 1 205 ? 7.732 18.354 7.639 1.00 80.07 205 LYS B CA 1
ATOM 2980 C C . LYS B 1 205 ? 7.661 16.895 7.236 1.00 74.76 205 LYS B C 1
ATOM 2981 O O . LYS B 1 205 ? 8.130 16.544 6.177 1.00 75.45 205 LYS B O 1
ATOM 2987 N N . ILE B 1 206 ? 7.066 16.074 8.094 1.00 70.45 206 ILE B N 1
ATOM 2988 C CA . ILE B 1 206 ? 6.767 14.673 7.847 1.00 68.74 206 ILE B CA 1
ATOM 2989 C C . ILE B 1 206 ? 5.302 14.528 7.421 1.00 73.95 206 ILE B C 1
ATOM 2990 O O . ILE B 1 206 ? 4.393 15.257 7.901 1.00 73.61 206 ILE B O 1
ATOM 2995 N N . THR B 1 207 ? 5.095 13.580 6.505 1.00 71.20 207 THR B N 1
ATOM 2996 C CA . THR B 1 207 ? 3.784 13.230 6.028 1.00 74.34 207 THR B CA 1
ATOM 2997 C C . THR B 1 207 ? 3.549 11.761 6.313 1.00 72.68 207 THR B C 1
ATOM 2998 O O . THR B 1 207 ? 4.343 10.933 5.932 1.00 72.40 207 THR B O 1
ATOM 3002 N N . VAL B 1 208 ? 2.457 11.469 6.984 1.00 71.79 208 VAL B N 1
ATOM 3003 C CA . VAL B 1 208 ? 2.105 10.135 7.365 1.00 71.84 208 VAL B CA 1
ATOM 3004 C C . VAL B 1 208 ? 0.770 9.821 6.692 1.00 70.25 208 VAL B C 1
ATOM 3005 O O . VAL B 1 208 ? -0.167 10.592 6.784 1.00 70.96 208 VAL B O 1
ATOM 3009 N N . VAL B 1 209 ? 0.685 8.656 6.065 1.00 66.05 209 VAL B N 1
ATOM 3010 C CA . VAL B 1 209 ? -0.462 8.271 5.264 1.00 67.92 209 VAL B CA 1
ATOM 3011 C C . VAL B 1 209 ? -0.924 6.865 5.671 1.00 69.99 209 VAL B C 1
ATOM 3012 O O . VAL B 1 209 ? -0.099 5.954 5.778 1.00 70.91 209 VAL B O 1
ATOM 3016 N N . ALA B 1 210 ? -2.234 6.670 5.826 1.00 70.19 210 ALA B N 1
ATOM 3017 C CA . ALA B 1 210 ? -2.785 5.367 6.100 1.00 70.57 210 ALA B CA 1
ATOM 3018 C C . ALA B 1 210 ? -3.722 5.064 4.999 1.00 72.95 210 ALA B C 1
ATOM 3019 O O . ALA B 1 210 ? -4.657 5.832 4.771 1.00 73.36 210 ALA B O 1
ATOM 3021 N N . GLU B 1 211 ? -3.509 3.911 4.369 1.00 79.80 211 GLU B N 1
ATOM 3022 C CA . GLU B 1 211 ? -4.327 3.431 3.245 1.00 83.22 211 GLU B CA 1
ATOM 3023 C C . GLU B 1 211 ? -5.116 2.203 3.667 1.00 82.54 211 GLU B C 1
ATOM 3024 O O . GLU B 1 211 ? -4.671 1.428 4.516 1.00 80.86 211 GLU B O 1
ATOM 3030 N N . GLY B 1 212 ? -6.310 2.062 3.096 1.00 80.18 212 GLY B N 1
ATOM 3031 C CA . GLY B 1 212 ? -7.163 0.915 3.327 1.00 76.23 212 GLY B CA 1
ATOM 3032 C C . GLY B 1 212 ? -8.084 0.997 4.490 1.00 75.14 212 GLY B C 1
ATOM 3033 O O . GLY B 1 212 ? -8.742 0.051 4.789 1.00 77.70 212 GLY B O 1
ATOM 3034 N N . VAL B 1 213 ? -8.022 2.090 5.237 1.00 79.53 213 VAL B N 1
ATOM 3035 C CA . VAL B 1 213 ? -8.870 2.208 6.409 1.00 78.05 213 VAL B CA 1
ATOM 3036 C C . VAL B 1 213 ? -10.325 2.296 5.994 1.00 76.53 213 VAL B C 1
ATOM 3037 O O . VAL B 1 213 ? -10.668 3.034 5.070 1.00 79.88 213 VAL B O 1
ATOM 3041 N N . PRO B 1 214 ? -11.187 1.546 6.671 1.00 78.83 214 PRO B N 1
ATOM 3042 C CA . PRO B 1 214 ? -12.613 1.628 6.344 1.00 80.50 214 PRO B CA 1
ATOM 3043 C C . PRO B 1 214 ? -13.272 2.910 6.842 1.00 79.41 214 PRO B C 1
ATOM 3044 O O . PRO B 1 214 ? -12.744 3.594 7.731 1.00 79.12 214 PRO B O 1
ATOM 3048 N N . PRO B 1 215 ? -14.430 3.223 6.271 1.00 85.97 215 PRO B N 1
ATOM 3049 C CA . PRO B 1 215 ? -15.224 4.352 6.774 1.00 87.00 215 PRO B CA 1
ATOM 3050 C C . PRO B 1 215 ? -15.885 3.953 8.061 1.00 86.03 215 PRO B C 1
ATOM 3051 O O . PRO B 1 215 ? -16.172 2.793 8.252 1.00 89.12 215 PRO B O 1
ATOM 3055 N N . GLY B 1 216 ? -16.104 4.901 8.952 1.00 90.83 216 GLY B N 1
ATOM 3056 C CA . GLY B 1 216 ? -16.770 4.642 10.231 1.00 89.28 216 GLY B CA 1
ATOM 3057 C C . GLY B 1 216 ? -15.917 4.863 11.461 1.00 92.39 216 GLY B C 1
ATOM 3058 O O . GLY B 1 216 ? -16.470 5.030 12.536 1.00 104.04 216 GLY B O 1
ATOM 3059 N N . LEU B 1 217 ? -14.589 4.918 11.331 1.00 88.49 217 LEU B N 1
ATOM 3060 C CA . LEU B 1 217 ? -13.723 5.181 12.489 1.00 87.52 217 LEU B CA 1
ATOM 3061 C C . LEU B 1 217 ? -13.814 6.613 12.999 1.00 85.05 217 LEU B C 1
ATOM 3062 O O . LEU B 1 217 ? -13.700 7.567 12.224 1.00 81.03 217 LEU B O 1
ATOM 3067 N N . GLY B 1 218 ? -13.944 6.742 14.311 1.00 86.11 218 GLY B N 1
ATOM 3068 C CA . GLY B 1 218 ? -14.052 8.036 14.958 1.00 87.98 218 GLY B CA 1
ATOM 3069 C C . GLY B 1 218 ? -15.268 8.087 15.850 1.00 88.25 218 GLY B C 1
ATOM 3070 O O . GLY B 1 218 ? -16.306 7.520 15.545 1.00 91.51 218 GLY B O 1
ATOM 3071 N N . GLU B 1 219 ? -15.104 8.778 16.964 1.00 92.45 219 GLU B N 1
ATOM 3072 C CA . GLU B 1 219 ? -16.116 8.858 17.973 1.00 97.41 219 GLU B CA 1
ATOM 3073 C C . GLU B 1 219 ? -16.380 10.297 18.446 1.00 90.37 219 GLU B C 1
ATOM 3074 O O . GLU B 1 219 ? -15.806 10.736 19.437 1.00 79.32 219 GLU B O 1
ATOM 3080 N N . PRO B 1 220 ? -17.240 11.041 17.719 1.00 90.75 220 PRO B N 1
ATOM 3081 C CA . PRO B 1 220 ? -17.615 12.389 18.143 1.00 89.61 220 PRO B CA 1
ATOM 3082 C C . PRO B 1 220 ? -18.291 12.382 19.486 1.00 88.38 220 PRO B C 1
ATOM 3083 O O . PRO B 1 220 ? -18.844 11.353 19.852 1.00 87.87 220 PRO B O 1
ATOM 3087 N N . ILE B 1 221 ? -18.269 13.466 20.247 1.00 89.24 221 ILE B N 1
ATOM 3088 C CA . ILE B 1 221 ? -17.756 14.771 19.900 1.00 91.59 221 ILE B CA 1
ATOM 3089 C C . ILE B 1 221 ? -16.248 14.956 20.151 1.00 84.67 221 ILE B C 1
ATOM 3090 O O . ILE B 1 221 ? -15.534 15.608 19.374 1.00 80.27 221 ILE B O 1
ATOM 3095 N N . PHE B 1 222 ? -15.780 14.429 21.273 1.00 84.25 222 PHE B N 1
ATOM 3096 C CA . PHE B 1 222 ? -14.425 14.707 21.761 1.00 83.89 222 PHE B CA 1
ATOM 3097 C C . PHE B 1 222 ? -13.382 13.746 21.264 1.00 83.00 222 PHE B C 1
ATOM 3098 O O . PHE B 1 222 ? -12.214 14.136 21.224 1.00 84.67 222 PHE B O 1
ATOM 3106 N N . ASP B 1 223 ? -13.780 12.532 20.873 1.00 82.31 223 ASP B N 1
ATOM 3107 C CA . ASP B 1 223 ? -12.806 11.516 20.429 1.00 86.65 223 ASP B CA 1
ATOM 3108 C C . ASP B 1 223 ? -12.893 11.229 18.915 1.00 81.23 223 ASP B C 1
ATOM 3109 O O . ASP B 1 223 ? -12.876 10.082 18.480 1.00 76.79 223 ASP B O 1
ATOM 3114 N N . ARG B 1 224 ? -12.935 12.335 18.169 1.00 80.05 224 ARG B N 1
ATOM 3115 C CA . ARG B 1 224 ? -12.974 12.356 16.712 1.00 76.77 224 ARG B CA 1
ATOM 3116 C C . ARG B 1 224 ? -11.652 11.796 16.210 1.00 77.14 224 ARG B C 1
ATOM 3117 O O . ARG B 1 224 ? -10.615 11.927 16.868 1.00 84.64 224 ARG B O 1
ATOM 3125 N N . LEU B 1 225 ? -11.669 11.185 15.035 1.00 74.46 225 LEU B N 1
ATOM 3126 C CA . LEU B 1 225 ? -10.461 10.530 14.573 1.00 72.97 225 LEU B CA 1
ATOM 3127 C C . LEU B 1 225 ? -9.294 11.487 14.345 1.00 74.09 225 LEU B C 1
ATOM 3128 O O . LEU B 1 225 ? -8.165 11.166 14.721 1.00 76.32 225 LEU B O 1
ATOM 3133 N N . ASP B 1 226 ? -9.561 12.649 13.739 1.00 78.23 226 ASP B N 1
ATOM 3134 C CA . ASP B 1 226 ? -8.527 13.719 13.536 1.00 78.55 226 ASP B CA 1
ATOM 3135 C C . ASP B 1 226 ? -7.975 14.229 14.880 1.00 75.16 226 ASP B C 1
ATOM 3136 O O . ASP B 1 226 ? -6.790 14.479 15.020 1.00 77.06 226 ASP B O 1
ATOM 3141 N N . ALA B 1 227 ? -8.852 14.347 15.866 1.00 72.45 227 ALA B N 1
ATOM 3142 C CA . ALA B 1 227 ? -8.469 14.755 17.203 1.00 72.82 227 ALA B CA 1
ATOM 3143 C C . ALA B 1 227 ? -7.600 13.758 17.924 1.00 69.48 227 ALA B C 1
ATOM 3144 O O . ALA B 1 227 ? -6.665 14.171 18.562 1.00 70.24 227 ALA B O 1
ATOM 3146 N N . GLU B 1 228 ? -7.946 12.470 17.883 1.00 69.79 228 GLU B N 1
ATOM 3147 C CA . GLU B 1 228 ? -7.156 11.430 18.556 1.00 72.63 228 GLU B CA 1
ATOM 3148 C C . GLU B 1 228 ? -5.784 11.254 17.857 1.00 71.00 228 GLU B C 1
ATOM 3149 O O . GLU B 1 228 ? -4.780 10.984 18.528 1.00 71.03 228 GLU B O 1
ATOM 3155 N N . LEU B 1 229 ? -5.744 11.414 16.529 1.00 67.96 229 LEU B N 1
ATOM 3156 C CA . LEU B 1 229 ? -4.474 11.489 15.795 1.00 67.29 229 LEU B CA 1
ATOM 3157 C C . LEU B 1 229 ? -3.602 12.704 16.177 1.00 67.42 229 LEU B C 1
ATOM 3158 O O . LEU B 1 229 ? -2.385 12.625 16.251 1.00 68.71 229 LEU B O 1
ATOM 3163 N N . ALA B 1 230 ? -4.231 13.844 16.388 1.00 66.82 230 ALA B N 1
ATOM 3164 C CA . ALA B 1 230 ? -3.507 15.035 16.731 1.00 64.77 230 ALA B CA 1
ATOM 3165 C C . ALA B 1 230 ? -2.879 14.868 18.105 1.00 67.79 230 ALA B C 1
ATOM 3166 O O . ALA B 1 230 ? -1.747 15.229 18.300 1.00 71.31 230 ALA B O 1
ATOM 3168 N N . HIS B 1 231 ? -3.618 14.301 19.058 1.00 68.74 231 HIS B N 1
ATOM 3169 C CA . HIS B 1 231 ? -3.095 13.980 20.381 1.00 70.36 231 HIS B CA 1
ATOM 3170 C C . HIS B 1 231 ? -1.847 13.095 20.267 1.00 72.21 231 HIS B C 1
ATOM 3171 O O . HIS B 1 231 ? -0.815 13.414 20.851 1.00 73.70 231 HIS B O 1
ATOM 3178 N N . ALA B 1 232 ? -1.968 11.969 19.556 1.00 69.86 232 ALA B N 1
ATOM 3179 C CA . ALA B 1 232 ? -0.906 10.990 19.488 1.00 70.41 232 ALA B CA 1
ATOM 3180 C C . ALA B 1 232 ? 0.339 11.496 18.739 1.00 65.05 232 ALA B C 1
ATOM 3181 O O . ALA B 1 232 ? 1.464 11.225 19.112 1.00 65.85 232 ALA B O 1
ATOM 3183 N N . LEU B 1 233 ? 0.137 12.237 17.691 1.00 65.19 233 LEU B N 1
ATOM 3184 C CA . LEU B 1 233 ? 1.262 12.762 16.918 1.00 66.58 233 LEU B CA 1
ATOM 3185 C C . LEU B 1 233 ? 1.919 13.922 17.620 1.00 66.70 233 LEU B C 1
ATOM 3186 O O . LEU B 1 233 ? 3.136 14.015 17.632 1.00 68.44 233 LEU B O 1
ATOM 3191 N N . MET B 1 234 ? 1.109 14.804 18.199 1.00 65.25 234 MET B N 1
ATOM 3192 C CA . MET B 1 234 ? 1.595 15.991 18.843 1.00 66.82 234 MET B CA 1
ATOM 3193 C C . MET B 1 234 ? 2.328 15.621 20.141 1.00 67.51 234 MET B C 1
ATOM 3194 O O . MET B 1 234 ? 3.172 16.430 20.641 1.00 72.23 234 MET B O 1
ATOM 3199 N N . SER B 1 235 ? 2.112 14.384 20.625 1.00 62.36 235 SER B N 1
ATOM 3200 C CA . SER B 1 235 ? 2.827 13.893 21.786 1.00 61.26 235 SER B CA 1
ATOM 3201 C C . SER B 1 235 ? 4.297 13.643 21.528 1.00 61.42 235 SER B C 1
ATOM 3202 O O . SER B 1 235 ? 5.079 13.629 22.458 1.00 60.12 235 SER B O 1
ATOM 3205 N N . ILE B 1 236 ? 4.677 13.433 20.269 1.00 66.73 236 ILE B N 1
ATOM 3206 C CA . ILE B 1 236 ? 6.099 13.332 19.866 1.00 68.07 236 ILE B CA 1
ATOM 3207 C C . ILE B 1 236 ? 6.711 14.678 20.168 1.00 69.30 236 ILE B C 1
ATOM 3208 O O . ILE B 1 236 ? 6.095 15.752 19.950 1.00 72.74 236 ILE B O 1
ATOM 3213 N N . ASN B 1 237 ? 7.904 14.635 20.718 1.00 73.14 237 ASN B N 1
ATOM 3214 C CA . ASN B 1 237 ? 8.479 15.856 21.232 1.00 77.94 237 ASN B CA 1
ATOM 3215 C C . ASN B 1 237 ? 8.795 16.902 20.159 1.00 75.19 237 ASN B C 1
ATOM 3216 O O . ASN B 1 237 ? 8.514 18.087 20.315 1.00 75.47 237 ASN B O 1
ATOM 3221 N N . ALA B 1 238 ? 9.412 16.466 19.090 1.00 73.11 238 ALA B N 1
ATOM 3222 C CA . ALA B 1 238 ? 9.738 17.380 18.006 1.00 77.60 238 ALA B CA 1
ATOM 3223 C C . ALA B 1 238 ? 8.510 18.059 17.360 1.00 72.53 238 ALA B C 1
ATOM 3224 O O . ALA B 1 238 ? 8.637 19.165 16.838 1.00 72.67 238 ALA B O 1
ATOM 3226 N N . VAL B 1 239 ? 7.364 17.378 17.388 1.00 69.11 239 VAL B N 1
ATOM 3227 C CA . VAL B 1 239 ? 6.136 17.810 16.714 1.00 69.46 239 VAL B CA 1
ATOM 3228 C C . VAL B 1 239 ? 5.523 19.021 17.363 1.00 68.12 239 VAL B C 1
ATOM 3229 O O . VAL B 1 239 ? 5.086 18.924 18.511 1.00 83.74 239 VAL B O 1
ATOM 3233 N N . LYS B 1 240 ? 5.466 20.127 16.618 1.00 71.95 240 LYS B N 1
ATOM 3234 C CA . LYS B 1 240 ? 4.800 21.387 17.033 1.00 74.58 240 LYS B CA 1
ATOM 3235 C C . LYS B 1 240 ? 3.498 21.688 16.295 1.00 72.08 240 LYS B C 1
ATOM 3236 O O . LYS B 1 240 ? 2.831 22.660 16.607 1.00 69.57 240 LYS B O 1
ATOM 3242 N N . GLY B 1 241 ? 3.156 20.893 15.289 1.00 72.58 241 GLY B N 1
ATOM 3243 C CA . GLY B 1 241 ? 1.975 21.167 14.470 1.00 73.64 241 GLY B CA 1
ATOM 3244 C C . GLY B 1 241 ? 1.469 19.910 13.783 1.00 72.95 241 GLY B C 1
ATOM 3245 O O . GLY B 1 241 ? 2.272 19.075 13.356 1.00 72.08 241 GLY B O 1
ATOM 3246 N N . VAL B 1 242 ? 0.136 19.756 13.735 1.00 75.20 242 VAL B N 1
ATOM 3247 C CA . VAL B 1 242 ? -0.535 18.678 13.034 1.00 74.37 242 VAL B CA 1
ATOM 3248 C C . VAL B 1 242 ? -1.649 19.191 12.123 1.00 76.46 242 VAL B C 1
ATOM 3249 O O . VAL B 1 242 ? -2.444 20.028 12.522 1.00 76.66 242 VAL B O 1
ATOM 3253 N N . GLU B 1 243 ? -1.698 18.658 10.907 1.00 77.73 243 GLU B N 1
ATOM 3254 C CA . GLU B 1 243 ? -2.741 18.934 9.919 1.00 76.83 243 GLU B CA 1
ATOM 3255 C C . GLU B 1 243 ? -3.312 17.604 9.478 1.00 72.47 243 GLU B C 1
ATOM 3256 O O . GLU B 1 243 ? -2.542 16.688 9.162 1.00 73.13 243 GLU B O 1
ATOM 3262 N N . ILE B 1 244 ? -4.619 17.504 9.379 1.00 69.12 244 ILE B N 1
ATOM 3263 C CA . ILE B 1 244 ? -5.201 16.458 8.577 1.00 75.87 244 ILE B CA 1
ATOM 3264 C C . ILE B 1 244 ? -5.577 17.087 7.218 1.00 79.29 244 ILE B C 1
ATOM 3265 O O . ILE B 1 244 ? -6.278 18.101 7.155 1.00 81.91 244 ILE B O 1
ATOM 3270 N N . GLY B 1 245 ? -5.090 16.468 6.139 1.00 80.99 245 GLY B N 1
ATOM 3271 C CA . GLY B 1 245 ? -5.299 16.957 4.804 1.00 79.10 245 GLY B CA 1
ATOM 3272 C C . GLY B 1 245 ? -4.464 18.178 4.519 1.00 82.25 245 GLY B C 1
ATOM 3273 O O . GLY B 1 245 ? -3.400 18.394 5.126 1.00 78.88 245 GLY B O 1
ATOM 3274 N N . ALA B 1 246 ? -4.959 18.978 3.591 1.00 86.65 246 ALA B N 1
ATOM 3275 C CA . ALA B 1 246 ? -4.238 20.183 3.150 1.00 91.04 246 ALA B CA 1
ATOM 3276 C C . ALA B 1 246 ? -3.942 21.132 4.336 1.00 91.00 246 ALA B C 1
ATOM 3277 O O . ALA B 1 246 ? -2.838 21.645 4.461 1.00 88.36 246 ALA B O 1
ATOM 3279 N N . GLY B 1 247 ? -4.939 21.356 5.192 1.00 87.13 247 GLY B N 1
ATOM 3280 C CA . GLY B 1 247 ? -4.745 22.165 6.390 1.00 87.26 247 GLY B CA 1
ATOM 3281 C C . GLY B 1 247 ? -4.313 23.605 6.139 1.00 86.16 247 GLY B C 1
ATOM 3282 O O . GLY B 1 247 ? -4.874 24.296 5.308 1.00 94.91 247 GLY B O 1
ATOM 3283 N N . PHE B 1 248 ? -3.315 24.045 6.894 1.00 88.23 248 PHE B N 1
ATOM 3284 C CA . PHE B 1 248 ? -2.824 25.424 6.857 1.00 88.13 248 PHE B CA 1
ATOM 3285 C C . PHE B 1 248 ? -2.438 25.854 5.476 1.00 93.55 248 PHE B C 1
ATOM 3286 O O . PHE B 1 248 ? -2.718 27.008 5.143 1.00 105.67 248 PHE B O 1
ATOM 3294 N N . ALA B 1 249 ? -1.888 24.972 4.651 1.00 98.58 249 ALA B N 1
ATOM 3295 C CA . ALA B 1 249 ? -1.448 25.360 3.307 1.00 103.37 249 ALA B CA 1
ATOM 3296 C C . ALA B 1 249 ? -2.513 25.929 2.359 1.00 102.60 249 ALA B C 1
ATOM 3297 O O . ALA B 1 249 ? -2.225 26.525 1.403 1.00 99.99 249 ALA B O 1
ATOM 3299 N N . SER B 1 250 ? -3.769 25.701 2.625 1.00 101.89 250 SER B N 1
ATOM 3300 C CA . SER B 1 250 ? -4.875 25.980 1.724 1.00 108.90 250 SER B CA 1
ATOM 3301 C C . SER B 1 250 ? -5.962 26.640 2.538 1.00 115.91 250 SER B C 1
ATOM 3302 O O . SER B 1 250 ? -7.085 26.344 2.284 1.00 115.06 250 SER B O 1
ATOM 3305 N N . ILE B 1 251 ? -5.604 27.595 3.406 1.00 120.84 251 ILE B N 1
ATOM 3306 C CA . ILE B 1 251 ? -6.599 28.398 4.120 1.00 124.69 251 ILE B CA 1
ATOM 3307 C C . ILE B 1 251 ? -7.300 29.182 3.005 1.00 121.89 251 ILE B C 1
ATOM 3308 O O . ILE B 1 251 ? -8.527 29.270 2.965 1.00 123.82 251 ILE B O 1
ATOM 3313 N N . ALA B 1 252 ? -6.494 29.746 2.100 1.00 117.40 252 ALA B N 1
ATOM 3314 C CA . ALA B 1 252 ? -7.013 30.392 0.831 1.00 124.18 252 ALA B CA 1
ATOM 3315 C C . ALA B 1 252 ? -7.680 29.541 -0.338 1.00 130.98 252 ALA B C 1
ATOM 3316 O O . ALA B 1 252 ? -7.213 29.516 -1.471 1.00 123.25 252 ALA B O 1
ATOM 3318 N N . GLN B 1 253 ? -8.817 28.924 -0.017 1.00 138.09 253 GLN B N 1
ATOM 3319 C CA . GLN B 1 253 ? -9.541 27.902 -0.842 1.00 140.66 253 GLN B CA 1
ATOM 3320 C C . GLN B 1 253 ? -11.006 28.156 -0.410 1.00 133.99 253 GLN B C 1
ATOM 3321 O O . GLN B 1 253 ? -11.976 28.119 -1.164 1.00 118.79 253 GLN B O 1
ATOM 3327 C CA . SER B 1 269 ? -7.557 14.097 -5.042 1.00 136.64 269 SER B CA 1
ATOM 3328 C C . SER B 1 269 ? -8.388 14.731 -3.937 1.00 145.70 269 SER B C 1
ATOM 3329 O O . SER B 1 269 ? -9.320 15.499 -4.213 1.00 141.50 269 SER B O 1
ATOM 3332 N N . ASN B 1 270 ? -8.054 14.396 -2.689 1.00 144.22 270 ASN B N 1
ATOM 3333 C CA . ASN B 1 270 ? -8.950 14.705 -1.562 1.00 137.00 270 ASN B CA 1
ATOM 3334 C C . ASN B 1 270 ? -8.213 15.494 -0.512 1.00 130.79 270 ASN B C 1
ATOM 3335 O O . ASN B 1 270 ? -7.149 15.094 -0.084 1.00 127.63 270 ASN B O 1
ATOM 3340 N N . ASN B 1 271 ? -8.660 16.712 -0.308 1.00 133.00 271 ASN B N 1
ATOM 3341 C CA . ASN B 1 271 ? -8.064 17.549 0.682 1.00 130.01 271 ASN B CA 1
ATOM 3342 C C . ASN B 1 271 ? -9.177 17.560 1.656 1.00 122.07 271 ASN B C 1
ATOM 3343 O O . ASN B 1 271 ? -10.158 18.256 1.439 1.00 143.93 271 ASN B O 1
ATOM 3348 N N . ALA B 1 272 ? -8.876 16.933 2.781 1.00 101.24 272 ALA B N 1
ATOM 3349 C CA . ALA B 1 272 ? -9.686 16.588 3.960 1.00 94.44 272 ALA B CA 1
ATOM 3350 C C . ALA B 1 272 ? -9.020 15.424 4.679 1.00 90.33 272 ALA B C 1
ATOM 3351 O O . ALA B 1 272 ? -9.424 15.094 5.770 1.00 87.09 272 ALA B O 1
ATOM 3353 N N . GLY B 1 273 ? -8.057 14.753 4.060 1.00 81.60 273 GLY B N 1
ATOM 3354 C CA . GLY B 1 273 ? -7.310 13.705 4.692 1.00 72.40 273 GLY B CA 1
ATOM 3355 C C . GLY B 1 273 ? -8.003 12.415 4.950 1.00 71.44 273 GLY B C 1
ATOM 3356 O O . GLY B 1 273 ? -7.436 11.576 5.591 1.00 77.16 273 GLY B O 1
ATOM 3357 N N . GLY B 1 274 ? -9.170 12.204 4.384 1.00 71.53 274 GLY B N 1
ATOM 3358 C CA . GLY B 1 274 ? -9.887 10.984 4.628 1.00 69.96 274 GLY B CA 1
ATOM 3359 C C . GLY B 1 274 ? -10.747 11.097 5.846 1.00 71.67 274 GLY B C 1
ATOM 3360 O O . GLY B 1 274 ? -11.326 10.128 6.282 1.00 75.52 274 GLY B O 1
ATOM 3361 N N . ILE B 1 275 ? -10.844 12.288 6.402 1.00 73.10 275 ILE B N 1
ATOM 3362 C CA . ILE B 1 275 ? -11.673 12.447 7.587 1.00 77.00 275 ILE B CA 1
ATOM 3363 C C . ILE B 1 275 ? -12.706 13.551 7.376 1.00 79.17 275 ILE B C 1
ATOM 3364 O O . ILE B 1 275 ? -12.351 14.660 7.077 1.00 79.67 275 ILE B O 1
ATOM 3369 N N . LEU B 1 276 ? -13.981 13.226 7.604 1.00 84.63 276 LEU B N 1
ATOM 3370 C CA . LEU B 1 276 ? -15.125 14.141 7.416 1.00 86.74 276 LEU B CA 1
ATOM 3371 C C . LEU B 1 276 ? -15.998 14.142 8.662 1.00 83.81 276 LEU B C 1
ATOM 3372 O O . LEU B 1 276 ? -16.551 13.105 9.052 1.00 86.12 276 LEU B O 1
ATOM 3377 N N . GLY B 1 277 ? -16.108 15.302 9.294 1.00 79.69 277 GLY B N 1
ATOM 3378 C CA . GLY B 1 277 ? -16.772 15.404 10.581 1.00 81.25 277 GLY B CA 1
ATOM 3379 C C . GLY B 1 277 ? -16.152 14.611 11.718 1.00 84.20 277 GLY B C 1
ATOM 3380 O O . GLY B 1 277 ? -16.839 14.237 12.671 1.00 86.37 277 GLY B O 1
ATOM 3381 N N . GLY B 1 278 ? -14.846 14.368 11.610 1.00 86.02 278 GLY B N 1
ATOM 3382 C CA . GLY B 1 278 ? -14.146 13.495 12.514 1.00 81.68 278 GLY B CA 1
ATOM 3383 C C . GLY B 1 278 ? -14.384 12.010 12.376 1.00 78.89 278 GLY B C 1
ATOM 3384 O O . GLY B 1 278 ? -14.020 11.268 13.279 1.00 88.26 278 GLY B O 1
ATOM 3385 N N . ILE B 1 279 ? -15.023 11.568 11.295 1.00 78.32 279 ILE B N 1
ATOM 3386 C CA . ILE B 1 279 ? -15.177 10.137 10.981 1.00 76.98 279 ILE B CA 1
ATOM 3387 C C . ILE B 1 279 ? -14.469 9.884 9.666 1.00 76.46 279 ILE B C 1
ATOM 3388 O O . ILE B 1 279 ? -14.527 10.728 8.779 1.00 73.23 279 ILE B O 1
ATOM 3393 N N . SER B 1 280 ? -13.801 8.722 9.572 1.00 74.68 280 SER B N 1
ATOM 3394 C CA . SER B 1 280 ? -13.039 8.332 8.386 1.00 76.01 280 SER B CA 1
ATOM 3395 C C . SER B 1 280 ? -13.953 8.166 7.170 1.00 79.77 280 SER B C 1
ATOM 3396 O O . SER B 1 280 ? -15.052 7.662 7.308 1.00 84.80 280 SER B O 1
ATOM 3399 N N . SER B 1 281 ? -13.481 8.600 5.998 1.00 81.28 281 SER B N 1
ATOM 3400 C CA . SER B 1 281 ? -14.194 8.488 4.706 1.00 79.45 281 SER B CA 1
ATOM 3401 C C . SER B 1 281 ? -14.115 7.136 4.049 1.00 81.92 281 SER B C 1
ATOM 3402 O O . SER B 1 281 ? -15.063 6.742 3.377 1.00 85.33 281 SER B O 1
ATOM 3405 N N . GLY B 1 282 ? -12.969 6.462 4.189 1.00 80.55 282 GLY B N 1
ATOM 3406 C CA . GLY B 1 282 ? -12.619 5.329 3.334 1.00 77.87 282 GLY B CA 1
ATOM 3407 C C . GLY B 1 282 ? -11.499 5.712 2.408 1.00 74.43 282 GLY B C 1
ATOM 3408 O O . GLY B 1 282 ? -10.737 4.881 1.932 1.00 74.15 282 GLY B O 1
ATOM 3409 N N . GLN B 1 283 ? -11.408 6.997 2.152 1.00 77.25 283 GLN B N 1
ATOM 3410 C CA . GLN B 1 283 ? -10.284 7.602 1.455 1.00 86.06 283 GLN B CA 1
ATOM 3411 C C . GLN B 1 283 ? -8.987 7.435 2.255 1.00 85.01 283 GLN B C 1
ATOM 3412 O O . GLN B 1 283 ? -9.019 7.096 3.436 1.00 89.32 283 GLN B O 1
ATOM 3418 N N . PRO B 1 284 ? -7.832 7.700 1.622 1.00 84.54 284 PRO B N 1
ATOM 3419 C CA . PRO B 1 284 ? -6.633 7.590 2.428 1.00 78.43 284 PRO B CA 1
ATOM 3420 C C . PRO B 1 284 ? -6.536 8.770 3.448 1.00 78.09 284 PRO B C 1
ATOM 3421 O O . PRO B 1 284 ? -6.895 9.933 3.128 1.00 87.44 284 PRO B O 1
ATOM 3425 N N . ILE B 1 285 ? -6.063 8.444 4.643 1.00 77.27 285 ILE B N 1
ATOM 3426 C CA . ILE B 1 285 ? -5.948 9.391 5.725 1.00 73.82 285 ILE B CA 1
ATOM 3427 C C . ILE B 1 285 ? -4.554 9.956 5.706 1.00 71.68 285 ILE B C 1
ATOM 3428 O O . ILE B 1 285 ? -3.588 9.195 5.817 1.00 73.67 285 ILE B O 1
ATOM 3433 N N . VAL B 1 286 ? -4.454 11.271 5.585 1.00 68.06 286 VAL B N 1
ATOM 3434 C CA . VAL B 1 286 ? -3.153 11.953 5.381 1.00 68.19 286 VAL B CA 1
ATOM 3435 C C . VAL B 1 286 ? -2.924 13.030 6.453 1.00 69.17 286 VAL B C 1
ATOM 3436 O O . VAL B 1 286 ? -3.731 13.947 6.621 1.00 71.60 286 VAL B O 1
ATOM 3440 N N . ALA B 1 287 ? -1.819 12.902 7.178 1.00 65.50 287 ALA B N 1
ATOM 3441 C CA . ALA B 1 287 ? -1.473 13.820 8.225 1.00 63.81 287 ALA B CA 1
ATOM 3442 C C . ALA B 1 287 ? -0.125 14.413 7.919 1.00 63.40 287 ALA B C 1
ATOM 3443 O O . ALA B 1 287 ? 0.752 13.720 7.436 1.00 62.41 287 ALA B O 1
ATOM 3445 N N . HIS B 1 288 ? 0.022 15.713 8.170 1.00 65.55 288 HIS B N 1
ATOM 3446 C CA . HIS B 1 288 ? 1.303 16.365 8.049 1.00 68.93 288 HIS B CA 1
ATOM 3447 C C . HIS B 1 288 ? 1.706 16.851 9.430 1.00 70.05 288 HIS B C 1
ATOM 3448 O O . HIS B 1 288 ? 0.863 17.337 10.160 1.00 67.97 288 HIS B O 1
ATOM 3455 N N . LEU B 1 289 ? 2.983 16.697 9.763 1.00 69.76 289 LEU B N 1
ATOM 3456 C CA . LEU B 1 289 ? 3.491 17.143 11.049 1.00 71.69 289 LEU B CA 1
ATOM 3457 C C . LEU B 1 289 ? 4.700 18.071 10.933 1.00 71.52 289 LEU B C 1
ATOM 3458 O O . LEU B 1 289 ? 5.685 17.759 10.263 1.00 73.26 289 LEU B O 1
ATOM 3463 N N . ALA B 1 290 ? 4.603 19.215 11.599 1.00 73.59 290 ALA B N 1
ATOM 3464 C CA . ALA B 1 290 ? 5.684 20.213 11.676 1.00 68.87 290 ALA B CA 1
ATOM 3465 C C . ALA B 1 290 ? 6.625 19.858 12.812 1.00 66.46 290 ALA B C 1
ATOM 3466 O O . ALA B 1 290 ? 6.205 19.840 13.952 1.00 69.14 290 ALA B O 1
ATOM 3468 N N . LEU B 1 291 ? 7.896 19.638 12.497 1.00 70.69 291 LEU B N 1
ATOM 3469 C CA . LEU B 1 291 ? 8.919 19.337 13.492 1.00 73.79 291 LEU B CA 1
ATOM 3470 C C . LEU B 1 291 ? 9.826 20.518 13.687 1.00 75.04 291 LEU B C 1
ATOM 3471 O O . LEU B 1 291 ? 10.382 21.059 12.731 1.00 74.02 291 LEU B O 1
ATOM 3476 N N . LYS B 1 292 ? 9.992 20.904 14.946 1.00 85.51 292 LYS B N 1
ATOM 3477 C CA . LYS B 1 292 ? 10.892 21.983 15.333 1.00 93.87 292 LYS B CA 1
ATOM 3478 C C . LYS B 1 292 ? 12.338 21.525 15.163 1.00 93.15 292 LYS B C 1
ATOM 3479 O O . LYS B 1 292 ? 12.628 20.318 15.269 1.00 88.35 292 LYS B O 1
ATOM 3485 N N . PRO B 1 293 ? 13.272 22.449 15.035 1.00 101.48 293 PRO B N 1
ATOM 3486 C CA . PRO B 1 293 ? 14.659 22.079 14.722 1.00 101.61 293 PRO B CA 1
ATOM 3487 C C . PRO B 1 293 ? 15.441 21.135 15.652 1.00 109.76 293 PRO B C 1
ATOM 3488 O O . PRO B 1 293 ? 16.237 20.352 15.134 1.00 113.30 293 PRO B O 1
ATOM 3492 N N . THR B 1 294 ? 15.243 21.190 16.963 1.00 115.63 294 THR B N 1
ATOM 3493 C CA . THR B 1 294 ? 16.114 20.388 17.898 1.00 129.35 294 THR B CA 1
ATOM 3494 C C . THR B 1 294 ? 17.493 21.112 18.101 1.00 125.96 294 THR B C 1
ATOM 3495 O O . THR B 1 294 ? 17.922 21.233 19.287 1.00 123.54 294 THR B O 1
ATOM 3499 N N . ARG B 1 326 ? 14.779 10.520 11.138 1.00 96.73 326 ARG B N 1
ATOM 3500 C CA . ARG B 1 326 ? 14.429 9.755 12.368 1.00 90.73 326 ARG B CA 1
ATOM 3501 C C . ARG B 1 326 ? 12.992 9.956 13.016 1.00 86.73 326 ARG B C 1
ATOM 3502 O O . ARG B 1 326 ? 12.592 9.092 13.777 1.00 87.74 326 ARG B O 1
ATOM 3510 N N . ALA B 1 327 ? 12.213 10.999 12.684 1.00 77.90 327 ALA B N 1
ATOM 3511 C CA . ALA B 1 327 ? 10.854 11.200 13.188 1.00 74.44 327 ALA B CA 1
ATOM 3512 C C . ALA B 1 327 ? 9.750 10.295 12.533 1.00 74.21 327 ALA B C 1
ATOM 3513 O O . ALA B 1 327 ? 8.669 10.121 13.059 1.00 76.87 327 ALA B O 1
ATOM 3515 N N . THR B 1 328 ? 10.002 9.833 11.343 1.00 74.92 328 THR B N 1
ATOM 3516 C CA . THR B 1 328 ? 9.000 9.159 10.496 1.00 81.18 328 THR B CA 1
ATOM 3517 C C . THR B 1 328 ? 8.473 7.851 11.036 1.00 82.11 328 THR B C 1
ATOM 3518 O O . THR B 1 328 ? 7.260 7.613 10.993 1.00 87.45 328 THR B O 1
ATOM 3522 N N . PRO B 1 329 ? 9.343 6.994 11.534 1.00 78.76 329 PRO B N 1
ATOM 3523 C CA . PRO B 1 329 ? 8.892 5.730 12.135 1.00 77.00 329 PRO B CA 1
ATOM 3524 C C . PRO B 1 329 ? 8.044 5.876 13.388 1.00 75.04 329 PRO B C 1
ATOM 3525 O O . PRO B 1 329 ? 7.112 5.105 13.620 1.00 75.05 329 PRO B O 1
ATOM 3529 N N . ILE B 1 330 ? 8.373 6.875 14.183 1.00 69.35 330 ILE B N 1
ATOM 3530 C CA . ILE B 1 330 ? 7.664 7.146 15.359 1.00 69.19 330 ILE B CA 1
ATOM 3531 C C . ILE B 1 330 ? 6.304 7.790 15.053 1.00 67.53 330 ILE B C 1
ATOM 3532 O O . ILE B 1 330 ? 5.323 7.520 15.738 1.00 68.19 330 ILE B O 1
ATOM 3537 N N . ALA B 1 331 ? 6.229 8.622 14.027 1.00 66.57 331 ALA B N 1
ATOM 3538 C CA . ALA B 1 331 ? 4.937 9.138 13.541 1.00 64.28 331 ALA B CA 1
ATOM 3539 C C . ALA B 1 331 ? 4.077 8.032 12.987 1.00 62.75 331 ALA B C 1
ATOM 3540 O O . ALA B 1 331 ? 2.879 7.992 13.238 1.00 62.92 331 ALA B O 1
ATOM 3542 N N . GLU B 1 332 ? 4.664 7.151 12.199 1.00 64.10 332 GLU B N 1
ATOM 3543 C CA . GLU B 1 332 ? 3.906 5.983 11.722 1.00 67.30 332 GLU B CA 1
ATOM 3544 C C . GLU B 1 332 ? 3.367 5.125 12.876 1.00 64.60 332 GLU B C 1
ATOM 3545 O O . GLU B 1 332 ? 2.230 4.668 12.843 1.00 64.62 332 GLU B O 1
ATOM 3551 N N . ALA B 1 333 ? 4.199 4.923 13.894 1.00 65.91 333 ALA B N 1
ATOM 3552 C CA . ALA B 1 333 ? 3.864 4.054 15.032 1.00 64.11 333 ALA B CA 1
ATOM 3553 C C . ALA B 1 333 ? 2.672 4.625 15.787 1.00 63.41 333 ALA B C 1
ATOM 3554 O O . ALA B 1 333 ? 1.765 3.890 16.150 1.00 63.90 333 ALA B O 1
ATOM 3556 N N . MET B 1 334 ? 2.700 5.935 16.011 1.00 62.57 334 MET B N 1
ATOM 3557 C CA . MET B 1 334 ? 1.623 6.635 16.697 1.00 66.49 334 MET B CA 1
ATOM 3558 C C . MET B 1 334 ? 0.313 6.577 15.914 1.00 67.28 334 MET B C 1
ATOM 3559 O O . MET B 1 334 ? -0.756 6.396 16.498 1.00 68.53 334 MET B O 1
ATOM 3564 N N . MET B 1 335 ? 0.394 6.732 14.594 1.00 71.23 335 MET B N 1
ATOM 3565 C CA . MET B 1 335 ? -0.796 6.702 13.773 1.00 67.05 335 MET B CA 1
ATOM 3566 C C . MET B 1 335 ? -1.458 5.327 13.798 1.00 67.57 335 MET B C 1
ATOM 3567 O O . MET B 1 335 ? -2.672 5.218 13.765 1.00 70.05 335 MET B O 1
ATOM 3572 N N . ALA B 1 336 ? -0.622 4.292 13.808 1.00 64.45 336 ALA B N 1
ATOM 3573 C CA . ALA B 1 336 ? -1.061 2.935 13.802 1.00 63.27 336 ALA B CA 1
ATOM 3574 C C . ALA B 1 336 ? -1.769 2.598 15.120 1.00 63.12 336 ALA B C 1
ATOM 3575 O O . ALA B 1 336 ? -2.800 1.939 15.137 1.00 60.69 336 ALA B O 1
ATOM 3577 N N . ILE B 1 337 ? -1.203 3.055 16.224 1.00 61.82 337 ILE B N 1
ATOM 3578 C CA . ILE B 1 337 ? -1.784 2.791 17.534 1.00 64.01 337 ILE B CA 1
ATOM 3579 C C . ILE B 1 337 ? -3.196 3.406 17.606 1.00 66.50 337 ILE B C 1
ATOM 3580 O O . ILE B 1 337 ? -4.095 2.780 18.091 1.00 75.00 337 ILE B O 1
ATOM 3585 N N . VAL B 1 338 ? -3.376 4.635 17.138 1.00 66.83 338 VAL B N 1
ATOM 3586 C CA . VAL B 1 338 ? -4.646 5.322 17.213 1.00 62.62 338 VAL B CA 1
ATOM 3587 C C . VAL B 1 338 ? -5.649 4.651 16.276 1.00 65.32 338 VAL B C 1
ATOM 3588 O O . VAL B 1 338 ? -6.818 4.479 16.641 1.00 67.99 338 VAL B O 1
ATOM 3592 N N . LEU B 1 339 ? -5.227 4.302 15.057 1.00 65.01 339 LEU B N 1
ATOM 3593 C CA . LEU B 1 339 ? -6.120 3.586 14.149 1.00 66.02 339 LEU B CA 1
ATOM 3594 C C . LEU B 1 339 ? -6.597 2.253 14.722 1.00 68.72 339 LEU B C 1
ATOM 3595 O O . LEU B 1 339 ? -7.795 1.913 14.625 1.00 69.39 339 LEU B O 1
ATOM 3600 N N . LEU B 1 340 ? -5.684 1.494 15.320 1.00 69.48 340 LEU B N 1
ATOM 3601 C CA . LEU B 1 340 ? -6.062 0.192 15.844 1.00 71.22 340 LEU B CA 1
ATOM 3602 C C . LEU B 1 340 ? -7.004 0.352 17.018 1.00 73.22 340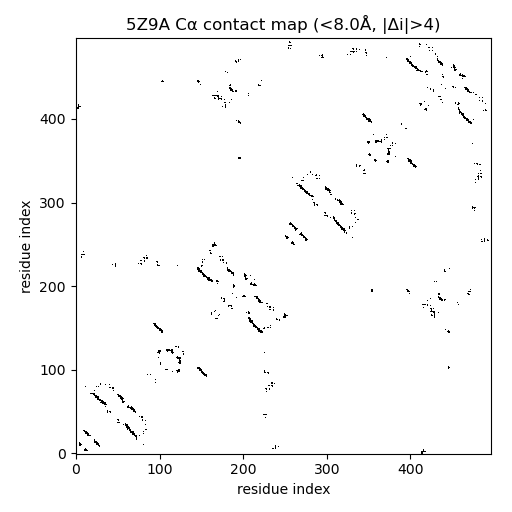 LEU B C 1
ATOM 3603 O O . LEU B 1 340 ? -7.988 -0.392 17.101 1.00 74.56 340 LEU B O 1
ATOM 3608 N N . ASP B 1 341 ? -6.715 1.323 17.897 1.00 74.16 341 ASP B N 1
ATOM 3609 C CA . ASP B 1 341 ? -7.576 1.619 19.050 1.00 73.70 341 ASP B CA 1
ATOM 3610 C C . ASP B 1 341 ? -8.984 1.982 18.599 1.00 74.73 341 ASP B C 1
ATOM 3611 O O . ASP B 1 341 ? -9.947 1.430 19.111 1.00 73.71 341 ASP B O 1
ATOM 3616 N N . GLN B 1 342 ? -9.084 2.872 17.623 1.00 73.64 342 GLN B N 1
ATOM 3617 C CA . GLN B 1 342 ? -10.380 3.275 17.081 1.00 79.19 342 GLN B CA 1
ATOM 3618 C C . GLN B 1 342 ? -11.147 2.173 16.361 1.00 78.25 342 GLN B C 1
ATOM 3619 O O . GLN B 1 342 ? -12.382 2.132 16.409 1.00 80.46 342 GLN B O 1
ATOM 3625 N N . LEU B 1 343 ? -10.426 1.303 15.684 1.00 76.67 343 LEU B N 1
ATOM 3626 C CA . LEU B 1 343 ? -11.037 0.177 15.029 1.00 80.94 343 LEU B CA 1
ATOM 3627 C C . LEU B 1 343 ? -11.647 -0.859 15.997 1.00 82.46 343 LEU B C 1
ATOM 3628 O O . LEU B 1 343 ? -12.783 -1.427 15.793 1.00 88.64 343 LEU B O 1
ATOM 3633 N N . LEU B 1 344 ? -10.883 -1.151 17.044 1.00 83.63 344 LEU B N 1
ATOM 3634 C CA . LEU B 1 344 ? -11.372 -2.072 18.088 1.00 81.77 344 LEU B CA 1
ATOM 3635 C C . LEU B 1 344 ? -12.595 -1.544 18.791 1.00 86.77 344 LEU B C 1
ATOM 3636 O O . LEU B 1 344 ? -13.512 -2.298 19.062 1.00 87.26 344 LEU B O 1
ATOM 3641 N N . ARG B 1 345 ? -12.545 -0.240 19.097 1.00 91.01 345 ARG B N 1
ATOM 3642 C CA . ARG B 1 345 ? -13.639 0.467 19.701 1.00 95.02 345 ARG B CA 1
ATOM 3643 C C . ARG B 1 345 ? -14.806 0.507 18.821 1.00 96.07 345 ARG B C 1
ATOM 3644 O O . ARG B 1 345 ? -15.846 0.681 19.326 1.00 101.51 345 ARG B O 1
ATOM 3652 N N . GLN B 1 346 ? -14.601 0.485 17.515 1.00 103.83 346 GLN B N 1
ATOM 3653 C CA . GLN B 1 346 ? -15.693 0.423 16.559 1.00 105.41 346 GLN B CA 1
ATOM 3654 C C . GLN B 1 346 ? -16.404 -0.938 16.568 1.00 104.63 346 GLN B C 1
ATOM 3655 O O . GLN B 1 346 ? -17.621 -1.024 16.401 1.00 104.71 346 GLN B O 1
ATOM 3661 N N . ARG B 1 347 ? -15.606 -1.988 16.664 1.00 109.23 347 ARG B N 1
ATOM 3662 C CA . ARG B 1 347 ? -16.119 -3.344 16.642 1.00 115.95 347 ARG B CA 1
ATOM 3663 C C . ARG B 1 347 ? -17.320 -3.539 17.529 1.00 124.02 347 ARG B C 1
ATOM 3664 O O . ARG B 1 347 ? -17.976 -4.564 17.458 1.00 128.98 347 ARG B O 1
ATOM 3672 N N . GLY B 1 348 ? -17.628 -2.546 18.354 1.00 131.23 348 GLY B N 1
ATOM 3673 C CA . GLY B 1 348 ? -18.786 -2.640 19.221 1.00 140.16 348 GLY B CA 1
ATOM 3674 C C . GLY B 1 348 ? -19.990 -2.184 18.422 1.00 150.84 348 GLY B C 1
ATOM 3675 O O . GLY B 1 348 ? -20.399 -1.026 18.500 1.00 161.40 348 GLY B O 1
ATOM 3676 N N . GLN B 1 349 ? -20.558 -3.106 17.650 1.00 156.53 349 GLN B N 1
ATOM 3677 C CA . GLN B 1 349 ? -21.703 -2.789 16.805 1.00 155.58 349 GLN B CA 1
ATOM 3678 C C . GLN B 1 349 ? -21.270 -2.052 15.543 1.00 153.80 349 GLN B C 1
ATOM 3679 O O . GLN B 1 349 ? -20.583 -2.613 14.689 1.00 153.93 349 GLN B O 1
#

Nearest PDB structures (foldseek):
  5z9a-assembly1_A  TM=1.004E+00  e=9.376E-54  Pseudomonas aeruginosa LESB58
  5z9a-assembly1_B  TM=9.979E-01  e=1.210E-49  Pseudomonas aeruginosa LESB58
  5wuy-assembly1_B  TM=9.817E-01  e=5.204E-35  Acinetobacter baumannii
  4o90-assembly1_B  TM=9.781E-01  e=8.541E-34  Acinetobacter baumannii ATCC 19606 = CIP 70.34 = JCM 6841
  4lj2-assembly1_B  TM=9.862E-01  e=3.359E-33  Acinetobacter baumannii ATCC 19606 = CIP 70.34 = JCM 6841

CATH classification: 3.60.150.10

B-factor: mean 97.25, std 24.24, range [60.12, 222.97]

Radius of gyration: 22.89 Å; Cα contacts (8 Å, |Δi|>4): 1205; chains: 2; bounding box: 66×69×54 Å